Protein AF-A0A1E1MSJ3-F1 (afdb_monomer_lite)

InterPro domains:
  IPR025332 Protein of unknown function DUF4238 [PF14022] (1-245)

Sequence (476 aa):
MKYRGPDFFRKYFDDDPQTYDHEDKHVLRAYVAEKGMKSPRELWLHNLRIILDLNMDAGGEWMKKLPGSMFPPDAALFIFHVQSSYMAFCMPQEKHDEFILTDQCYNVFEGPTNETFCGRTNEFLGATYLCYHEFGPISPKLIIVLRSSTLPNALEDSNSTVQRSRQLIHDMAAAQFPDPLMIKSVLADLPVAKAENSYTNVVDGKSELAPGESGLPMAQHKFFFRFWPISTRHVNTINFIILDNILHCKSIVYSTRLPFKRTLQAYLTTSAHGLKKVGIGEHGAHTSRRACLKKLSIVLRKLGAENVAIWIDEEGEASQPYVQSLDDTWLEVMKKLFEDQPELLQQKATSFWQAYSLLGGSKETFVKDLDQSWKMYKLVSQVARWTRNLDNSLRYQALTNATEFILQNLPRRVWLYVKHRRWMRSDEYALHQEKYIGTGPVFAAKTKALFRAAPEDEVALVNSAISPQDLCNLIY

Secondary structure (DSSP, 8-state):
-GGGSHHHHHHT--SSTTT--STTHHHHHHHHHHTT-S-HHHHHHHHHHHHHS----TT-HHHHHHHHHS-HHHHHHHHHHHHHEEEEEEEESSTT----EETTGGGEEES-EEEEE-TTT--EEEEEE--SEEEEEEETTEEEEEEETTS--HHHHTSHHHHHHHHHHHHHHHTTSS-GGG---TTTT----PPEETTEEEETTEEEEPTT--SS--TT--EE--EEEE-HHHHHHHHHHHHHGGGG-S-EE-S-HHHHHHHHHHHHH---TTSSBTTSS-TT-SS-HHHHHHHHHHHHHHTT--PPP--B---SS--------HHHHHHHHHHHHHHH-GGGGTTT-HHHHHHHHHTT--HHHHHHHHHHHHHHHHHHHHHHHHTTTS-HHHHHHHHHHHHHHHHTS-HHHHHHHHHHHHHHTSHHHHHHHHS---HHHHHHHHHHHHHS--HHHHHHHH-TT--HHHHHGGG-

pLDDT: mean 86.15, std 10.52, range [36.91, 98.44]

Foldseek 3Di:
DLCVFPVVCVQFVDQALVVRDDLQSVLLSVVCVVVVHRGSNSLSVQLVVCVVPQDCDLQRVSLVCSCVRHPNLVSVVVVCLVPFWAKAKEFALDPLQFAKDFSRAQNFFFWAKDWFADLVPRHTNGIQTDGQWTWHDPTRGMIMITGGPLADDQQQVVDVLSVLVSPLVLQLSLLLDPDSVLGDTPCSVPPDHHWDKPQWDQDPSYTDGDPPDPPRGDPPMDTHHDHHHTYSVVSLVNNLSVLQPCLATPDMDDDDLPNVLVSLVCSQADPDPPGQEWPGPNVVGPDTSVVSSVVSVVVSVVSPDDDDGDHDYPPDDPPNNPPDDLVNSLLSSVVSCLVRPVPVLVVPFVLLQVLLVLLVDDSVCVSVLLVLLVVLLVVLVVLLVVCVPPDPVVSVVSNVVSLVVLQPDRLSSLLSNLLVLCCCPDPVNVCCVVSVPDSVVVSVVSSCSSRDDDPSSVLSNPDSDDGSVSSVVVND

Structure (mmCIF, N/CA/C/O backbone):
data_AF-A0A1E1MSJ3-F1
#
_entry.id   AF-A0A1E1MSJ3-F1
#
loop_
_atom_site.group_PDB
_atom_site.id
_atom_site.type_symbol
_atom_site.label_atom_id
_atom_site.label_alt_id
_atom_site.label_comp_id
_atom_site.label_asym_id
_atom_site.label_entity_id
_atom_site.label_seq_id
_atom_site.pdbx_PDB_ins_code
_atom_site.Cartn_x
_atom_site.Cartn_y
_atom_site.Cartn_z
_atom_site.occupancy
_atom_site.B_iso_or_equiv
_atom_site.auth_seq_id
_atom_site.auth_comp_id
_atom_site.auth_asym_id
_atom_site.auth_atom_id
_atom_site.pdbx_PDB_model_num
ATOM 1 N N . MET A 1 1 ? -15.909 4.858 2.853 1.00 73.00 1 MET A N 1
ATOM 2 C CA . MET A 1 1 ? -15.780 5.978 3.818 1.00 73.00 1 MET A CA 1
ATOM 3 C C . MET A 1 1 ? -14.461 6.736 3.685 1.00 73.00 1 MET A C 1
ATOM 5 O O . MET A 1 1 ? -14.519 7.955 3.671 1.00 73.00 1 MET A O 1
ATOM 9 N N . LYS A 1 2 ? -13.313 6.066 3.490 1.00 82.62 2 LYS A N 1
ATOM 10 C CA . LYS A 1 2 ? -11.991 6.695 3.279 1.00 82.62 2 LYS A CA 1
ATOM 11 C C . LYS A 1 2 ? -11.957 7.841 2.247 1.00 82.62 2 LYS A C 1
ATOM 13 O O . LYS A 1 2 ? -11.387 8.889 2.522 1.00 82.62 2 LYS A O 1
ATOM 18 N N . TYR A 1 3 ? -12.635 7.684 1.105 1.00 87.31 3 TYR A N 1
ATOM 19 C CA . TYR A 1 3 ? -12.704 8.705 0.040 1.00 87.31 3 TYR A CA 1
ATOM 20 C C . TYR A 1 3 ? -13.471 9.989 0.434 1.00 87.31 3 TYR A C 1
ATOM 22 O O . TYR A 1 3 ? -13.313 11.034 -0.189 1.00 87.31 3 TYR A O 1
ATOM 30 N N . ARG A 1 4 ? -14.292 9.930 1.496 1.00 84.50 4 ARG A N 1
ATOM 31 C CA . ARG A 1 4 ? -14.946 11.104 2.114 1.00 84.50 4 ARG A CA 1
ATOM 32 C C . ARG A 1 4 ? -14.072 11.773 3.183 1.00 84.50 4 ARG A C 1
ATOM 34 O O . ARG A 1 4 ? -14.512 12.719 3.827 1.00 84.50 4 ARG A O 1
ATOM 41 N N . GLY A 1 5 ? -12.884 11.229 3.414 1.00 82.06 5 GLY A N 1
ATOM 42 C CA . GLY A 1 5 ? -11.934 11.680 4.411 1.00 82.06 5 GLY A CA 1
ATOM 43 C C . GLY A 1 5 ? -11.484 13.125 4.233 1.00 82.06 5 GLY A C 1
ATOM 44 O O . GLY A 1 5 ? -11.439 13.593 3.093 1.00 82.06 5 GLY A O 1
ATOM 45 N N . PRO A 1 6 ? -11.073 13.818 5.310 1.00 81.31 6 PRO A N 1
ATOM 46 C CA . PRO A 1 6 ? -10.552 15.178 5.216 1.00 81.31 6 PRO A CA 1
ATOM 47 C C . PRO A 1 6 ? -9.375 15.325 4.253 1.00 81.31 6 PRO A C 1
ATOM 49 O O . PRO A 1 6 ? -9.275 16.354 3.594 1.00 81.31 6 PRO A O 1
ATOM 52 N N . ASP A 1 7 ? -8.499 14.322 4.156 1.00 80.56 7 ASP A N 1
ATOM 53 C CA . ASP A 1 7 ? -7.333 14.379 3.269 1.00 80.56 7 ASP A CA 1
ATOM 54 C C . ASP A 1 7 ? -7.734 14.286 1.789 1.00 80.56 7 ASP A C 1
ATOM 56 O O . ASP A 1 7 ? -7.286 15.102 0.989 1.00 80.56 7 ASP A O 1
ATOM 60 N N . PHE A 1 8 ? -8.653 13.378 1.430 1.00 84.25 8 PHE A N 1
ATOM 61 C CA . PHE A 1 8 ? -9.210 13.313 0.069 1.00 84.25 8 PHE A CA 1
ATOM 62 C C . PHE A 1 8 ? -10.012 14.563 -0.272 1.00 84.25 8 PHE A C 1
ATOM 64 O O . PHE A 1 8 ? -9.876 15.110 -1.361 1.00 84.25 8 PHE A O 1
ATOM 71 N N . PHE A 1 9 ? -10.825 15.043 0.668 1.00 85.50 9 PHE A N 1
ATOM 72 C CA . PHE A 1 9 ? -11.568 16.278 0.476 1.00 85.50 9 PHE A CA 1
ATOM 73 C C . PHE A 1 9 ? -10.631 17.464 0.231 1.00 85.50 9 PHE A C 1
ATOM 75 O O . PHE A 1 9 ? -10.869 18.233 -0.693 1.00 85.50 9 PHE A O 1
ATOM 82 N N . ARG A 1 10 ? -9.554 17.590 1.021 1.00 84.12 10 ARG A N 1
ATOM 83 C CA . ARG A 1 10 ? -8.544 18.644 0.857 1.00 84.12 10 ARG A CA 1
ATOM 84 C C . ARG A 1 10 ? -7.810 18.534 -0.472 1.00 84.12 10 ARG A C 1
ATOM 86 O O . ARG A 1 10 ? -7.672 19.559 -1.127 1.00 84.12 10 ARG A O 1
ATOM 93 N N . LYS A 1 11 ? -7.419 17.321 -0.882 1.00 86.38 11 LYS A N 1
ATOM 94 C CA . LYS A 1 11 ? -6.772 17.061 -2.177 1.00 86.38 11 LYS A CA 1
ATOM 95 C C . LYS A 1 11 ? -7.572 17.664 -3.333 1.00 86.38 11 LYS A C 1
ATOM 97 O O . LYS A 1 11 ? -7.020 18.337 -4.187 1.00 86.38 11 LYS A O 1
ATOM 102 N N . TYR A 1 12 ? -8.890 17.483 -3.325 1.00 89.50 12 TYR A N 1
ATOM 103 C CA . TYR A 1 12 ? -9.772 17.966 -4.390 1.00 89.50 12 TYR A CA 1
ATOM 104 C C . TYR A 1 12 ? -10.465 19.299 -4.077 1.00 89.50 12 TYR A C 1
ATOM 106 O O . TYR A 1 12 ? -11.437 19.651 -4.744 1.00 89.50 12 TYR A O 1
ATOM 114 N N . PHE A 1 13 ? -10.031 20.033 -3.048 1.00 85.69 13 PHE A N 1
ATOM 115 C CA . PHE A 1 13 ? -10.760 21.221 -2.603 1.00 85.69 13 PHE A CA 1
ATOM 116 C C . PHE A 1 13 ? -10.596 22.418 -3.547 1.00 85.69 13 PHE A C 1
ATOM 118 O O . PHE A 1 13 ? -11.451 23.308 -3.521 1.00 85.69 13 PHE A O 1
ATOM 125 N N . ASP A 1 14 ? -9.555 22.424 -4.380 1.00 83.06 14 ASP A N 1
ATOM 126 C CA . ASP A 1 14 ? -9.265 23.506 -5.317 1.00 83.06 14 ASP A CA 1
ATOM 127 C C . ASP A 1 14 ? -10.408 23.743 -6.313 1.00 83.06 14 ASP A C 1
ATOM 129 O O . ASP A 1 14 ? -11.024 22.811 -6.841 1.00 83.06 14 ASP A O 1
ATOM 133 N N . ASP A 1 15 ? -10.685 25.022 -6.573 1.00 83.56 15 ASP A N 1
ATOM 134 C CA . ASP A 1 15 ? -11.709 25.456 -7.525 1.00 83.56 15 ASP A CA 1
ATOM 135 C C . ASP A 1 15 ? -11.161 25.583 -8.960 1.00 83.56 15 ASP A C 1
ATOM 137 O O . ASP A 1 15 ? -11.940 25.531 -9.909 1.00 83.56 15 ASP A O 1
ATOM 141 N N . ASP A 1 16 ? -9.838 25.683 -9.134 1.00 87.19 16 ASP A N 1
ATOM 142 C CA . ASP A 1 16 ? -9.164 25.750 -10.436 1.00 87.19 16 ASP A CA 1
ATOM 143 C C . ASP A 1 16 ? -8.281 24.501 -10.655 1.00 87.19 16 ASP A C 1
ATOM 145 O O . ASP A 1 16 ? -7.367 24.234 -9.870 1.00 87.19 16 ASP A O 1
ATOM 149 N N . PRO A 1 17 ? -8.489 23.723 -11.736 1.00 87.38 17 PRO A N 1
ATOM 150 C CA . PRO A 1 17 ? -7.612 22.605 -12.079 1.00 87.38 17 PRO A CA 1
ATOM 151 C C . PRO A 1 17 ? -6.136 22.999 -12.233 1.00 87.38 17 PRO A C 1
ATOM 153 O O . PRO A 1 17 ? -5.258 22.160 -12.036 1.00 87.38 17 PRO A O 1
ATOM 156 N N . GLN A 1 18 ? -5.833 24.252 -12.589 1.00 87.00 18 GLN A N 1
ATOM 157 C CA . GLN A 1 18 ? -4.458 24.728 -12.754 1.00 87.00 18 GLN A CA 1
ATOM 158 C C . GLN A 1 18 ? -3.748 25.023 -11.433 1.00 87.00 18 GLN A C 1
ATOM 160 O O . GLN A 1 18 ? -2.515 24.984 -11.401 1.00 87.00 18 GLN A O 1
ATOM 165 N N . THR A 1 19 ? -4.487 25.264 -10.347 1.00 86.19 19 THR A N 1
ATOM 166 C CA . THR A 1 19 ? -3.906 25.444 -9.007 1.00 86.19 19 THR A CA 1
ATOM 167 C C . THR A 1 19 ? -3.696 24.122 -8.279 1.00 86.19 19 THR A C 1
ATOM 169 O O . THR A 1 19 ? -2.942 24.087 -7.315 1.00 86.19 19 THR A O 1
ATOM 172 N N . TYR A 1 20 ? -4.299 23.036 -8.772 1.00 86.75 20 TYR A N 1
ATOM 173 C CA . TYR A 1 20 ? -4.131 21.693 -8.229 1.00 86.75 20 TYR A CA 1
ATOM 174 C C . TYR A 1 20 ? -2.672 21.227 -8.316 1.00 86.75 20 TYR A C 1
ATOM 176 O O . TYR A 1 20 ? -2.147 21.023 -9.420 1.00 86.75 20 TYR A O 1
ATOM 184 N N . ASP A 1 21 ? -2.031 21.039 -7.163 1.00 82.62 21 ASP A N 1
ATOM 185 C CA . ASP A 1 21 ? -0.605 20.709 -7.045 1.00 82.62 21 ASP A CA 1
ATOM 186 C C . ASP A 1 21 ? -0.371 19.456 -6.191 1.00 82.62 21 ASP A C 1
ATOM 188 O O . ASP A 1 21 ? 0.251 19.482 -5.133 1.00 82.62 21 ASP A O 1
ATOM 192 N N . HIS A 1 22 ? -0.900 18.335 -6.678 1.00 82.81 22 HIS A N 1
ATOM 193 C CA . HIS A 1 22 ? -0.619 16.999 -6.153 1.00 82.81 22 HIS A CA 1
ATOM 194 C C . HIS A 1 22 ? 0.143 16.152 -7.178 1.00 82.81 22 HIS A C 1
ATOM 196 O O . HIS A 1 22 ? 0.281 16.530 -8.344 1.00 82.81 22 HIS A O 1
ATOM 202 N N . GLU A 1 23 ? 0.625 14.987 -6.745 1.00 78.06 23 GLU A N 1
ATOM 203 C CA . GLU A 1 23 ? 1.437 14.059 -7.538 1.00 78.06 23 GLU A CA 1
ATOM 204 C C . GLU A 1 23 ? 0.802 13.700 -8.892 1.00 78.06 23 GLU A C 1
ATOM 206 O O . GLU A 1 23 ? 1.485 13.601 -9.904 1.00 78.06 23 GLU A O 1
ATOM 211 N N . ASP A 1 24 ? -0.526 13.609 -8.949 1.00 83.38 24 ASP A N 1
ATOM 212 C CA . ASP A 1 24 ? -1.301 13.245 -10.134 1.00 83.38 24 ASP A CA 1
ATOM 213 C C . ASP A 1 24 ? -1.791 14.451 -10.958 1.00 83.38 24 ASP A C 1
ATOM 215 O O . ASP A 1 24 ? -2.632 14.284 -11.848 1.00 83.38 24 ASP A O 1
ATOM 219 N N . LYS A 1 25 ? -1.261 15.665 -10.726 1.00 85.62 25 LYS A N 1
ATOM 220 C CA . LYS A 1 25 ? -1.738 16.913 -11.358 1.00 85.62 25 LYS A CA 1
ATOM 221 C C . LYS A 1 25 ? -1.852 16.850 -12.874 1.00 85.62 25 LYS A C 1
ATOM 223 O O . LYS A 1 25 ? -2.846 17.309 -13.432 1.00 85.62 25 LYS A O 1
ATOM 228 N N . HIS A 1 26 ? -0.877 16.255 -13.557 1.00 85.25 26 HIS A N 1
ATOM 229 C CA . HIS A 1 26 ? -0.891 16.165 -15.017 1.00 85.25 26 HIS A CA 1
ATOM 230 C C . HIS A 1 26 ? -2.024 15.264 -15.522 1.00 85.25 26 HIS A C 1
ATOM 232 O O . HIS A 1 26 ? -2.678 15.580 -16.516 1.00 85.25 26 HIS A O 1
ATOM 238 N N . VAL A 1 27 ? -2.283 14.156 -14.824 1.00 86.38 27 VAL A N 1
ATOM 239 C CA . VAL A 1 27 ? -3.341 13.205 -15.188 1.00 86.38 27 VAL A CA 1
ATOM 240 C C . VAL A 1 27 ? -4.710 13.760 -14.831 1.00 86.38 27 VAL A C 1
ATOM 242 O O . VAL A 1 27 ? -5.630 13.674 -15.644 1.00 86.38 27 VAL A O 1
ATOM 245 N N . LEU A 1 28 ? -4.834 14.386 -13.661 1.00 91.00 28 LEU A N 1
ATOM 246 C CA . LEU A 1 28 ? -6.076 15.008 -13.233 1.00 91.00 28 LEU A CA 1
ATOM 247 C C . LEU A 1 28 ? -6.485 16.141 -14.171 1.00 91.00 28 LEU A C 1
ATOM 249 O O . LEU A 1 28 ? -7.616 16.147 -14.649 1.00 91.00 28 LEU A O 1
ATOM 253 N N . ARG A 1 29 ? -5.575 17.069 -14.492 1.00 90.56 29 ARG A N 1
ATOM 254 C CA . ARG A 1 29 ? -5.871 18.200 -15.390 1.00 90.56 29 ARG A CA 1
ATOM 255 C C . ARG A 1 29 ? -6.315 17.727 -16.770 1.00 90.56 29 ARG A C 1
ATOM 257 O O . ARG A 1 29 ? -7.292 18.249 -17.301 1.00 90.56 29 ARG A O 1
ATOM 264 N N . ALA A 1 30 ? -5.634 16.723 -17.327 1.00 89.81 30 ALA A N 1
ATOM 265 C CA . ALA A 1 30 ? -6.013 16.136 -18.610 1.00 89.81 30 ALA A CA 1
ATOM 266 C C . ALA A 1 30 ? -7.415 15.510 -18.555 1.00 89.81 30 ALA A C 1
ATOM 268 O O . ALA A 1 30 ? -8.229 15.755 -19.441 1.00 89.81 30 ALA A O 1
ATOM 269 N N . TYR A 1 31 ? -7.718 14.758 -17.495 1.00 92.12 31 TYR A N 1
ATOM 270 C CA . TYR A 1 31 ? -9.017 14.110 -17.324 1.00 92.12 31 TYR A CA 1
ATOM 271 C C . TYR A 1 31 ? -10.155 15.119 -17.110 1.00 92.12 31 TYR A C 1
ATOM 273 O O . TYR A 1 31 ? -11.205 15.007 -17.737 1.00 92.12 31 TYR A O 1
ATOM 281 N N . VAL A 1 32 ? -9.949 16.127 -16.257 1.00 92.69 32 VAL A N 1
ATOM 282 C CA . VAL A 1 32 ? -10.920 17.205 -16.009 1.00 92.69 32 VAL A CA 1
ATOM 283 C C . VAL A 1 32 ? -11.247 17.941 -17.310 1.00 92.69 32 VAL A C 1
ATOM 285 O O . VAL A 1 32 ? -12.423 18.144 -17.610 1.00 92.69 32 VAL A O 1
ATOM 288 N N . ALA A 1 33 ? -10.227 18.264 -18.114 1.00 92.00 33 ALA A N 1
ATOM 289 C CA . ALA A 1 33 ? -10.410 18.896 -19.418 1.00 92.00 33 ALA A CA 1
ATOM 290 C C . ALA A 1 33 ? -11.159 17.988 -20.410 1.00 92.00 33 ALA A C 1
ATOM 292 O O . ALA A 1 33 ? -12.108 18.438 -21.047 1.00 92.00 33 ALA A O 1
ATOM 293 N N . GLU A 1 34 ? -10.784 16.707 -20.508 1.00 93.56 34 GLU A N 1
ATOM 294 C CA . GLU A 1 34 ? -11.446 15.725 -21.380 1.00 93.56 34 GLU A CA 1
ATOM 295 C C . GLU A 1 34 ? -12.931 15.549 -21.029 1.00 93.56 34 GLU A C 1
ATOM 297 O O . GLU A 1 34 ? -13.778 15.458 -21.918 1.00 93.56 34 GLU A O 1
ATOM 302 N N . LYS A 1 35 ? -13.265 15.514 -19.734 1.00 93.81 35 LYS A N 1
ATOM 303 C CA . LYS A 1 35 ? -14.642 15.343 -19.250 1.00 93.81 35 LYS A CA 1
ATOM 304 C C . LYS A 1 35 ? -15.442 16.646 -19.176 1.00 93.81 35 LYS A C 1
ATOM 306 O O . LYS A 1 35 ? -16.604 16.601 -18.782 1.00 93.81 35 LYS A O 1
ATOM 311 N N . GLY A 1 36 ? -14.852 17.787 -19.542 1.00 93.69 36 GLY A N 1
ATOM 312 C CA . GLY A 1 36 ? -15.510 19.095 -19.470 1.00 93.69 36 GLY A CA 1
ATOM 313 C C . GLY A 1 36 ? -15.882 19.526 -18.045 1.00 93.69 36 GLY A C 1
ATOM 314 O O . GLY A 1 36 ? -16.815 20.308 -17.869 1.00 93.69 36 GLY A O 1
ATOM 315 N N . MET A 1 37 ? -15.180 19.002 -17.037 1.00 94.50 37 MET A N 1
ATOM 316 C CA . MET A 1 37 ? -15.371 19.365 -15.631 1.00 94.50 37 MET A CA 1
ATOM 317 C C . MET A 1 37 ? -14.699 20.712 -15.343 1.00 94.50 37 MET A C 1
ATOM 319 O O . MET A 1 37 ? -13.667 21.045 -15.925 1.00 94.50 37 MET A O 1
ATOM 323 N N . LYS A 1 38 ? -15.273 21.497 -14.430 1.00 91.94 38 LYS A N 1
ATOM 324 C CA . LYS A 1 38 ? -14.795 22.854 -14.121 1.00 91.94 38 LYS A CA 1
ATOM 325 C C . LYS A 1 38 ? -13.734 22.887 -13.030 1.00 91.94 38 LYS A C 1
ATOM 327 O O . LYS A 1 38 ? -12.934 23.814 -13.015 1.00 91.94 38 LYS A O 1
ATOM 332 N N . SER A 1 39 ? -13.730 21.910 -12.124 1.00 92.94 39 SER A N 1
ATOM 333 C CA . SER A 1 39 ? -12.819 21.895 -10.976 1.00 92.94 39 SER A CA 1
ATOM 334 C C . SER A 1 39 ? -12.488 20.480 -10.482 1.00 92.94 39 SER A C 1
ATOM 336 O O . SER A 1 39 ? -13.276 19.550 -10.687 1.00 92.94 39 SER A O 1
ATOM 338 N N . PRO A 1 40 ? -11.358 20.301 -9.769 1.00 93.44 40 PRO A N 1
ATOM 339 C CA . PRO A 1 40 ? -11.070 19.081 -9.012 1.00 93.44 40 PRO A CA 1
ATOM 340 C C . PRO A 1 40 ? -12.200 18.691 -8.045 1.00 93.44 40 PRO A C 1
ATOM 342 O O . PRO A 1 40 ? -12.513 17.510 -7.893 1.00 93.44 40 PRO A O 1
ATOM 345 N N . ARG A 1 41 ? -12.876 19.678 -7.442 1.00 93.19 41 ARG A N 1
ATOM 346 C CA . ARG A 1 41 ? -14.015 19.440 -6.543 1.00 93.19 41 ARG A CA 1
ATOM 347 C C . ARG A 1 41 ? -15.186 18.760 -7.251 1.00 93.19 41 ARG A C 1
ATOM 349 O O . ARG A 1 41 ? -15.822 17.874 -6.676 1.00 93.19 41 ARG A O 1
ATOM 356 N N . GLU A 1 42 ? -15.47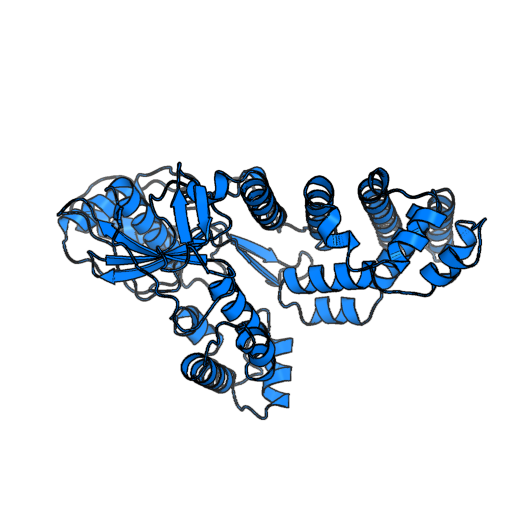9 19.162 -8.487 1.00 94.19 42 GLU A N 1
ATOM 357 C CA . GLU A 1 42 ? -16.509 18.522 -9.309 1.00 94.19 42 GLU A CA 1
ATOM 358 C C . GLU A 1 42 ? -16.153 17.060 -9.604 1.00 94.19 42 GLU A C 1
ATOM 360 O O . GLU A 1 42 ? -17.005 16.184 -9.446 1.00 94.19 42 GLU A O 1
ATOM 365 N N . LEU A 1 43 ? -14.885 16.782 -9.926 1.00 94.12 43 LEU A N 1
ATOM 366 C CA . LEU A 1 43 ? -14.373 15.423 -10.119 1.00 94.12 43 LEU A CA 1
ATOM 367 C C . LEU A 1 43 ? -14.552 14.559 -8.865 1.00 94.12 43 LEU A C 1
ATOM 369 O O . LEU A 1 43 ? -15.054 13.439 -8.962 1.00 94.12 43 LEU A O 1
ATOM 373 N N . TRP A 1 44 ? -14.208 15.073 -7.682 1.00 94.00 44 TRP A N 1
ATOM 374 C CA . TRP A 1 44 ? -14.388 14.345 -6.420 1.00 94.00 44 TRP A CA 1
ATOM 375 C C . TRP A 1 44 ? -15.857 14.019 -6.132 1.00 94.00 44 TRP A C 1
ATOM 377 O O . TRP A 1 44 ? -16.183 12.888 -5.762 1.00 94.00 44 TRP A O 1
ATOM 387 N N . LEU A 1 45 ? -16.765 14.979 -6.346 1.00 93.38 45 LEU A N 1
ATOM 388 C CA . LEU A 1 45 ? -18.207 14.761 -6.186 1.00 93.38 45 LEU A CA 1
ATOM 389 C C . LEU A 1 45 ? -18.755 13.747 -7.199 1.00 93.38 45 LEU A C 1
ATOM 391 O O . LEU A 1 45 ? -19.574 12.902 -6.833 1.00 93.38 45 LEU A O 1
ATOM 395 N N . HIS A 1 46 ? -18.303 13.815 -8.452 1.00 95.12 46 HIS A N 1
ATOM 396 C CA . HIS A 1 46 ? -18.649 12.859 -9.506 1.00 95.12 46 HIS A CA 1
ATOM 397 C C . HIS A 1 46 ? -18.220 11.438 -9.130 1.00 95.12 46 HIS A C 1
ATOM 399 O O . HIS A 1 46 ? -19.044 10.526 -9.085 1.00 95.12 46 HIS A O 1
ATOM 405 N N . ASN A 1 47 ? -16.951 11.272 -8.758 1.00 95.44 47 ASN A N 1
ATOM 406 C CA . ASN A 1 47 ? -16.385 10.006 -8.304 1.00 95.44 47 ASN A CA 1
ATOM 407 C C . ASN A 1 47 ? -17.131 9.443 -7.084 1.00 95.44 47 ASN A C 1
ATOM 409 O O . ASN A 1 47 ? -17.453 8.255 -7.049 1.00 95.44 47 ASN A O 1
ATOM 413 N N . LEU A 1 48 ? -17.457 10.291 -6.102 1.00 94.00 48 LEU A N 1
ATOM 414 C CA . LEU A 1 48 ? -18.242 9.897 -4.931 1.00 94.00 48 LEU A CA 1
ATOM 415 C C . LEU A 1 48 ? -19.613 9.342 -5.306 1.00 94.00 48 LEU A C 1
ATOM 417 O O . LEU A 1 48 ? -20.016 8.328 -4.743 1.00 94.00 48 LEU A O 1
ATOM 421 N N . ARG A 1 49 ? -20.331 9.998 -6.223 1.00 95.00 49 ARG A N 1
ATOM 422 C CA . ARG A 1 49 ? -21.647 9.530 -6.683 1.00 95.00 49 ARG A CA 1
ATOM 423 C C . ARG A 1 49 ? -21.532 8.166 -7.347 1.00 95.00 49 ARG A C 1
ATOM 425 O O . ARG A 1 49 ? -22.246 7.254 -6.959 1.00 95.00 49 ARG A O 1
ATOM 432 N N . ILE A 1 50 ? -20.551 7.996 -8.233 1.00 96.00 50 ILE A N 1
ATOM 433 C CA . ILE A 1 50 ? -20.300 6.708 -8.888 1.00 96.00 50 ILE A CA 1
ATOM 434 C C . ILE A 1 50 ? -20.040 5.603 -7.873 1.00 96.00 50 ILE A C 1
ATOM 436 O O . ILE A 1 50 ? -20.624 4.535 -7.996 1.00 96.00 50 ILE A O 1
ATOM 440 N N . ILE A 1 51 ? -19.193 5.848 -6.869 1.00 94.06 51 ILE A N 1
ATOM 441 C CA . ILE A 1 51 ? -18.900 4.852 -5.830 1.00 94.06 51 ILE A CA 1
ATOM 442 C C . ILE A 1 51 ? -20.160 4.505 -5.022 1.00 94.06 51 ILE A C 1
ATOM 444 O O . ILE A 1 51 ? -20.329 3.355 -4.630 1.00 94.06 51 ILE A O 1
ATOM 448 N N . LEU A 1 52 ? -21.027 5.482 -4.741 1.00 92.50 52 LEU A N 1
ATOM 449 C CA . LEU A 1 52 ? -22.244 5.266 -3.951 1.00 92.50 52 LEU A CA 1
ATOM 450 C C . LEU A 1 52 ? -23.334 4.525 -4.724 1.00 92.50 52 LEU A C 1
ATOM 452 O O . LEU A 1 52 ? -24.044 3.723 -4.124 1.00 92.50 52 LEU A O 1
ATOM 456 N N . ASP A 1 53 ? -23.422 4.766 -6.028 1.00 95.00 53 ASP A N 1
ATOM 457 C CA . ASP A 1 53 ? -24.383 4.123 -6.925 1.00 95.00 53 ASP A CA 1
ATOM 458 C C . ASP A 1 53 ? -23.826 2.822 -7.543 1.00 95.00 53 ASP A C 1
ATOM 460 O O . ASP A 1 53 ? -24.492 2.161 -8.345 1.00 95.00 53 ASP A O 1
ATOM 464 N N . LEU A 1 54 ? -22.593 2.438 -7.187 1.00 94.81 54 LEU A N 1
ATOM 465 C CA . LEU A 1 54 ? -21.912 1.270 -7.732 1.00 94.81 54 LEU A CA 1
ATOM 466 C C . LEU A 1 54 ? -22.592 -0.025 -7.282 1.00 94.81 54 LEU A C 1
ATOM 468 O O . LEU A 1 54 ? -22.544 -0.407 -6.113 1.00 94.81 54 LEU A O 1
ATOM 472 N N . ASN A 1 55 ? -23.131 -0.771 -8.243 1.00 92.31 55 ASN A N 1
ATOM 473 C CA . ASN A 1 55 ? -23.560 -2.144 -8.012 1.00 92.31 55 ASN A CA 1
ATOM 474 C C . ASN A 1 55 ? -22.360 -3.099 -8.119 1.00 92.31 55 ASN A C 1
ATOM 476 O O . ASN A 1 55 ? -21.872 -3.367 -9.219 1.00 92.31 55 ASN A O 1
ATOM 480 N N . MET A 1 56 ? -21.885 -3.599 -6.979 1.00 91.62 56 MET A N 1
ATOM 481 C CA . MET A 1 56 ? -20.773 -4.548 -6.906 1.00 91.62 56 MET A CA 1
ATOM 482 C C . MET A 1 56 ? -21.274 -5.981 -7.109 1.00 91.62 56 MET A C 1
ATOM 484 O O . MET A 1 56 ? -21.660 -6.660 -6.159 1.00 91.62 56 MET A O 1
ATOM 488 N N . ASP A 1 57 ? -21.272 -6.447 -8.356 1.00 90.56 57 ASP A N 1
ATOM 489 C CA . ASP A 1 57 ? -21.672 -7.813 -8.688 1.00 90.56 57 ASP A CA 1
ATOM 490 C C . ASP A 1 57 ? -20.655 -8.863 -8.204 1.00 90.56 57 ASP A C 1
ATOM 492 O O . ASP A 1 57 ? -19.444 -8.625 -8.167 1.00 90.56 57 ASP A O 1
ATOM 496 N N . ALA A 1 58 ? -21.154 -10.061 -7.883 1.00 87.00 58 ALA A N 1
ATOM 497 C CA . ALA A 1 58 ? -20.335 -11.179 -7.412 1.00 87.00 58 ALA A CA 1
ATOM 498 C C . ALA A 1 58 ? -19.312 -11.668 -8.460 1.00 87.00 58 ALA A C 1
ATOM 500 O O . ALA A 1 58 ? -18.257 -12.182 -8.096 1.00 87.00 58 ALA A O 1
ATOM 501 N N . GLY A 1 59 ? -19.593 -11.467 -9.753 1.00 85.50 59 GLY A N 1
ATOM 502 C CA . GLY A 1 59 ? -18.684 -11.809 -10.851 1.00 85.50 59 GLY A CA 1
ATOM 503 C C . GLY A 1 59 ? -17.504 -10.844 -11.008 1.00 85.50 59 GLY A C 1
ATOM 504 O O . GLY A 1 59 ? -16.578 -11.132 -11.766 1.00 85.50 59 GLY A O 1
ATOM 505 N N . GLY A 1 60 ? -17.507 -9.714 -10.295 1.00 89.56 60 GLY A N 1
ATOM 506 C CA . GLY A 1 60 ? -16.441 -8.718 -10.345 1.00 89.56 60 GLY A CA 1
ATOM 507 C C . GLY A 1 60 ? -16.441 -7.845 -11.603 1.00 89.56 60 GLY A C 1
ATOM 508 O O . GLY A 1 60 ? -15.452 -7.153 -11.854 1.00 89.56 60 GLY A O 1
ATOM 509 N N . GLU A 1 61 ? -17.518 -7.833 -12.395 1.00 92.25 61 GLU A N 1
ATOM 510 C CA . GLU A 1 61 ? -17.618 -6.994 -13.599 1.00 92.25 61 GLU A CA 1
ATOM 511 C C . GLU A 1 61 ? -17.543 -5.497 -13.272 1.00 92.25 61 GLU A C 1
ATOM 513 O O . GLU A 1 61 ? -17.008 -4.704 -14.056 1.00 92.25 61 GLU A O 1
ATOM 518 N N . TRP A 1 62 ? -18.000 -5.105 -12.083 1.00 93.75 62 TRP A N 1
ATOM 519 C CA . TRP A 1 62 ? -17.851 -3.754 -11.556 1.00 93.75 62 TRP A CA 1
ATOM 520 C C . TRP A 1 62 ? -16.390 -3.276 -11.566 1.00 93.75 62 TRP A C 1
ATOM 522 O O . TRP A 1 62 ? -16.139 -2.127 -11.923 1.00 93.75 62 TRP A O 1
ATOM 532 N N . MET A 1 63 ? -15.409 -4.145 -11.282 1.00 94.69 63 MET A N 1
ATOM 533 C CA . MET A 1 63 ? -13.985 -3.773 -11.274 1.00 94.69 63 MET A CA 1
ATOM 534 C C . MET A 1 63 ? -13.470 -3.419 -12.671 1.00 94.69 63 MET A C 1
ATOM 536 O O . MET A 1 63 ? -12.591 -2.573 -12.810 1.00 94.69 63 MET A O 1
ATOM 540 N N . LYS A 1 64 ? -14.021 -4.044 -13.717 1.00 92.81 64 LYS A N 1
ATOM 541 C CA . LYS A 1 64 ? -13.641 -3.771 -15.111 1.00 92.81 64 LYS A CA 1
ATOM 542 C C . LYS A 1 64 ? -14.262 -2.472 -15.622 1.00 92.81 64 LYS A C 1
ATOM 544 O O . LYS A 1 64 ? -13.640 -1.759 -16.403 1.00 92.81 64 LYS A O 1
ATOM 549 N N . LYS A 1 65 ? -15.488 -2.166 -15.184 1.00 94.19 65 LYS A N 1
ATOM 550 C CA . LYS A 1 65 ? -16.266 -0.997 -15.634 1.00 94.19 65 LYS A CA 1
ATOM 551 C C . LYS A 1 65 ? -15.919 0.285 -14.882 1.00 94.19 65 LYS A C 1
ATOM 553 O O . LYS A 1 65 ? -15.980 1.370 -15.465 1.00 94.19 65 LYS A O 1
ATOM 558 N N . LEU A 1 66 ? -15.558 0.173 -13.603 1.00 95.12 66 LEU A N 1
ATOM 559 C CA . LEU A 1 66 ? -15.318 1.324 -12.734 1.00 95.12 66 LEU A CA 1
ATOM 560 C C . LEU A 1 66 ? -14.249 2.288 -13.289 1.00 95.12 66 LEU A C 1
ATOM 562 O O . LEU A 1 66 ? -14.546 3.483 -13.352 1.00 95.12 66 LEU A O 1
ATOM 566 N N . PRO A 1 67 ? -13.081 1.830 -13.794 1.00 93.19 67 PRO A N 1
ATOM 567 C CA . PRO A 1 67 ? -12.065 2.727 -14.352 1.00 93.19 67 PRO A CA 1
ATOM 568 C C . PRO A 1 67 ? -12.520 3.522 -15.582 1.00 93.19 67 PRO A C 1
ATOM 570 O O . PRO A 1 67 ? -11.912 4.536 -15.901 1.00 93.19 67 PRO A O 1
ATOM 573 N N . GLY A 1 68 ? -13.569 3.078 -16.285 1.00 93.12 68 GLY A N 1
ATOM 574 C CA . GLY A 1 68 ? -14.157 3.819 -17.405 1.00 93.12 68 GLY A CA 1
ATOM 575 C C . GLY A 1 68 ? -15.218 4.842 -16.988 1.00 93.12 68 GLY A C 1
ATOM 576 O O . GLY A 1 68 ? -15.602 5.681 -17.798 1.00 93.12 68 GLY A O 1
ATOM 577 N N . SER A 1 69 ? -15.706 4.770 -15.747 1.00 94.19 69 SER A N 1
ATOM 578 C CA . SER A 1 69 ? -16.829 5.586 -15.264 1.00 94.19 69 SER A CA 1
ATOM 579 C C . SER A 1 69 ? -16.369 6.767 -14.404 1.00 94.19 69 SER A C 1
ATOM 581 O O . SER A 1 69 ? -16.962 7.844 -14.454 1.00 94.19 69 SER A O 1
ATOM 583 N N . MET A 1 70 ? -15.301 6.583 -13.628 1.00 95.31 70 MET A N 1
ATOM 584 C CA . MET A 1 70 ? -14.735 7.585 -12.721 1.00 95.31 70 MET A CA 1
ATOM 585 C C . MET A 1 70 ? -13.246 7.810 -13.013 1.00 95.31 70 MET A C 1
ATOM 587 O O . MET A 1 70 ? -12.667 7.110 -13.841 1.00 95.31 70 MET A O 1
ATOM 591 N N . PHE A 1 71 ? -12.612 8.758 -12.316 1.00 94.12 71 PHE A N 1
ATOM 592 C CA . PHE A 1 71 ? -11.177 9.012 -12.475 1.00 94.12 71 PHE A CA 1
ATOM 593 C C . PHE A 1 71 ? -10.355 7.715 -12.269 1.00 94.12 71 PHE A C 1
ATOM 595 O O . PHE A 1 71 ? -10.413 7.136 -11.179 1.00 94.12 71 PHE A O 1
ATOM 602 N N . PRO A 1 72 ? -9.597 7.229 -13.276 1.00 90.81 72 PRO A N 1
ATOM 603 C CA . PRO A 1 72 ? -8.994 5.895 -13.228 1.00 90.81 72 PRO A CA 1
ATOM 604 C C . PRO A 1 72 ? -8.042 5.636 -12.046 1.00 90.81 72 PRO A C 1
ATOM 606 O O . PRO A 1 72 ? -8.113 4.541 -11.482 1.00 90.81 72 PRO A O 1
ATOM 609 N N . PRO A 1 73 ? -7.185 6.589 -11.617 1.00 87.88 73 PRO A N 1
ATOM 610 C CA . PRO A 1 73 ? -6.356 6.404 -10.423 1.00 87.88 73 PRO A CA 1
ATOM 611 C C . PRO A 1 73 ? -7.178 6.159 -9.148 1.00 87.88 73 PRO A C 1
ATOM 613 O O . PRO A 1 73 ? -6.872 5.246 -8.381 1.00 87.88 73 PRO A O 1
ATOM 616 N N . ASP A 1 74 ? -8.272 6.901 -8.962 1.00 91.00 74 ASP A N 1
ATOM 617 C CA . ASP A 1 74 ? -9.171 6.718 -7.818 1.00 91.00 74 ASP A CA 1
ATOM 618 C C . ASP A 1 74 ? -9.946 5.394 -7.902 1.00 91.00 74 ASP A C 1
ATOM 620 O O . ASP A 1 74 ? -10.144 4.729 -6.883 1.00 91.00 74 ASP A O 1
ATOM 624 N N . ALA A 1 75 ? -10.346 4.971 -9.108 1.00 93.19 75 ALA A N 1
ATOM 625 C CA . ALA A 1 75 ? -10.958 3.659 -9.325 1.00 93.19 75 ALA A CA 1
ATOM 626 C C . ALA A 1 75 ? -10.006 2.523 -8.930 1.00 93.19 75 ALA A C 1
ATOM 628 O O . ALA A 1 75 ? -10.405 1.595 -8.227 1.00 93.19 75 ALA A O 1
ATOM 629 N N . ALA A 1 76 ? -8.741 2.604 -9.357 1.00 89.12 76 ALA A N 1
ATOM 630 C CA . ALA A 1 76 ? -7.720 1.617 -9.024 1.00 89.12 76 ALA A CA 1
ATOM 631 C C . ALA A 1 76 ? -7.490 1.544 -7.510 1.00 89.12 76 ALA A C 1
ATOM 633 O O . ALA A 1 76 ? -7.441 0.449 -6.948 1.00 89.12 76 ALA A O 1
ATOM 634 N N . LEU A 1 77 ? -7.428 2.699 -6.842 1.00 87.75 77 LEU A N 1
ATOM 635 C CA . LEU A 1 77 ? -7.311 2.774 -5.391 1.00 87.75 77 LEU A CA 1
ATOM 636 C C . LEU A 1 77 ? -8.523 2.142 -4.687 1.00 87.75 77 LEU A C 1
ATOM 638 O O . LEU A 1 77 ? -8.357 1.365 -3.747 1.00 87.75 77 LEU A O 1
ATOM 642 N N . PHE A 1 78 ? -9.742 2.431 -5.151 1.00 91.44 78 PHE A N 1
ATOM 643 C CA . PHE A 1 78 ? -10.964 1.845 -4.599 1.00 91.44 78 PHE A CA 1
ATOM 644 C C . PHE A 1 78 ? -10.986 0.317 -4.747 1.00 91.44 78 PHE A C 1
ATOM 646 O O . PHE A 1 78 ? -11.211 -0.390 -3.764 1.00 91.44 78 PHE A O 1
ATOM 653 N N . ILE A 1 79 ? -10.696 -0.197 -5.948 1.00 92.50 79 ILE A N 1
ATOM 654 C CA . ILE A 1 79 ? -10.622 -1.641 -6.219 1.00 92.50 79 ILE A CA 1
ATOM 655 C C . ILE A 1 79 ? -9.580 -2.295 -5.312 1.00 92.50 79 ILE A C 1
ATOM 657 O O . ILE A 1 79 ? -9.869 -3.313 -4.683 1.00 92.50 79 ILE A O 1
ATOM 661 N N . PHE A 1 80 ? -8.395 -1.690 -5.203 1.00 88.25 80 PHE A N 1
ATOM 662 C CA . PHE A 1 80 ? -7.329 -2.187 -4.343 1.00 88.25 80 PHE A CA 1
ATOM 663 C C . PHE A 1 80 ? -7.780 -2.291 -2.883 1.00 88.25 80 PHE A C 1
ATOM 665 O O . PHE A 1 80 ? -7.606 -3.339 -2.273 1.00 88.25 80 PHE A O 1
ATOM 672 N N . HIS A 1 81 ? -8.415 -1.256 -2.326 1.00 86.31 81 HIS A N 1
ATOM 673 C CA . HIS A 1 81 ? -8.892 -1.297 -0.940 1.00 86.31 81 HIS A CA 1
ATOM 674 C C . HIS A 1 81 ? -9.964 -2.361 -0.697 1.00 86.31 81 HIS A C 1
ATOM 676 O O . HIS A 1 81 ? -9.979 -2.977 0.368 1.00 86.31 81 HIS A O 1
ATOM 682 N N . VAL A 1 82 ? -10.848 -2.592 -1.669 1.00 89.25 82 VAL A N 1
ATOM 683 C CA . VAL A 1 82 ? -11.890 -3.622 -1.569 1.00 89.25 82 VAL A CA 1
ATOM 684 C C . VAL A 1 82 ? -11.300 -5.034 -1.645 1.00 89.25 82 VAL A C 1
ATOM 686 O O . VAL A 1 82 ? -11.761 -5.917 -0.932 1.00 89.25 82 VAL A O 1
ATOM 689 N N . GLN A 1 83 ? -10.308 -5.261 -2.510 1.00 89.88 83 GLN A N 1
ATOM 690 C CA . GLN A 1 83 ? -9.765 -6.600 -2.778 1.00 89.88 83 GLN A CA 1
ATOM 691 C C . GLN A 1 83 ? -8.624 -7.000 -1.833 1.00 89.88 83 GLN A C 1
ATOM 693 O O . GLN A 1 83 ? -8.459 -8.177 -1.517 1.00 89.88 83 GLN A O 1
ATOM 698 N N . SER A 1 84 ? -7.826 -6.037 -1.375 1.00 90.38 84 SER A N 1
ATOM 699 C CA . SER A 1 84 ? -6.581 -6.311 -0.649 1.00 90.38 84 SER A CA 1
ATOM 700 C C . SER A 1 84 ? -6.753 -6.413 0.863 1.00 90.38 84 SER A C 1
ATOM 702 O O . SER A 1 84 ? -5.800 -6.779 1.545 1.00 90.38 84 SER A O 1
ATOM 704 N N . SER A 1 85 ? -7.946 -6.155 1.400 1.00 93.31 85 SER A N 1
ATOM 705 C CA . SER A 1 85 ? -8.218 -6.174 2.840 1.00 93.31 85 SER A CA 1
ATOM 706 C C . SER A 1 85 ? -9.520 -6.895 3.156 1.00 93.31 85 SER A C 1
ATOM 708 O O . SER A 1 85 ? -10.430 -6.957 2.336 1.00 93.31 85 SER A O 1
ATOM 710 N N . TYR A 1 86 ? -9.638 -7.404 4.379 1.00 93.81 86 TYR A N 1
ATOM 711 C CA . TYR A 1 86 ? -10.899 -7.904 4.909 1.00 93.81 86 TYR A CA 1
ATOM 712 C C . TYR A 1 86 ? -11.342 -7.089 6.120 1.00 93.81 86 TYR A C 1
ATOM 714 O O . TYR A 1 86 ? -10.532 -6.566 6.886 1.00 93.81 86 TYR A O 1
ATOM 722 N N . MET A 1 87 ? -12.656 -6.984 6.287 1.00 94.94 87 MET A N 1
ATOM 723 C CA . MET A 1 87 ? -13.266 -6.234 7.375 1.00 94.94 87 MET A CA 1
ATOM 724 C C . MET A 1 87 ? -13.397 -7.096 8.634 1.00 94.94 87 MET A C 1
ATOM 726 O O . MET A 1 87 ? -13.883 -8.225 8.573 1.00 94.94 87 MET A O 1
ATOM 730 N N . ALA A 1 88 ? -13.021 -6.530 9.778 1.00 96.12 88 ALA A N 1
ATOM 731 C CA . ALA A 1 88 ? -13.267 -7.071 11.107 1.00 96.12 88 ALA A CA 1
ATOM 732 C C . ALA A 1 88 ? -13.818 -5.980 12.038 1.00 96.12 88 ALA A C 1
ATOM 734 O O . ALA A 1 88 ? -13.511 -4.798 11.881 1.00 96.12 88 ALA A O 1
ATOM 735 N N . PHE A 1 89 ? -14.615 -6.381 13.027 1.00 97.75 89 PHE A N 1
ATOM 736 C CA . PHE A 1 89 ? -15.121 -5.488 14.068 1.00 97.75 89 PHE A CA 1
ATOM 737 C C . PHE A 1 89 ? -14.424 -5.808 15.380 1.00 97.75 89 PHE A C 1
ATOM 739 O O . PHE A 1 89 ? -14.493 -6.947 15.836 1.00 97.75 89 PHE A O 1
ATOM 746 N N . CYS A 1 90 ? -13.786 -4.821 16.000 1.00 98.25 90 CYS A N 1
ATOM 747 C CA . CYS A 1 90 ? -13.119 -5.004 17.285 1.00 98.25 90 CYS A CA 1
ATOM 748 C C . CYS A 1 90 ? -13.830 -4.219 18.383 1.00 98.25 90 CYS A C 1
ATOM 750 O O . CYS A 1 90 ? -14.282 -3.090 18.175 1.00 98.25 90 CYS A O 1
ATOM 752 N N . MET A 1 91 ? -13.872 -4.805 19.574 1.00 98.12 91 MET A N 1
ATOM 753 C CA . MET A 1 91 ? -14.351 -4.163 20.792 1.00 98.12 91 MET A CA 1
ATOM 754 C C . MET A 1 91 ? -13.301 -4.313 21.890 1.00 98.12 91 MET A C 1
ATOM 756 O O . MET A 1 91 ? -12.638 -5.349 21.950 1.00 98.12 91 MET A O 1
ATOM 760 N N . PRO A 1 92 ? -13.141 -3.335 22.791 1.00 97.75 92 PRO A N 1
ATOM 761 C CA . PRO A 1 92 ? -12.299 -3.526 23.960 1.00 97.75 92 PRO A CA 1
ATOM 762 C C . PRO A 1 92 ? -12.856 -4.665 24.821 1.00 97.75 92 PRO A C 1
ATOM 764 O O . PRO A 1 92 ? -14.040 -4.656 25.160 1.00 97.75 92 PRO A O 1
ATOM 767 N N . GLN A 1 93 ? -12.015 -5.637 25.178 1.00 97.50 93 GLN A N 1
ATOM 768 C CA . GLN A 1 93 ? -12.392 -6.698 26.114 1.00 97.50 93 GLN A CA 1
ATOM 769 C C . GLN A 1 93 ? -12.624 -6.127 27.519 1.00 97.50 93 GLN A C 1
ATOM 771 O O . GLN A 1 93 ? -13.583 -6.491 28.199 1.00 97.50 93 GLN A O 1
ATOM 776 N N . GLU A 1 94 ? -11.768 -5.194 27.939 1.00 96.88 94 GLU A N 1
ATOM 777 C CA . GLU A 1 94 ? -11.865 -4.554 29.244 1.00 96.88 94 GLU A CA 1
ATOM 778 C C . GLU A 1 94 ? -12.901 -3.427 29.252 1.00 96.88 94 GLU A C 1
ATOM 780 O O . GLU A 1 94 ? -12.907 -2.520 28.412 1.00 96.88 94 GLU A O 1
ATOM 785 N N . LYS A 1 95 ? -13.750 -3.416 30.286 1.00 93.38 95 LYS A N 1
ATOM 786 C CA . LYS A 1 95 ? -14.856 -2.455 30.429 1.00 93.38 95 LYS A CA 1
ATOM 787 C C . LYS A 1 95 ? -14.402 -0.992 30.417 1.00 93.38 95 LYS A C 1
ATOM 789 O O . LYS A 1 95 ? -15.163 -0.121 29.997 1.00 93.38 95 LYS A O 1
ATOM 794 N N . HIS A 1 96 ? -13.186 -0.703 30.871 1.00 93.69 96 HIS A N 1
ATOM 795 C CA . HIS A 1 96 ? -12.663 0.662 30.979 1.00 93.69 96 HIS A CA 1
ATOM 796 C C . HIS A 1 96 ? -11.826 1.105 29.779 1.00 93.69 96 HIS A C 1
ATOM 798 O O . HIS A 1 96 ? -11.473 2.277 29.701 1.00 93.69 96 HIS A O 1
ATOM 804 N N . ASP A 1 97 ? -11.524 0.209 28.847 1.00 96.12 97 ASP A N 1
ATOM 805 C CA . ASP A 1 97 ? -10.717 0.542 27.680 1.00 96.12 97 ASP A CA 1
ATOM 806 C C . ASP A 1 97 ? -11.576 1.196 26.604 1.00 96.12 97 ASP A C 1
ATOM 808 O O . ASP A 1 97 ? -12.720 0.802 26.383 1.00 96.12 97 ASP A O 1
ATOM 812 N N . GLU A 1 98 ? -11.054 2.231 25.956 1.00 96.69 98 GLU A N 1
ATOM 813 C CA . GLU A 1 98 ? -11.803 3.033 24.992 1.00 96.69 98 GLU A CA 1
ATOM 814 C C . GLU A 1 98 ? -10.931 3.354 23.779 1.00 96.69 98 GLU A C 1
ATOM 816 O O . GLU A 1 98 ? -9.748 3.673 23.925 1.00 96.69 98 GLU A O 1
ATOM 821 N N . PHE A 1 99 ? -11.522 3.303 22.587 1.00 96.12 99 PHE A N 1
ATOM 822 C CA . PHE A 1 99 ? -10.907 3.849 21.383 1.00 96.12 99 PHE A CA 1
ATOM 823 C C . PHE A 1 99 ? -11.037 5.371 21.354 1.00 96.12 99 PHE A C 1
ATOM 825 O O . PHE A 1 99 ? -12.066 5.936 21.732 1.00 96.12 99 PHE A O 1
ATOM 832 N N . ILE A 1 100 ? -9.984 6.027 20.879 1.00 94.62 100 ILE A N 1
ATOM 833 C CA . ILE A 1 100 ? -9.972 7.459 20.596 1.00 94.62 100 ILE A CA 1
ATOM 834 C C . ILE A 1 100 ? -10.636 7.705 19.238 1.00 94.62 100 ILE A C 1
ATOM 836 O O . ILE A 1 100 ? -10.453 6.932 18.298 1.00 94.62 100 ILE A O 1
ATOM 840 N N . LEU A 1 101 ? -11.379 8.805 19.125 1.00 91.56 101 LEU A N 1
ATOM 841 C CA . LEU A 1 101 ? -11.908 9.288 17.855 1.00 91.56 101 LEU A CA 1
ATOM 842 C C . LEU A 1 101 ? -11.152 10.552 17.438 1.00 91.56 101 LEU A C 1
ATOM 844 O O . LEU A 1 101 ? -10.807 11.391 18.271 1.00 91.56 101 LEU A O 1
ATOM 848 N N . THR A 1 102 ? -10.912 10.703 16.142 1.00 89.00 102 THR A N 1
ATOM 849 C CA . THR A 1 102 ? -10.314 11.904 15.550 1.00 89.00 102 THR A CA 1
ATOM 850 C C . THR A 1 102 ? -11.164 12.372 14.381 1.00 89.00 102 THR A C 1
ATOM 852 O O . THR A 1 102 ? -11.954 11.604 13.828 1.00 89.00 102 THR A O 1
ATOM 855 N N . ASP A 1 103 ? -10.982 13.624 13.974 1.00 85.44 103 ASP A N 1
ATOM 856 C CA . ASP A 1 103 ? -11.615 14.173 12.773 1.00 85.44 103 ASP A CA 1
ATOM 857 C C . ASP A 1 103 ? -11.055 13.584 11.468 1.00 85.44 103 ASP A C 1
ATOM 859 O O . ASP A 1 103 ? -11.682 13.735 10.425 1.00 85.44 103 ASP A O 1
ATOM 863 N N . GLN A 1 104 ? -9.931 12.860 11.529 1.00 80.31 104 GLN A N 1
ATOM 864 C CA . GLN A 1 104 ? -9.396 12.061 10.420 1.00 80.31 104 GLN A CA 1
ATOM 865 C C . GLN A 1 104 ? -10.097 10.713 10.223 1.00 80.31 104 GLN A C 1
ATOM 867 O O . GLN A 1 104 ? -9.889 10.074 9.196 1.00 80.31 104 GLN A O 1
ATOM 872 N N . CYS A 1 105 ? -10.938 10.287 11.175 1.00 71.69 105 CYS A N 1
ATOM 873 C CA . CYS A 1 105 ? -11.768 9.077 11.134 1.00 71.69 105 CYS A CA 1
ATOM 874 C C . CYS A 1 105 ? -11.159 7.915 10.313 1.00 71.69 105 CYS A C 1
ATOM 876 O O . CYS A 1 105 ? -10.279 7.210 10.792 1.00 71.69 105 CYS A O 1
ATOM 878 N N . TYR A 1 106 ? -11.642 7.741 9.075 1.00 79.44 106 TYR A N 1
ATOM 879 C CA . TYR A 1 106 ? -11.402 6.617 8.164 1.00 79.44 106 TYR A CA 1
ATOM 880 C C . TYR A 1 106 ? -10.101 6.720 7.345 1.00 79.44 106 TYR A C 1
ATOM 882 O O . TYR A 1 106 ? -9.948 5.988 6.365 1.00 79.44 106 TYR A O 1
ATOM 890 N N . ASN A 1 107 ? -9.206 7.650 7.687 1.00 83.25 107 ASN A N 1
ATOM 891 C CA . ASN A 1 107 ? -7.921 7.876 7.013 1.00 83.25 107 ASN A CA 1
ATOM 892 C C . ASN A 1 107 ? -6.720 7.502 7.887 1.00 83.25 107 ASN A C 1
ATOM 894 O O . ASN A 1 107 ? -5.582 7.670 7.462 1.00 83.25 107 ASN A O 1
ATOM 898 N N . VAL A 1 108 ? -6.962 6.964 9.084 1.00 88.56 108 VAL A N 1
ATOM 899 C CA . VAL A 1 108 ? -5.901 6.446 9.947 1.00 88.56 108 VAL A CA 1
ATOM 900 C C . VAL A 1 108 ? -5.545 5.028 9.523 1.00 88.56 108 VAL A C 1
ATOM 902 O O . VAL A 1 108 ? -6.415 4.154 9.445 1.00 88.56 108 VAL A O 1
ATOM 905 N N . PHE A 1 109 ? -4.255 4.784 9.321 1.00 91.00 109 PHE A N 1
ATOM 906 C CA . PHE A 1 109 ? -3.743 3.457 9.019 1.00 91.00 109 PHE A CA 1
ATOM 907 C C . PHE A 1 109 ? -2.472 3.126 9.803 1.00 91.00 109 PHE A C 1
ATOM 909 O O . PHE A 1 109 ? -1.774 3.998 10.319 1.00 91.00 109 PHE A O 1
ATOM 916 N N . GLU A 1 110 ? -2.196 1.830 9.895 1.00 93.12 110 GLU A N 1
ATOM 917 C CA . GLU A 1 110 ? -0.945 1.261 10.374 1.00 93.12 110 GLU A CA 1
ATOM 918 C C . GLU A 1 110 ? -0.112 0.767 9.198 1.00 93.12 110 GLU A C 1
ATOM 920 O O . GLU A 1 110 ? -0.617 0.060 8.318 1.00 93.12 110 GLU A O 1
ATOM 925 N N . GLY A 1 111 ? 1.170 1.116 9.221 1.00 90.75 111 GLY A N 1
ATOM 926 C CA . GLY A 1 111 ? 2.173 0.629 8.289 1.00 90.75 111 GLY A CA 1
ATOM 927 C C . GLY A 1 111 ? 3.183 1.705 7.885 1.00 90.75 111 GLY A C 1
ATOM 928 O O . GLY A 1 111 ? 3.028 2.876 8.240 1.00 90.75 111 GLY A O 1
ATOM 929 N N . PRO A 1 112 ? 4.264 1.317 7.194 1.00 87.69 112 PRO A N 1
ATOM 930 C CA . PRO A 1 112 ? 5.329 2.238 6.829 1.00 87.69 112 PRO A CA 1
ATOM 931 C C . PRO A 1 112 ? 4.905 3.176 5.696 1.00 87.69 112 PRO A C 1
ATOM 933 O O . PRO A 1 112 ? 4.166 2.789 4.789 1.00 87.69 112 PRO A O 1
ATOM 936 N N . THR A 1 113 ? 5.445 4.393 5.736 1.00 85.06 113 THR A N 1
ATOM 937 C CA . THR A 1 113 ? 5.383 5.385 4.657 1.00 85.06 113 THR A CA 1
ATOM 938 C C . THR A 1 113 ? 6.797 5.861 4.353 1.00 85.06 113 THR A C 1
ATOM 940 O O . THR A 1 113 ? 7.572 6.106 5.276 1.00 85.06 113 THR A O 1
ATOM 943 N N . ASN A 1 114 ? 7.131 5.983 3.073 1.00 82.44 114 ASN A N 1
ATOM 944 C CA . ASN A 1 114 ? 8.395 6.516 2.590 1.00 82.44 114 ASN A CA 1
ATOM 945 C C . ASN A 1 114 ? 8.132 7.579 1.520 1.00 82.44 114 ASN A C 1
ATOM 947 O O . ASN A 1 114 ? 7.628 7.272 0.439 1.00 82.44 114 ASN A O 1
ATOM 951 N N . GLU A 1 115 ? 8.478 8.822 1.827 1.00 80.38 115 GLU A N 1
ATOM 952 C CA . GLU A 1 115 ? 8.379 9.945 0.897 1.00 80.38 115 GLU A CA 1
ATOM 953 C C . GLU A 1 115 ? 9.544 9.915 -0.097 1.00 80.38 115 GLU A C 1
ATOM 955 O O . GLU A 1 115 ? 10.675 9.575 0.247 1.00 80.38 115 GLU A O 1
ATOM 960 N N . THR A 1 116 ? 9.262 10.257 -1.351 1.00 75.44 116 THR A N 1
ATOM 961 C CA . THR A 1 116 ? 10.244 10.271 -2.436 1.00 75.44 116 THR A CA 1
ATOM 962 C C . THR A 1 116 ? 10.371 11.681 -2.990 1.00 75.44 116 THR A C 1
ATOM 964 O O . THR A 1 116 ? 9.371 12.317 -3.325 1.00 75.44 116 THR A O 1
ATOM 967 N N . PHE A 1 117 ? 11.610 12.150 -3.129 1.00 75.38 117 PHE A N 1
ATOM 968 C CA . PHE A 1 117 ? 11.936 13.470 -3.664 1.00 75.38 117 PHE A CA 1
ATOM 969 C C . PHE A 1 117 ? 12.862 13.347 -4.871 1.00 75.38 117 PHE A C 1
ATOM 971 O O . PHE A 1 117 ? 13.728 12.470 -4.939 1.00 75.38 117 PHE A O 1
ATOM 978 N N . CYS A 1 118 ? 12.712 14.253 -5.830 1.00 68.44 118 CYS A N 1
ATOM 979 C CA . CYS A 1 118 ? 13.616 14.352 -6.962 1.00 68.44 118 CYS A CA 1
ATOM 980 C C . CYS A 1 118 ? 14.989 14.837 -6.485 1.00 68.44 118 CYS A C 1
ATOM 982 O O . CYS A 1 118 ? 15.141 15.992 -6.104 1.00 68.44 118 CYS A O 1
ATOM 984 N N . GLY A 1 119 ? 16.028 14.006 -6.590 1.00 63.16 119 GLY A N 1
ATOM 985 C CA . GLY A 1 119 ? 17.382 14.387 -6.158 1.00 63.16 119 GLY A CA 1
ATOM 986 C C . GLY A 1 119 ? 17.996 15.591 -6.896 1.00 63.16 119 GLY A C 1
ATOM 987 O O . GLY A 1 119 ? 19.016 16.113 -6.460 1.00 63.16 119 GLY A O 1
ATOM 988 N N . ARG A 1 120 ? 17.404 16.040 -8.016 1.00 61.34 120 ARG A N 1
ATOM 989 C CA . ARG A 1 120 ? 17.856 17.221 -8.775 1.00 61.34 120 ARG A CA 1
ATOM 990 C C . ARG A 1 120 ? 17.081 18.492 -8.429 1.00 61.34 120 ARG A C 1
ATOM 992 O O . ARG A 1 120 ? 17.694 19.547 -8.329 1.00 61.34 120 ARG A O 1
ATOM 999 N N . THR A 1 121 ? 15.753 18.409 -8.345 1.00 71.00 121 THR A N 1
ATOM 1000 C CA . THR A 1 121 ? 14.871 19.578 -8.148 1.00 71.00 121 THR A CA 1
ATOM 1001 C C . THR A 1 121 ? 14.401 19.722 -6.705 1.00 71.00 121 THR A C 1
ATOM 1003 O O . THR A 1 121 ? 13.877 20.766 -6.340 1.00 71.00 121 THR A O 1
ATOM 1006 N N . ASN A 1 122 ? 14.607 18.691 -5.882 1.00 70.19 122 ASN A N 1
ATOM 1007 C CA . ASN A 1 122 ? 14.056 18.541 -4.539 1.00 70.19 122 ASN A CA 1
ATOM 1008 C C . ASN A 1 122 ? 12.516 18.582 -4.484 1.00 70.19 122 ASN A C 1
ATOM 1010 O O . ASN A 1 122 ? 11.931 18.768 -3.421 1.00 70.19 122 ASN A O 1
ATOM 1014 N N . GLU A 1 123 ? 11.848 18.407 -5.626 1.00 75.94 123 GLU A N 1
ATOM 1015 C CA . GLU A 1 123 ? 10.390 18.331 -5.699 1.00 75.94 123 GLU A CA 1
ATOM 1016 C C . GLU A 1 123 ? 9.895 17.003 -5.124 1.00 75.94 123 GLU A C 1
ATOM 1018 O O . GLU A 1 123 ? 10.513 15.954 -5.331 1.00 75.94 123 GLU A O 1
ATOM 1023 N N . PHE A 1 124 ? 8.768 17.049 -4.416 1.00 76.62 124 PHE A N 1
ATOM 1024 C CA . PHE A 1 124 ? 8.086 15.857 -3.926 1.00 76.62 124 PHE A CA 1
ATOM 1025 C C . PHE A 1 124 ? 7.508 15.075 -5.106 1.00 76.62 124 PHE A C 1
ATOM 1027 O O . PHE A 1 124 ? 6.742 15.613 -5.903 1.00 76.62 124 PHE A O 1
ATOM 1034 N N . LEU A 1 125 ? 7.891 13.806 -5.222 1.00 72.56 125 LEU A N 1
ATOM 1035 C CA . LEU A 1 125 ? 7.412 12.917 -6.278 1.00 72.56 125 LEU A CA 1
ATOM 1036 C C . LEU A 1 125 ? 6.226 12.074 -5.808 1.00 72.56 125 LEU A C 1
ATOM 1038 O O . LEU A 1 125 ? 5.439 11.627 -6.627 1.00 72.56 125 LEU A O 1
ATOM 1042 N N . GLY A 1 126 ? 6.072 11.851 -4.505 1.00 75.94 126 GLY A N 1
ATOM 1043 C CA . GLY A 1 126 ? 5.009 11.019 -3.949 1.00 75.94 126 GLY A CA 1
ATOM 1044 C C . GLY A 1 126 ? 5.501 10.186 -2.774 1.00 75.94 126 GLY A C 1
ATOM 1045 O O . GLY A 1 126 ? 6.676 10.230 -2.407 1.00 75.94 126 GLY A O 1
ATOM 1046 N N . ALA A 1 127 ? 4.605 9.393 -2.192 1.00 79.06 127 ALA A N 1
ATOM 1047 C CA . ALA A 1 127 ? 4.932 8.495 -1.093 1.00 79.06 127 ALA A CA 1
ATOM 1048 C C . ALA A 1 127 ? 4.597 7.040 -1.436 1.00 79.06 127 ALA A C 1
ATOM 1050 O O . ALA A 1 127 ? 3.519 6.737 -1.949 1.00 79.06 127 ALA A O 1
ATOM 1051 N N . THR A 1 128 ? 5.511 6.135 -1.095 1.00 79.50 128 THR A N 1
ATOM 1052 C CA . THR A 1 128 ? 5.246 4.697 -1.031 1.00 79.50 128 THR A CA 1
ATOM 1053 C C . THR A 1 128 ? 4.707 4.389 0.356 1.00 79.50 128 THR A C 1
ATOM 1055 O O . THR A 1 128 ? 5.328 4.751 1.353 1.00 79.50 128 THR A O 1
ATOM 1058 N N . TYR A 1 129 ? 3.570 3.709 0.447 1.00 85.31 129 TYR A N 1
ATOM 1059 C CA . TYR A 1 129 ? 3.018 3.264 1.722 1.00 85.31 129 TYR A CA 1
ATOM 1060 C C . TYR A 1 129 ? 2.541 1.819 1.619 1.00 85.31 129 TYR A C 1
ATOM 1062 O O . TYR A 1 129 ? 2.093 1.368 0.565 1.00 85.31 129 TYR A O 1
ATOM 1070 N N . LEU A 1 130 ? 2.641 1.089 2.727 1.00 89.00 130 LEU A N 1
ATOM 1071 C CA . LEU A 1 130 ? 2.105 -0.259 2.851 1.00 89.00 130 LEU A CA 1
ATOM 1072 C C . LEU A 1 130 ? 1.120 -0.253 4.001 1.00 89.00 130 LEU A C 1
ATOM 1074 O O . LEU A 1 130 ? 1.504 -0.119 5.156 1.00 89.00 130 LEU A O 1
ATOM 1078 N N . CYS A 1 131 ? -0.157 -0.378 3.672 1.00 91.38 131 CYS A N 1
ATOM 1079 C CA . CYS A 1 131 ? -1.210 -0.383 4.664 1.00 91.38 131 CYS A CA 1
ATOM 1080 C C . CYS A 1 131 ? -1.460 -1.808 5.164 1.00 91.38 131 CYS A C 1
ATOM 1082 O O . CYS A 1 131 ? -1.909 -2.672 4.413 1.00 91.38 131 CYS A O 1
ATOM 1084 N N . TYR A 1 132 ? -1.175 -2.044 6.439 1.00 95.19 132 TYR A N 1
ATOM 1085 C CA . TYR A 1 132 ? -1.454 -3.308 7.114 1.00 95.19 132 TYR A CA 1
ATOM 1086 C C . TYR A 1 132 ? -2.830 -3.319 7.770 1.00 95.19 132 TYR A C 1
ATOM 1088 O O . TYR A 1 132 ? -3.529 -4.332 7.713 1.00 95.19 132 TYR A O 1
ATOM 1096 N N . HIS A 1 133 ? -3.223 -2.193 8.364 1.00 95.38 133 HIS A N 1
ATOM 1097 C CA . HIS A 1 133 ? -4.534 -2.012 8.972 1.00 95.38 133 HIS A CA 1
ATOM 1098 C C . HIS A 1 133 ? -5.062 -0.608 8.689 1.00 95.38 133 HIS A C 1
ATOM 1100 O O . HIS A 1 133 ? -4.327 0.359 8.862 1.00 95.38 133 HIS A O 1
ATOM 1106 N N . GLU A 1 134 ? -6.337 -0.479 8.331 1.00 93.44 134 GLU A N 1
ATOM 1107 C CA . GLU A 1 134 ? -7.056 0.803 8.360 1.00 93.44 134 GLU A CA 1
ATOM 1108 C C . GLU A 1 134 ? -8.091 0.792 9.470 1.00 93.44 134 GLU A C 1
ATOM 1110 O O . GLU A 1 134 ? -8.740 -0.227 9.725 1.00 93.44 134 GLU A O 1
ATOM 1115 N N . PHE A 1 135 ? -8.266 1.941 10.111 1.00 93.56 135 PHE A N 1
ATOM 1116 C CA . PHE A 1 135 ? -9.119 2.075 11.279 1.00 93.56 135 PHE A CA 1
ATOM 1117 C C . PHE A 1 135 ? -10.299 2.996 10.995 1.00 93.56 135 PHE A C 1
ATOM 1119 O O . PHE A 1 135 ? -10.145 4.104 10.490 1.00 93.56 135 PHE A O 1
ATOM 1126 N N . GLY A 1 136 ? -11.492 2.543 11.369 1.00 92.19 136 GLY A N 1
ATOM 1127 C CA . GLY A 1 136 ? -12.709 3.348 11.392 1.00 92.19 136 GLY A CA 1
ATOM 1128 C C . GLY A 1 136 ? -13.370 3.272 12.764 1.00 92.19 136 GLY A C 1
ATOM 1129 O O . GLY A 1 136 ? -14.249 2.426 12.950 1.00 92.19 136 GLY A O 1
ATOM 1130 N N . PRO A 1 137 ? -12.955 4.100 13.744 1.00 91.81 137 PRO A N 1
ATOM 1131 C CA . PRO A 1 137 ? -13.622 4.173 15.042 1.00 91.81 137 PRO A CA 1
ATOM 1132 C C . PRO A 1 137 ? -15.087 4.588 14.863 1.00 91.81 137 PRO A C 1
ATOM 1134 O O . PRO A 1 137 ? -15.366 5.656 14.324 1.00 91.81 137 PRO A O 1
ATOM 1137 N N . ILE A 1 138 ? -16.024 3.743 15.304 1.00 91.19 138 ILE A N 1
ATOM 1138 C CA . ILE A 1 138 ? -17.467 4.043 15.281 1.00 91.19 138 ILE A CA 1
ATOM 1139 C C . ILE A 1 138 ? -17.871 4.681 16.610 1.00 91.19 138 ILE A C 1
ATOM 1141 O O . ILE A 1 138 ? -18.643 5.636 16.657 1.00 91.19 138 ILE A O 1
ATOM 1145 N N . SER A 1 139 ? -17.360 4.128 17.708 1.00 93.12 139 SER A N 1
ATOM 1146 C CA . SER A 1 139 ? -17.616 4.590 19.067 1.00 93.12 139 SER A CA 1
ATOM 1147 C C . SER A 1 139 ? -16.415 4.263 19.960 1.00 93.12 139 SER A C 1
ATOM 1149 O O . SER A 1 139 ? -15.544 3.485 19.561 1.00 93.12 139 SER A O 1
ATOM 1151 N N . PRO A 1 140 ? -16.376 4.759 21.209 1.00 94.88 140 PRO A N 1
ATOM 1152 C CA . PRO A 1 140 ? -15.345 4.370 22.171 1.00 94.88 140 PRO A CA 1
ATOM 1153 C C . PRO A 1 140 ? -15.248 2.853 22.404 1.00 94.88 140 PRO A C 1
ATOM 1155 O O . PRO A 1 140 ? -14.241 2.383 22.924 1.00 94.88 140 PRO A O 1
ATOM 1158 N N . LYS A 1 141 ? -16.281 2.076 22.049 1.00 96.62 141 LYS A N 1
ATOM 1159 C CA . LYS A 1 141 ? -16.366 0.627 22.288 1.00 96.62 141 LYS A CA 1
ATOM 1160 C C . LYS A 1 141 ? -16.385 -0.219 21.021 1.00 96.62 141 LYS A C 1
ATOM 1162 O O . LYS A 1 141 ? -16.445 -1.439 21.128 1.00 96.62 141 LYS A O 1
ATOM 1167 N N . LEU A 1 142 ? -16.336 0.400 19.845 1.00 96.44 142 LEU A N 1
ATOM 1168 C CA . LEU A 1 142 ? -16.428 -0.315 18.581 1.00 96.44 142 LEU A CA 1
ATOM 1169 C C . LEU A 1 142 ? -15.596 0.368 17.500 1.00 96.44 142 LEU A C 1
ATOM 1171 O O . LEU A 1 142 ? -15.755 1.561 17.233 1.00 96.44 142 LEU A O 1
ATOM 1175 N N . ILE A 1 143 ? -14.767 -0.422 16.828 1.00 96.25 143 ILE A N 1
ATOM 1176 C CA . ILE A 1 143 ? -13.953 0.011 15.698 1.00 96.25 143 ILE A CA 1
ATOM 1177 C C . ILE A 1 143 ? -14.078 -0.982 14.544 1.00 96.25 143 ILE A C 1
ATOM 1179 O O . ILE A 1 143 ? -14.120 -2.195 14.759 1.00 96.25 143 ILE A O 1
ATOM 1183 N N . ILE A 1 144 ? -14.131 -0.461 13.320 1.00 95.69 144 ILE A N 1
ATOM 1184 C CA . ILE A 1 144 ? -13.913 -1.250 12.107 1.00 95.69 144 ILE A CA 1
ATOM 1185 C C . ILE A 1 144 ? -12.411 -1.299 11.852 1.00 95.69 144 ILE A C 1
ATOM 1187 O O . ILE A 1 144 ? -11.753 -0.258 11.836 1.00 95.69 144 ILE A O 1
ATOM 1191 N N . VAL A 1 145 ? -11.885 -2.495 11.618 1.00 95.69 145 VAL A N 1
ATOM 1192 C CA . VAL A 1 145 ? -10.515 -2.713 11.157 1.00 95.69 145 VAL A CA 1
ATOM 1193 C C . VAL A 1 145 ? -10.576 -3.324 9.764 1.00 95.69 145 VAL A C 1
ATOM 1195 O O . VAL A 1 145 ? -11.164 -4.390 9.585 1.00 95.69 145 VAL A O 1
ATOM 1198 N N . LEU A 1 146 ? -9.969 -2.668 8.777 1.00 95.25 146 LEU A N 1
ATOM 1199 C CA . LEU A 1 146 ? -9.663 -3.304 7.496 1.00 95.25 146 LEU A CA 1
ATOM 1200 C C . LEU A 1 146 ? -8.254 -3.874 7.597 1.00 95.25 146 LEU A C 1
ATOM 1202 O O . LEU A 1 146 ? -7.287 -3.119 7.579 1.00 95.25 146 LEU A O 1
ATOM 1206 N N . ARG A 1 147 ? -8.141 -5.192 7.760 1.00 95.50 147 ARG A N 1
ATOM 1207 C CA . ARG A 1 147 ? -6.855 -5.885 7.878 1.00 95.50 147 ARG A CA 1
ATOM 1208 C C . ARG A 1 147 ? -6.402 -6.352 6.502 1.00 95.50 147 ARG A C 1
ATOM 1210 O O . ARG A 1 147 ? -7.167 -7.003 5.792 1.00 95.50 147 ARG A O 1
ATOM 1217 N N . SER A 1 148 ? -5.166 -6.028 6.143 1.00 95.44 148 SER A N 1
ATOM 1218 C CA . SER A 1 148 ? -4.574 -6.426 4.871 1.00 95.44 148 SER A CA 1
ATOM 1219 C C . SER A 1 148 ? -4.505 -7.947 4.746 1.00 95.44 148 SER A C 1
ATOM 1221 O O . SER A 1 148 ? -4.081 -8.652 5.664 1.00 95.44 148 SER A O 1
ATOM 1223 N N . SER A 1 149 ? -4.859 -8.447 3.566 1.00 93.25 149 SER A N 1
ATOM 1224 C CA . SER A 1 149 ? -4.745 -9.855 3.187 1.00 93.25 149 SER A CA 1
ATOM 1225 C C . SER A 1 149 ? -3.295 -10.299 2.978 1.00 93.25 149 SER A C 1
ATOM 1227 O O . SER A 1 149 ? -3.071 -11.481 2.735 1.00 93.25 149 SER A O 1
ATOM 1229 N N . THR A 1 150 ? -2.317 -9.387 3.075 1.00 92.50 150 THR A N 1
ATOM 1230 C CA . THR A 1 150 ? -0.881 -9.715 3.080 1.00 92.50 150 THR A CA 1
ATOM 1231 C C . THR A 1 150 ? -0.368 -10.143 4.454 1.00 92.50 150 THR A C 1
ATOM 1233 O O . THR A 1 150 ? 0.731 -10.681 4.551 1.00 92.50 150 THR A O 1
ATOM 1236 N N . LEU A 1 151 ? -1.156 -9.954 5.519 1.00 94.75 151 LEU A N 1
ATOM 1237 C CA . LEU A 1 151 ? -0.801 -10.405 6.862 1.00 94.75 151 LEU A CA 1
ATOM 1238 C C . LEU A 1 151 ? -1.174 -11.876 7.104 1.00 94.75 151 LEU A C 1
ATOM 1240 O O . LEU A 1 151 ? -2.148 -12.361 6.525 1.00 94.75 151 LEU A O 1
ATOM 1244 N N . PRO A 1 152 ? -0.454 -12.584 7.997 1.00 91.94 152 PRO A N 1
ATOM 1245 C CA . PRO A 1 152 ? -0.734 -13.983 8.307 1.00 91.94 152 PRO A CA 1
ATOM 1246 C C . PRO A 1 152 ? -2.188 -14.241 8.724 1.00 91.94 152 PRO A C 1
ATOM 1248 O O . PRO A 1 152 ? -2.773 -13.500 9.525 1.00 91.94 152 PRO A O 1
ATOM 1251 N N . ASN A 1 153 ? -2.742 -15.340 8.220 1.00 91.44 153 ASN A N 1
ATOM 1252 C CA . ASN A 1 153 ? -4.075 -15.835 8.529 1.00 91.44 153 ASN A CA 1
ATOM 1253 C C . ASN A 1 153 ? -3.980 -17.337 8.795 1.00 91.44 153 ASN A C 1
ATOM 1255 O O . ASN A 1 153 ? -3.848 -18.117 7.860 1.00 91.44 153 ASN A O 1
ATOM 1259 N N . ALA A 1 154 ? -4.093 -17.733 10.064 1.00 87.25 154 ALA A N 1
ATOM 1260 C CA . ALA A 1 154 ? -3.846 -19.104 10.506 1.00 87.25 154 ALA A CA 1
ATOM 1261 C C . ALA A 1 154 ? -4.663 -20.172 9.754 1.00 87.25 154 ALA A C 1
ATOM 1263 O O . ALA A 1 154 ? -4.140 -21.248 9.479 1.00 87.25 154 ALA A O 1
ATOM 1264 N N . LEU A 1 155 ? -5.921 -19.881 9.400 1.00 88.12 155 LEU A N 1
ATOM 1265 C CA . LEU A 1 155 ? -6.781 -20.837 8.697 1.00 88.12 155 LEU A CA 1
ATOM 1266 C C . LEU A 1 155 ? -6.313 -21.040 7.252 1.00 88.12 155 LEU A C 1
ATOM 1268 O O . LEU A 1 155 ? -6.178 -22.170 6.790 1.00 88.12 155 LEU A O 1
ATOM 1272 N N . GLU A 1 156 ? -6.037 -19.948 6.544 1.00 89.38 156 GLU A N 1
ATOM 1273 C CA . GLU A 1 156 ? -5.558 -19.991 5.159 1.00 89.38 156 GLU A CA 1
ATOM 1274 C C . GLU A 1 156 ? -4.102 -20.469 5.063 1.00 89.38 156 GLU A C 1
ATOM 1276 O O . GLU A 1 156 ? -3.742 -21.144 4.104 1.00 89.38 156 GLU A O 1
ATOM 1281 N N . ASP A 1 157 ? -3.285 -20.163 6.073 1.00 90.12 157 ASP A N 1
ATOM 1282 C CA . ASP A 1 157 ? -1.872 -20.549 6.164 1.00 90.12 157 ASP A CA 1
ATOM 1283 C C . ASP A 1 157 ? -1.649 -22.026 6.450 1.00 90.12 157 ASP A C 1
ATOM 1285 O O . ASP A 1 157 ? -0.545 -22.526 6.247 1.00 90.12 157 ASP A O 1
ATOM 1289 N N . SER A 1 158 ? -2.695 -22.750 6.856 1.00 88.50 158 SER A N 1
ATOM 1290 C CA . SER A 1 158 ? -2.657 -24.213 6.875 1.00 88.50 158 SER A CA 1
ATOM 1291 C C . SER A 1 158 ? -2.366 -24.799 5.483 1.00 88.50 158 SER A C 1
ATOM 1293 O O . SER A 1 158 ? -1.843 -25.910 5.374 1.00 88.50 158 SER A O 1
ATOM 1295 N N . ASN A 1 159 ? -2.660 -24.043 4.416 1.00 88.38 159 ASN A N 1
ATOM 1296 C CA . ASN A 1 159 ? -2.237 -24.333 3.056 1.00 88.38 159 ASN A CA 1
ATOM 1297 C C . ASN A 1 159 ? -0.919 -23.600 2.747 1.00 88.38 159 ASN A C 1
ATOM 1299 O O . ASN A 1 159 ? -0.888 -22.382 2.553 1.00 88.38 159 ASN A O 1
ATOM 1303 N N . SER A 1 160 ? 0.170 -24.362 2.633 1.00 88.62 160 SER A N 1
ATOM 1304 C CA . SER A 1 160 ? 1.517 -23.830 2.393 1.00 88.62 160 SER A CA 1
ATOM 1305 C C . SER A 1 160 ? 1.644 -23.036 1.089 1.00 88.62 160 SER A C 1
ATOM 1307 O O . SER A 1 160 ? 2.416 -22.079 1.030 1.00 88.62 160 SER A O 1
ATOM 1309 N N . THR A 1 161 ? 0.872 -23.368 0.050 1.00 88.00 161 THR A N 1
ATOM 1310 C CA . THR A 1 161 ? 0.850 -22.607 -1.206 1.00 88.00 161 THR A CA 1
ATOM 1311 C C . THR A 1 161 ? 0.237 -21.226 -0.998 1.00 88.00 161 THR A C 1
ATOM 1313 O O . THR A 1 161 ? 0.779 -20.235 -1.488 1.00 88.00 161 THR A O 1
ATOM 1316 N N . VAL A 1 162 ? -0.858 -21.139 -0.236 1.00 88.38 162 VAL A N 1
ATOM 1317 C CA . VAL A 1 162 ? -1.514 -19.863 0.090 1.00 88.38 162 VAL A CA 1
ATOM 1318 C C . VAL A 1 162 ? -0.613 -19.014 0.983 1.00 88.38 162 VAL A C 1
ATOM 1320 O O . VAL A 1 162 ? -0.401 -17.838 0.686 1.00 88.38 162 VAL A O 1
ATOM 1323 N N . GLN A 1 163 ? -0.015 -19.619 2.011 1.00 91.06 163 GLN A N 1
ATOM 1324 C CA . GLN A 1 163 ? 0.958 -18.958 2.881 1.00 91.06 163 GLN A CA 1
ATOM 1325 C C . GLN A 1 163 ? 2.128 -18.380 2.083 1.00 91.06 163 GLN A C 1
ATOM 1327 O O . GLN A 1 163 ? 2.448 -17.197 2.211 1.00 91.06 163 GLN A O 1
ATOM 1332 N N . ARG A 1 164 ? 2.744 -19.193 1.215 1.00 88.50 164 ARG A N 1
ATOM 1333 C CA . ARG A 1 164 ? 3.871 -18.764 0.380 1.00 88.50 164 ARG A CA 1
ATOM 1334 C C . ARG A 1 164 ? 3.470 -17.653 -0.583 1.00 88.50 164 ARG A C 1
ATOM 1336 O O . ARG A 1 164 ? 4.191 -16.670 -0.710 1.00 88.50 164 ARG A O 1
ATOM 1343 N N . SER A 1 165 ? 2.310 -17.779 -1.228 1.00 86.69 165 SER A N 1
ATOM 1344 C CA . SER A 1 165 ? 1.784 -16.736 -2.112 1.00 86.69 165 SER A CA 1
ATOM 1345 C C . SER A 1 165 ? 1.570 -15.420 -1.369 1.00 86.69 165 SER A C 1
ATOM 1347 O O . SER A 1 165 ? 1.859 -14.357 -1.913 1.00 86.69 165 SER A O 1
ATOM 1349 N N . ARG A 1 166 ? 1.078 -15.474 -0.128 1.00 91.25 166 ARG A N 1
ATOM 1350 C CA . ARG A 1 166 ? 0.892 -14.280 0.694 1.00 91.25 166 ARG A CA 1
ATOM 1351 C C . ARG A 1 166 ? 2.223 -13.642 1.075 1.00 91.25 166 ARG A C 1
ATOM 1353 O O . ARG A 1 166 ? 2.359 -12.428 0.926 1.00 91.25 166 ARG A O 1
ATOM 1360 N N . GLN A 1 167 ? 3.187 -14.447 1.525 1.00 90.31 167 GLN A N 1
ATOM 1361 C CA . GLN A 1 167 ? 4.522 -13.963 1.877 1.00 90.31 167 GLN A CA 1
ATOM 1362 C C . GLN A 1 167 ? 5.200 -13.297 0.679 1.00 90.31 167 GLN A C 1
ATOM 1364 O O . GLN A 1 167 ? 5.753 -12.216 0.824 1.00 90.31 167 GLN A O 1
ATOM 1369 N N . LEU A 1 168 ? 5.065 -13.866 -0.521 1.00 86.12 168 LEU A N 1
ATOM 1370 C CA . LEU A 1 168 ? 5.586 -13.252 -1.739 1.00 86.12 168 LEU A CA 1
ATOM 1371 C C . LEU A 1 168 ? 4.971 -11.869 -2.000 1.00 86.12 168 LEU A C 1
ATOM 1373 O O . LEU A 1 168 ? 5.688 -10.916 -2.294 1.00 86.12 168 LEU A O 1
ATOM 1377 N N . ILE A 1 169 ? 3.645 -11.730 -1.885 1.00 87.62 169 ILE A N 1
ATOM 1378 C CA . ILE A 1 169 ? 2.977 -10.431 -2.077 1.00 87.62 169 ILE A CA 1
ATOM 1379 C C . ILE A 1 169 ? 3.469 -9.410 -1.044 1.00 87.62 169 ILE A C 1
ATOM 1381 O O . ILE A 1 169 ? 3.701 -8.250 -1.389 1.00 87.62 169 ILE A O 1
ATOM 1385 N N . HIS A 1 170 ? 3.650 -9.840 0.206 1.00 91.25 170 HIS A N 1
ATOM 1386 C CA . HIS A 1 170 ? 4.218 -9.009 1.264 1.00 91.25 170 HIS A CA 1
ATOM 1387 C C . HIS A 1 170 ? 5.651 -8.567 0.935 1.00 91.25 170 HIS A C 1
ATOM 1389 O O . HIS A 1 170 ? 5.921 -7.367 0.930 1.00 91.25 170 HIS A O 1
ATOM 1395 N N . ASP A 1 171 ? 6.526 -9.500 0.562 1.00 88.19 171 ASP A N 1
ATOM 1396 C CA . ASP A 1 171 ? 7.929 -9.233 0.240 1.00 88.19 171 ASP A CA 1
ATOM 1397 C C . ASP A 1 171 ? 8.071 -8.296 -0.968 1.00 88.19 171 ASP A C 1
ATOM 1399 O O . ASP A 1 171 ? 8.895 -7.382 -0.953 1.00 88.19 171 ASP A O 1
ATOM 1403 N N . MET A 1 172 ? 7.235 -8.460 -2.001 1.00 83.38 172 MET A N 1
ATOM 1404 C CA . MET A 1 172 ? 7.198 -7.547 -3.151 1.00 83.38 172 MET A CA 1
ATOM 1405 C C . MET A 1 172 ? 6.770 -6.128 -2.758 1.00 83.38 172 MET A C 1
ATOM 1407 O O . MET A 1 172 ? 7.270 -5.149 -3.315 1.00 83.38 172 MET A O 1
ATOM 1411 N N . ALA A 1 173 ? 5.832 -5.994 -1.819 1.00 85.88 173 ALA A N 1
ATOM 1412 C CA . ALA A 1 173 ? 5.444 -4.690 -1.299 1.00 85.88 173 ALA A CA 1
ATOM 1413 C C . ALA A 1 173 ? 6.566 -4.077 -0.444 1.00 85.88 173 ALA A C 1
ATOM 1415 O O . ALA A 1 173 ? 6.883 -2.900 -0.607 1.00 85.88 173 ALA A O 1
ATOM 1416 N N . ALA A 1 174 ? 7.213 -4.878 0.406 1.00 88.38 174 ALA A N 1
ATOM 1417 C CA . ALA A 1 174 ? 8.325 -4.457 1.255 1.00 88.38 174 ALA A CA 1
ATOM 1418 C C . ALA A 1 174 ? 9.575 -4.053 0.453 1.00 88.38 174 ALA A C 1
ATOM 1420 O O . ALA A 1 174 ? 10.260 -3.108 0.835 1.00 88.38 174 ALA A O 1
ATOM 1421 N N . ALA A 1 175 ? 9.845 -4.700 -0.686 1.00 84.38 175 ALA A N 1
ATOM 1422 C CA . ALA A 1 175 ? 10.977 -4.394 -1.568 1.00 84.38 175 ALA A CA 1
ATOM 1423 C C . ALA A 1 175 ? 10.964 -2.958 -2.133 1.00 84.38 175 ALA A C 1
ATOM 1425 O O . ALA A 1 175 ? 11.981 -2.479 -2.630 1.00 84.38 175 ALA A O 1
ATOM 1426 N N . GLN A 1 176 ? 9.825 -2.264 -2.051 1.00 79.75 176 GLN A N 1
ATOM 1427 C CA . GLN A 1 176 ? 9.678 -0.868 -2.475 1.00 79.75 176 GLN A CA 1
ATOM 1428 C C . GLN A 1 176 ? 10.156 0.150 -1.432 1.00 79.75 176 GLN A C 1
ATOM 1430 O O . GLN A 1 176 ? 10.112 1.352 -1.689 1.00 79.75 176 GLN A O 1
ATOM 1435 N N . PHE A 1 177 ? 10.579 -0.313 -0.256 1.00 82.31 177 PHE A N 1
ATOM 1436 C CA . PHE A 1 177 ? 11.068 0.531 0.827 1.00 82.31 177 PHE A CA 1
ATOM 1437 C C . PHE A 1 177 ? 12.600 0.482 0.927 1.00 82.31 177 PHE A C 1
ATOM 1439 O O . PHE A 1 177 ? 13.201 -0.515 0.527 1.00 82.31 177 PHE A O 1
ATOM 1446 N N . PRO A 1 178 ? 13.239 1.519 1.508 1.00 79.00 178 PRO A N 1
ATOM 1447 C CA . PRO A 1 178 ? 14.693 1.561 1.676 1.00 79.00 178 PRO A CA 1
ATOM 1448 C C . PRO A 1 178 ? 15.276 0.391 2.472 1.00 79.00 178 PRO A C 1
ATOM 1450 O O . PRO A 1 178 ? 16.345 -0.111 2.135 1.00 79.00 178 PRO A O 1
ATOM 1453 N N . ASP A 1 179 ? 14.557 -0.046 3.508 1.00 82.56 179 ASP A N 1
ATOM 1454 C CA . ASP A 1 179 ? 14.926 -1.186 4.344 1.00 82.56 179 ASP A CA 1
ATOM 1455 C C . ASP A 1 179 ? 13.772 -2.201 4.390 1.00 82.56 179 ASP A C 1
ATOM 1457 O O . ASP A 1 179 ? 12.943 -2.161 5.308 1.00 82.56 179 ASP A O 1
ATOM 1461 N N . PRO A 1 180 ? 13.688 -3.110 3.397 1.00 84.88 180 PRO A N 1
ATOM 1462 C CA . PRO A 1 180 ? 12.612 -4.094 3.300 1.00 84.88 180 PRO A CA 1
ATOM 1463 C C . PRO A 1 180 ? 12.497 -5.008 4.528 1.00 84.88 180 PRO A C 1
ATOM 1465 O O . PRO A 1 180 ? 11.398 -5.435 4.877 1.00 84.88 180 PRO A O 1
ATOM 1468 N N . LEU A 1 181 ? 13.606 -5.298 5.224 1.00 84.62 181 LEU A N 1
ATOM 1469 C CA . LEU A 1 181 ? 13.619 -6.214 6.375 1.00 84.62 181 LEU A CA 1
ATOM 1470 C C . LEU A 1 181 ? 12.950 -5.611 7.617 1.00 84.62 181 LEU A C 1
ATOM 1472 O O . LEU A 1 181 ? 12.496 -6.346 8.504 1.00 84.62 181 LEU A O 1
ATOM 1476 N N . MET A 1 182 ? 12.863 -4.282 7.668 1.00 84.25 182 MET A N 1
ATOM 1477 C CA . MET A 1 182 ? 12.216 -3.533 8.744 1.00 84.25 182 MET A CA 1
ATOM 1478 C C . MET A 1 182 ? 10.727 -3.265 8.482 1.00 84.25 182 MET A C 1
ATOM 1480 O O . MET A 1 182 ? 10.031 -2.721 9.345 1.00 84.25 182 MET A O 1
ATOM 1484 N N . ILE A 1 183 ? 10.204 -3.695 7.331 1.00 89.62 183 ILE A N 1
ATOM 1485 C CA . ILE A 1 183 ? 8.802 -3.526 6.945 1.00 89.62 183 ILE A CA 1
ATOM 1486 C C . ILE A 1 183 ? 7.946 -4.620 7.584 1.00 89.62 183 ILE A C 1
ATOM 1488 O O . ILE A 1 183 ? 7.734 -5.695 7.028 1.00 89.62 183 ILE A O 1
ATOM 1492 N N . LYS A 1 184 ? 7.426 -4.338 8.782 1.00 90.31 184 LYS A N 1
ATOM 1493 C CA . LYS A 1 184 ? 6.599 -5.267 9.570 1.00 90.31 184 LYS A CA 1
ATOM 1494 C C . LYS A 1 184 ? 5.431 -4.543 10.225 1.00 90.31 184 LYS A C 1
ATOM 1496 O O . LYS A 1 184 ? 5.547 -3.365 10.553 1.00 90.31 184 LYS A O 1
ATOM 1501 N N . SER A 1 185 ? 4.329 -5.262 10.432 1.00 93.00 185 SER A N 1
ATOM 1502 C CA . SER A 1 185 ? 3.178 -4.727 11.161 1.00 93.00 185 SER A CA 1
ATOM 1503 C C . SER A 1 185 ? 3.396 -4.810 12.671 1.00 93.00 185 SER A C 1
ATOM 1505 O O . SER A 1 185 ? 3.799 -5.856 13.184 1.00 93.00 185 SER A O 1
ATOM 1507 N N . VAL A 1 186 ? 3.070 -3.737 13.395 1.00 92.94 186 VAL A N 1
ATOM 1508 C CA . VAL A 1 186 ? 3.051 -3.723 14.875 1.00 92.94 186 VAL A CA 1
ATOM 1509 C C . VAL A 1 186 ? 1.786 -4.360 15.463 1.00 92.94 186 VAL A C 1
ATOM 1511 O O . VAL A 1 186 ? 1.683 -4.530 16.676 1.00 92.94 186 VAL A O 1
ATOM 1514 N N . LEU A 1 187 ? 0.823 -4.697 14.602 1.00 94.75 187 LEU A N 1
ATOM 1515 C CA . LEU A 1 187 ? -0.447 -5.350 14.920 1.00 94.75 187 LEU A CA 1
ATOM 1516 C C . LEU A 1 187 ? -0.617 -6.661 14.137 1.00 94.75 187 LEU A C 1
ATOM 1518 O O . LEU A 1 187 ? -1.737 -7.129 13.935 1.00 94.75 187 LEU A O 1
ATOM 1522 N N . ALA A 1 188 ? 0.483 -7.278 13.690 1.00 94.00 188 ALA A N 1
ATOM 1523 C CA . ALA A 1 188 ? 0.438 -8.550 12.966 1.00 94.00 188 ALA A CA 1
ATOM 1524 C C . ALA A 1 188 ? -0.306 -9.647 13.753 1.00 94.00 188 ALA A C 1
ATOM 1526 O O . ALA A 1 188 ? -0.946 -10.508 13.152 1.00 94.00 188 ALA A O 1
ATOM 1527 N N . ASP A 1 189 ? -0.238 -9.577 15.085 1.00 94.69 189 ASP A N 1
ATOM 1528 C CA . ASP A 1 189 ? -0.835 -10.483 16.065 1.00 94.69 189 ASP A CA 1
ATOM 1529 C C . ASP A 1 189 ? -2.264 -10.092 16.496 1.00 94.69 189 ASP A C 1
ATOM 1531 O O . ASP A 1 189 ? -2.794 -10.672 17.447 1.00 94.69 189 ASP A O 1
ATOM 1535 N N . LEU A 1 190 ? -2.892 -9.096 15.857 1.00 96.25 190 LEU A N 1
ATOM 1536 C CA . LEU A 1 190 ? -4.269 -8.706 16.160 1.00 96.25 190 LEU A CA 1
ATOM 1537 C C . LEU A 1 190 ? -5.206 -9.922 15.964 1.00 96.25 190 LEU A C 1
ATOM 1539 O O . LEU A 1 190 ? -5.245 -10.481 14.862 1.00 96.25 190 LEU A O 1
ATOM 1543 N N . PRO A 1 191 ? -5.975 -10.344 16.991 1.00 94.88 191 PRO A N 1
ATOM 1544 C CA . PRO A 1 191 ? -6.709 -11.607 16.975 1.00 94.88 191 PRO A CA 1
ATOM 1545 C C . PRO A 1 191 ? -8.036 -11.460 16.220 1.00 94.88 191 PRO A C 1
ATOM 1547 O O . PRO A 1 191 ? -9.112 -11.512 16.807 1.00 94.88 191 PRO A O 1
ATOM 1550 N N . VAL A 1 192 ? -7.954 -11.241 14.908 1.00 95.25 192 VAL A N 1
ATOM 1551 C CA . VAL A 1 192 ? -9.109 -11.093 14.014 1.00 95.25 192 VAL A CA 1
ATOM 1552 C C . VAL A 1 192 ? -8.981 -12.000 12.799 1.00 95.25 192 VAL A C 1
ATOM 1554 O O . VAL A 1 192 ? -7.905 -12.142 12.215 1.00 95.25 192 VAL A O 1
ATOM 1557 N N . ALA A 1 193 ? -10.103 -12.558 12.357 1.00 92.88 193 ALA A N 1
ATOM 1558 C CA . ALA A 1 193 ? -10.190 -13.372 11.150 1.00 92.88 193 ALA A CA 1
ATOM 1559 C C . ALA A 1 193 ? -11.190 -12.781 10.148 1.00 92.88 193 ALA A C 1
ATOM 1561 O O . ALA A 1 193 ? -11.950 -11.866 10.480 1.00 92.88 193 ALA A O 1
ATOM 1562 N N . LYS A 1 194 ? -11.170 -13.309 8.918 1.00 93.12 194 LYS A N 1
ATOM 1563 C CA . LYS A 1 194 ? -12.184 -13.017 7.898 1.00 93.12 194 LYS A CA 1
ATOM 1564 C C . LYS A 1 194 ? -13.574 -13.398 8.418 1.00 93.12 194 LYS A C 1
ATOM 1566 O O . LYS A 1 194 ? -13.698 -14.256 9.293 1.00 93.12 194 LYS A O 1
ATOM 1571 N N . ALA A 1 195 ? -14.608 -12.756 7.877 1.00 93.44 195 ALA A N 1
ATOM 1572 C CA . ALA A 1 195 ? -15.983 -13.160 8.142 1.00 93.44 195 ALA A CA 1
ATOM 1573 C C . ALA A 1 195 ? -16.179 -14.635 7.770 1.00 93.44 195 ALA A C 1
ATOM 1575 O O . ALA A 1 195 ? -15.683 -15.099 6.739 1.00 93.44 195 ALA A O 1
ATOM 1576 N N . GLU A 1 196 ? -16.926 -15.353 8.604 1.00 92.19 196 GLU A N 1
ATOM 1577 C CA . GLU A 1 196 ? -17.405 -16.678 8.228 1.00 92.19 196 GLU A CA 1
ATOM 15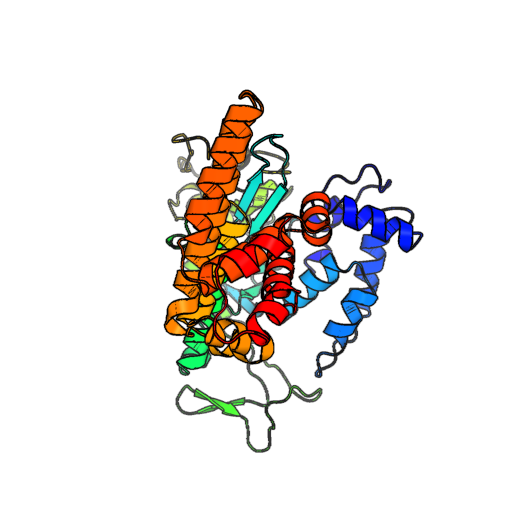78 C C . GLU A 1 196 ? -18.398 -16.530 7.083 1.00 92.19 196 GLU A C 1
ATOM 1580 O O . GLU A 1 196 ? -18.972 -15.458 6.874 1.00 92.19 196 GLU A O 1
ATOM 1585 N N . ASN A 1 197 ? -18.604 -17.597 6.326 1.00 93.00 197 ASN A N 1
ATOM 1586 C CA . ASN A 1 197 ? -19.482 -17.545 5.175 1.00 93.00 197 ASN A CA 1
ATOM 1587 C C . ASN A 1 197 ? -20.282 -18.839 5.028 1.00 93.00 197 ASN A C 1
ATOM 1589 O O . ASN A 1 197 ? -19.967 -19.855 5.641 1.00 93.00 197 ASN A O 1
ATOM 1593 N N . SER A 1 198 ? -21.346 -18.781 4.233 1.00 93.00 198 SER A N 1
ATOM 1594 C CA . SER A 1 198 ? -22.248 -19.916 4.027 1.00 93.00 198 SER A CA 1
ATOM 1595 C C . SER A 1 198 ? -21.706 -21.003 3.095 1.00 93.00 198 SER A C 1
ATOM 1597 O O . SER A 1 198 ? -22.359 -22.032 2.968 1.00 93.00 198 SER A O 1
ATOM 1599 N N . TYR A 1 199 ? -20.586 -20.768 2.406 1.00 91.56 199 TYR A N 1
ATOM 1600 C CA . TYR A 1 199 ? -20.090 -21.632 1.330 1.00 91.56 199 TYR A CA 1
ATOM 1601 C C . TYR A 1 199 ? -18.778 -22.354 1.662 1.00 91.56 199 TYR A C 1
ATOM 1603 O O . TYR A 1 199 ? -18.287 -23.137 0.850 1.00 91.56 199 TYR A O 1
ATOM 1611 N N . THR A 1 200 ? -18.217 -22.128 2.851 1.00 92.00 200 THR A N 1
ATOM 1612 C CA . THR A 1 200 ? -17.042 -22.841 3.362 1.00 92.00 200 THR A CA 1
ATOM 1613 C C . THR A 1 200 ? -17.301 -23.417 4.744 1.00 92.00 200 THR A C 1
ATOM 1615 O O . THR A 1 200 ? -17.883 -22.744 5.592 1.00 92.00 200 THR A O 1
ATOM 1618 N N . ASN A 1 201 ? -16.770 -24.608 4.997 1.00 90.81 201 ASN A N 1
ATOM 1619 C CA . ASN A 1 201 ? -16.714 -25.240 6.307 1.00 90.81 201 ASN A CA 1
ATOM 1620 C C . ASN A 1 201 ? -15.266 -25.312 6.795 1.00 90.81 201 ASN A C 1
ATOM 1622 O O . ASN A 1 201 ? -14.339 -25.442 5.998 1.00 90.81 201 ASN A O 1
ATOM 1626 N N . VAL A 1 202 ? -15.075 -25.269 8.114 1.00 89.75 202 VAL A N 1
ATOM 1627 C CA . VAL A 1 202 ? -13.777 -25.569 8.727 1.00 89.75 202 VAL A CA 1
ATOM 1628 C C . VAL A 1 202 ? -13.795 -27.012 9.218 1.00 89.75 202 VAL A C 1
ATOM 1630 O O . VAL A 1 202 ? -14.509 -27.327 10.168 1.00 89.75 202 VAL A O 1
ATOM 1633 N N . VAL A 1 203 ? -13.012 -27.877 8.577 1.00 87.38 203 VAL A N 1
ATOM 1634 C CA . VAL A 1 203 ? -12.863 -29.299 8.920 1.00 87.38 203 VAL A CA 1
ATOM 1635 C C . VAL A 1 203 ? -11.396 -29.542 9.259 1.00 87.38 203 VAL A C 1
ATOM 1637 O O . VAL A 1 203 ? -10.514 -29.165 8.492 1.00 87.38 203 VAL A O 1
ATOM 1640 N N . ASP A 1 204 ? -11.114 -30.074 10.451 1.00 86.31 204 ASP A N 1
ATOM 1641 C CA . ASP A 1 204 ? -9.748 -30.325 10.948 1.00 86.31 204 ASP A CA 1
ATOM 1642 C C . ASP A 1 204 ? -8.789 -29.123 10.821 1.00 86.31 204 ASP A C 1
ATOM 1644 O O . ASP A 1 204 ? -7.603 -29.255 10.514 1.00 86.31 204 ASP A O 1
ATOM 1648 N N . GLY A 1 205 ? -9.313 -27.912 11.045 1.00 83.56 205 GLY A N 1
ATOM 1649 C CA . GLY A 1 205 ? -8.540 -26.670 10.961 1.00 83.56 205 GLY A CA 1
ATOM 1650 C C . GLY A 1 205 ? -8.212 -26.213 9.535 1.00 83.56 205 GLY A C 1
ATOM 1651 O O . GLY A 1 205 ? -7.399 -25.305 9.375 1.00 83.56 205 GLY A O 1
ATOM 1652 N N . LYS A 1 206 ? -8.840 -26.805 8.513 1.00 85.19 206 LYS A N 1
ATOM 1653 C CA . LYS A 1 206 ? -8.720 -26.414 7.104 1.00 85.19 206 LYS A CA 1
ATOM 1654 C C . LYS A 1 206 ? -10.045 -25.888 6.575 1.00 85.19 206 LYS A C 1
ATOM 1656 O O . LYS A 1 206 ? -11.109 -26.359 6.965 1.00 85.19 206 LYS A O 1
ATOM 1661 N N . SER A 1 207 ? -9.967 -24.898 5.691 1.00 87.62 207 SER A N 1
ATOM 1662 C CA . SER A 1 207 ? -11.137 -24.362 4.996 1.00 87.62 207 SER A CA 1
ATOM 1663 C C . SER A 1 207 ? -11.444 -25.216 3.768 1.00 87.62 207 SER A C 1
ATOM 1665 O O . SER A 1 207 ? -10.590 -25.362 2.892 1.00 87.62 207 SER A O 1
ATOM 1667 N N . GLU A 1 208 ? -12.654 -25.757 3.700 1.00 89.62 208 GLU A N 1
ATOM 1668 C CA . GLU A 1 208 ? -13.153 -26.573 2.594 1.00 89.62 208 GLU A CA 1
ATOM 1669 C C . GLU A 1 208 ? -14.475 -26.008 2.075 1.00 89.62 208 GLU A C 1
ATOM 1671 O O . GLU A 1 208 ? -15.216 -25.358 2.812 1.00 89.62 208 GLU A O 1
ATOM 1676 N N . LEU A 1 209 ? -14.792 -26.244 0.801 1.00 92.44 209 LEU A N 1
ATOM 1677 C CA . LEU A 1 209 ? -16.083 -25.841 0.242 1.00 92.44 209 LEU A CA 1
ATOM 1678 C C . LEU A 1 209 ? -17.216 -26.638 0.894 1.00 92.44 209 LEU A C 1
ATOM 1680 O O . LEU A 1 209 ? -17.098 -27.843 1.124 1.00 92.44 209 LEU A O 1
ATOM 1684 N N . ALA A 1 210 ? -18.331 -25.968 1.177 1.00 91.69 210 ALA A N 1
ATOM 1685 C CA . ALA A 1 210 ? -19.526 -26.647 1.650 1.00 91.69 210 ALA A CA 1
ATOM 1686 C C . ALA A 1 210 ? -20.084 -27.590 0.558 1.00 91.69 210 ALA A C 1
ATOM 1688 O O . ALA A 1 210 ? -19.871 -27.353 -0.636 1.00 91.69 210 ALA A O 1
ATOM 1689 N N . PRO A 1 211 ? -20.801 -28.670 0.927 1.00 90.88 211 PRO A N 1
ATOM 1690 C CA . PRO A 1 211 ? -21.335 -29.618 -0.047 1.00 90.88 211 PRO A CA 1
ATOM 1691 C C . PRO A 1 211 ? -22.188 -28.938 -1.126 1.00 90.88 211 PRO A C 1
ATOM 1693 O O . PRO A 1 211 ? -23.160 -28.254 -0.817 1.00 90.88 211 PRO A O 1
ATOM 1696 N N . GLY A 1 212 ? -21.834 -29.157 -2.395 1.00 88.75 212 GLY A N 1
ATOM 1697 C CA . GLY A 1 212 ? -22.539 -28.581 -3.547 1.00 88.75 212 GLY A CA 1
ATOM 1698 C C . GLY A 1 212 ? -22.098 -27.168 -3.943 1.00 88.75 212 GLY A C 1
ATOM 1699 O O . GLY A 1 212 ? -22.598 -26.648 -4.938 1.00 88.75 212 GLY A O 1
ATOM 1700 N N . GLU A 1 213 ? -21.156 -26.555 -3.224 1.00 92.88 213 GLU A N 1
ATOM 1701 C CA . GLU A 1 213 ? -20.599 -25.253 -3.592 1.00 92.88 213 GLU A CA 1
ATOM 1702 C C . GLU A 1 213 ? -19.518 -25.380 -4.671 1.00 92.88 213 GLU A C 1
ATOM 1704 O O . GLU A 1 213 ? -18.679 -26.280 -4.654 1.00 92.88 213 GLU A O 1
ATOM 1709 N N . SER A 1 214 ? -19.516 -24.431 -5.608 1.00 86.81 214 SER A N 1
ATOM 1710 C CA . SER A 1 214 ? -18.538 -24.356 -6.702 1.00 86.81 214 SER A CA 1
ATOM 1711 C C . SER A 1 214 ? -17.292 -23.540 -6.347 1.00 86.81 214 SER A C 1
ATOM 1713 O O . SER A 1 214 ? -16.344 -23.490 -7.127 1.00 86.81 214 SER A O 1
ATOM 1715 N N . GLY A 1 215 ? -17.308 -22.852 -5.200 1.00 82.81 215 GLY A N 1
ATOM 1716 C CA . GLY A 1 215 ? -16.281 -21.885 -4.806 1.00 82.81 215 GLY A CA 1
ATOM 1717 C C . GLY A 1 215 ? -16.333 -20.559 -5.570 1.00 82.81 215 GLY A C 1
ATOM 1718 O O . GLY A 1 215 ? -15.530 -19.669 -5.296 1.00 82.81 215 GLY A O 1
ATOM 1719 N N . LEU A 1 216 ? -17.274 -20.395 -6.504 1.00 85.88 216 LEU A N 1
ATOM 1720 C CA . LEU A 1 216 ? -17.498 -19.127 -7.190 1.00 85.88 216 LEU A CA 1
ATOM 1721 C C . LEU A 1 216 ? -18.344 -18.202 -6.311 1.00 85.88 216 LEU A C 1
ATOM 1723 O O . LEU A 1 216 ? -19.324 -18.676 -5.743 1.00 85.88 216 LEU A O 1
ATOM 1727 N N . PRO A 1 217 ? -18.032 -16.898 -6.217 1.00 82.31 217 PRO A N 1
ATOM 1728 C CA . PRO A 1 217 ? -18.869 -15.958 -5.483 1.00 82.31 217 PRO A CA 1
ATOM 1729 C C . PRO A 1 217 ? -20.281 -15.892 -6.075 1.00 82.31 217 PRO A C 1
ATOM 1731 O O . PRO A 1 217 ? -20.449 -15.717 -7.284 1.00 82.31 217 PRO A O 1
ATOM 1734 N N . MET A 1 218 ? -21.304 -15.993 -5.228 1.00 86.75 218 MET A N 1
ATOM 1735 C CA . MET A 1 218 ? -22.704 -15.935 -5.649 1.00 86.75 218 MET A CA 1
ATOM 1736 C C . MET A 1 218 ? -23.513 -14.971 -4.779 1.00 86.75 218 MET A C 1
ATOM 1738 O O . MET A 1 218 ? -23.239 -14.792 -3.596 1.00 86.75 218 MET A O 1
ATOM 1742 N N . ALA A 1 219 ? -24.551 -14.360 -5.357 1.00 87.25 219 ALA A N 1
ATOM 1743 C CA . ALA A 1 219 ? -25.355 -13.337 -4.681 1.00 87.25 219 ALA A CA 1
ATOM 1744 C C . ALA A 1 219 ? -26.077 -13.845 -3.415 1.00 87.25 219 ALA A C 1
ATOM 1746 O O . ALA A 1 219 ? -26.380 -13.058 -2.523 1.00 87.25 219 ALA A O 1
ATOM 1747 N N . GLN A 1 220 ? -26.350 -15.149 -3.322 1.00 89.19 220 GLN A N 1
ATOM 1748 C CA . GLN A 1 220 ? -26.979 -15.773 -2.156 1.00 89.19 220 GLN A CA 1
ATOM 1749 C C . GLN A 1 220 ? -26.009 -16.087 -1.010 1.00 89.19 220 GLN A C 1
ATOM 1751 O O . GLN A 1 220 ? -26.464 -16.478 0.069 1.00 89.19 220 GLN A O 1
ATOM 1756 N N . HIS A 1 221 ? -24.695 -15.967 -1.229 1.00 92.25 221 HIS A N 1
ATOM 1757 C CA . HIS A 1 221 ? -23.703 -16.226 -0.191 1.00 92.25 221 HIS A CA 1
ATOM 1758 C C . HIS A 1 221 ? -23.871 -15.243 0.965 1.00 92.25 221 HIS A C 1
ATOM 1760 O O . HIS A 1 221 ? -24.002 -14.034 0.775 1.00 92.25 221 HIS A O 1
ATOM 1766 N N . LYS A 1 222 ? -23.875 -15.774 2.187 1.00 92.62 222 LYS A N 1
ATOM 1767 C CA . LYS A 1 222 ? -24.028 -14.987 3.414 1.00 92.62 222 LYS A CA 1
ATOM 1768 C C . LYS A 1 222 ? -22.693 -14.888 4.126 1.00 92.62 222 LYS A C 1
ATOM 1770 O O . LYS A 1 222 ? -21.964 -15.873 4.179 1.00 92.62 222 LYS A O 1
ATOM 1775 N N . PHE A 1 223 ? -22.427 -13.726 4.713 1.00 93.31 223 PHE A N 1
ATOM 1776 C CA . PHE A 1 223 ? -21.243 -13.464 5.523 1.00 93.31 223 PHE A CA 1
ATOM 1777 C C . PHE A 1 223 ? -21.653 -13.180 6.966 1.00 93.31 223 PHE A C 1
ATOM 1779 O O . PHE A 1 223 ? -22.578 -12.405 7.217 1.00 93.31 223 PHE A O 1
ATOM 1786 N N . PHE A 1 224 ? -20.950 -13.791 7.913 1.00 94.75 224 PHE A N 1
ATOM 1787 C CA . PHE A 1 224 ? -21.198 -13.662 9.341 1.00 94.75 224 PHE A CA 1
ATOM 1788 C C . PHE A 1 224 ? -20.003 -12.969 9.991 1.00 94.75 224 PHE A C 1
ATOM 1790 O O . PHE A 1 224 ? -18.901 -13.514 10.092 1.00 94.75 224 PHE A O 1
ATOM 1797 N N . PHE A 1 225 ? -20.227 -11.730 10.417 1.00 95.75 225 PHE A N 1
ATOM 1798 C CA . PHE A 1 225 ? -19.210 -10.910 11.057 1.00 95.75 225 PHE A CA 1
ATOM 1799 C C . PHE A 1 225 ? -19.252 -11.086 12.571 1.00 95.75 225 PHE A C 1
ATOM 1801 O O . PHE A 1 225 ? -20.302 -10.966 13.200 1.00 95.75 225 PHE A O 1
ATOM 1808 N N . ARG A 1 226 ? -18.081 -11.335 13.156 1.00 95.44 226 ARG A N 1
ATOM 1809 C CA . ARG A 1 226 ? -17.894 -11.437 14.604 1.00 95.44 226 ARG A CA 1
ATOM 1810 C C . ARG A 1 226 ? -17.411 -10.104 15.171 1.00 95.44 226 ARG A C 1
ATOM 1812 O O . ARG A 1 226 ? -16.627 -9.401 14.532 1.00 95.44 226 ARG A O 1
ATOM 1819 N N . PHE A 1 227 ? -17.844 -9.798 16.391 1.00 97.25 227 PHE A N 1
ATOM 1820 C CA . PHE A 1 227 ? -17.267 -8.734 17.209 1.00 97.25 227 PHE A CA 1
ATOM 1821 C C . PHE A 1 227 ? -16.135 -9.329 18.043 1.00 97.25 227 PHE A C 1
ATOM 1823 O O . PHE A 1 227 ? -16.378 -10.117 18.955 1.00 97.25 227 PHE A O 1
ATOM 1830 N N . TRP A 1 228 ? -14.900 -8.981 17.704 1.00 97.81 228 TRP A N 1
ATOM 1831 C CA . TRP A 1 228 ? -13.700 -9.519 18.328 1.00 97.81 228 TRP A CA 1
ATOM 1832 C C . TRP A 1 228 ? -13.359 -8.723 19.594 1.00 97.81 228 TRP A C 1
ATOM 1834 O O . TRP A 1 228 ? -13.016 -7.541 19.483 1.00 97.81 228 TRP A O 1
ATOM 1844 N N . PRO A 1 229 ? -13.440 -9.323 20.797 1.00 98.06 229 PRO A N 1
ATOM 1845 C CA . PRO A 1 229 ? -12.901 -8.696 21.993 1.00 98.06 229 PRO A CA 1
ATOM 1846 C C . PRO A 1 229 ? -11.374 -8.672 21.887 1.00 98.06 229 PRO A C 1
ATOM 1848 O O . PRO A 1 229 ? -10.741 -9.708 21.686 1.00 98.06 229 PRO A O 1
ATOM 1851 N N . ILE A 1 230 ? -10.778 -7.488 22.001 1.00 98.44 230 ILE A N 1
ATOM 1852 C CA . ILE A 1 230 ? -9.328 -7.305 21.924 1.00 98.44 230 ILE A CA 1
ATOM 1853 C C . ILE A 1 230 ? -8.761 -6.813 23.253 1.00 98.44 230 ILE A C 1
ATOM 1855 O O . ILE A 1 230 ? -9.404 -6.069 23.998 1.00 98.44 230 ILE A O 1
ATOM 1859 N N . SER A 1 231 ? -7.531 -7.235 23.538 1.00 97.88 231 SER A N 1
ATOM 1860 C CA . SER A 1 231 ? -6.843 -6.925 24.792 1.00 97.88 231 SER A CA 1
ATOM 1861 C C . SER A 1 231 ? -6.545 -5.430 24.949 1.00 97.88 231 SER A C 1
ATOM 1863 O O . SER A 1 231 ? -6.400 -4.704 23.961 1.00 97.88 231 SER A O 1
ATOM 1865 N N . THR A 1 232 ? -6.318 -4.981 26.188 1.00 96.19 232 THR A N 1
ATOM 1866 C CA . THR A 1 232 ? -5.827 -3.622 26.487 1.00 96.19 232 THR A CA 1
ATOM 1867 C C . THR A 1 232 ? -4.571 -3.263 25.707 1.00 96.19 232 THR A C 1
ATOM 1869 O O . THR A 1 232 ? -4.411 -2.119 25.284 1.00 96.19 232 THR A O 1
ATOM 1872 N N . ARG A 1 233 ? -3.679 -4.238 25.479 1.00 95.31 233 ARG A N 1
ATOM 1873 C CA . ARG A 1 233 ? -2.478 -4.030 24.666 1.00 95.31 233 ARG A CA 1
ATOM 1874 C C . ARG A 1 233 ? -2.861 -3.599 23.253 1.00 95.31 233 ARG A C 1
ATOM 1876 O O . ARG A 1 233 ? -2.366 -2.580 22.792 1.00 95.31 233 ARG A O 1
ATOM 1883 N N . HIS A 1 234 ? -3.752 -4.337 22.592 1.00 97.00 234 HIS A N 1
ATOM 1884 C CA . HIS A 1 234 ? -4.182 -4.027 21.226 1.00 97.00 234 HIS A CA 1
ATOM 1885 C C . HIS A 1 234 ? -4.961 -2.713 21.150 1.00 97.00 234 HIS A C 1
ATOM 1887 O O . HIS A 1 234 ? -4.699 -1.922 20.248 1.00 97.00 234 HIS A O 1
ATOM 1893 N N . VAL A 1 235 ? -5.848 -2.431 22.114 1.00 96.88 235 VAL A N 1
ATOM 1894 C CA . VAL A 1 235 ? -6.556 -1.138 22.188 1.00 96.88 235 VAL A CA 1
ATOM 1895 C C . VAL A 1 235 ? -5.564 0.020 22.305 1.00 96.88 235 VAL A C 1
ATOM 1897 O O . VAL A 1 235 ? -5.663 0.994 21.560 1.00 96.88 235 VAL A O 1
ATOM 1900 N N . ASN A 1 236 ? -4.575 -0.098 23.195 1.00 95.38 236 ASN A N 1
ATOM 1901 C CA . ASN A 1 236 ? -3.535 0.914 23.349 1.00 95.38 236 ASN A CA 1
ATOM 1902 C C . ASN A 1 236 ? -2.713 1.073 22.069 1.00 95.38 236 ASN A C 1
ATOM 1904 O O . ASN A 1 236 ? -2.538 2.200 21.628 1.00 95.38 236 ASN A O 1
ATOM 1908 N N . THR A 1 237 ? -2.263 -0.015 21.437 1.00 95.69 237 THR A N 1
ATOM 1909 C CA . THR A 1 237 ? -1.497 0.062 20.183 1.00 95.69 237 THR A CA 1
ATOM 1910 C C . THR A 1 237 ? -2.292 0.756 19.075 1.00 95.69 237 THR A C 1
ATOM 1912 O O . THR A 1 237 ? -1.756 1.644 18.418 1.00 95.69 237 THR A O 1
ATOM 1915 N N . ILE A 1 238 ? -3.581 0.434 18.906 1.00 96.25 238 ILE A N 1
ATOM 1916 C CA . ILE A 1 238 ? -4.465 1.120 17.947 1.00 96.25 238 ILE A CA 1
ATOM 1917 C C . ILE A 1 238 ? -4.556 2.614 18.276 1.00 96.25 238 ILE A C 1
ATOM 1919 O O . ILE A 1 238 ? -4.357 3.458 17.404 1.00 96.25 238 ILE A O 1
ATOM 1923 N N . ASN A 1 239 ? -4.788 2.963 19.543 1.00 95.62 239 ASN A N 1
ATOM 1924 C CA . ASN A 1 239 ? -4.815 4.358 19.975 1.00 95.62 239 ASN A CA 1
ATOM 1925 C C . ASN A 1 239 ? -3.468 5.066 19.767 1.00 95.62 239 ASN A C 1
ATOM 1927 O O . ASN A 1 239 ? -3.456 6.252 19.456 1.00 95.62 239 ASN A O 1
ATOM 1931 N N . PHE A 1 240 ? -2.338 4.371 19.909 1.00 94.88 240 PHE A N 1
ATOM 1932 C CA . PHE A 1 240 ? -1.013 4.932 19.642 1.00 94.88 240 PHE A CA 1
ATOM 1933 C C . PHE A 1 240 ? -0.850 5.257 18.163 1.00 94.88 240 PHE A C 1
ATOM 1935 O O . PHE A 1 240 ? -0.373 6.337 17.844 1.00 94.88 240 PHE A O 1
ATOM 1942 N N . ILE A 1 241 ? -1.302 4.372 17.273 1.00 93.38 241 ILE A N 1
ATOM 1943 C CA . ILE A 1 241 ? -1.298 4.612 15.826 1.00 93.38 241 ILE A CA 1
ATOM 1944 C C . ILE A 1 241 ? -2.195 5.804 15.479 1.00 93.38 241 ILE A C 1
ATOM 1946 O O . ILE A 1 241 ? -1.781 6.680 14.723 1.00 93.38 241 ILE A O 1
ATOM 1950 N N . ILE A 1 242 ? -3.390 5.894 16.075 1.00 92.69 242 ILE A N 1
ATOM 1951 C CA . ILE A 1 242 ? -4.276 7.059 15.921 1.00 92.69 242 ILE A CA 1
ATOM 1952 C C . ILE A 1 242 ? -3.564 8.338 16.380 1.00 92.69 242 ILE A C 1
ATOM 1954 O O . ILE A 1 242 ? -3.581 9.331 15.658 1.00 92.69 242 ILE A O 1
ATOM 1958 N N . LEU A 1 243 ? -2.908 8.309 17.547 1.00 92.31 243 LEU A N 1
ATOM 1959 C CA . LEU A 1 243 ? -2.153 9.436 18.105 1.00 92.31 243 LEU A CA 1
ATOM 1960 C C . LEU A 1 243 ? -0.903 9.796 17.290 1.00 92.31 243 LEU A C 1
ATOM 1962 O O . LEU A 1 243 ? -0.487 10.952 17.308 1.00 92.31 243 LEU A O 1
ATOM 1966 N N . ASP A 1 244 ? -0.311 8.846 16.575 1.00 89.44 244 ASP A N 1
ATOM 1967 C CA . ASP A 1 244 ? 0.826 9.090 15.689 1.00 89.44 244 ASP A CA 1
ATOM 1968 C C . ASP A 1 244 ? 0.363 9.662 14.335 1.00 89.44 244 ASP A C 1
ATOM 1970 O O . ASP A 1 244 ? 1.056 10.464 13.720 1.00 89.44 244 ASP A O 1
ATOM 1974 N N . ASN A 1 245 ? -0.866 9.382 13.905 1.00 87.06 245 ASN A N 1
ATOM 1975 C CA . ASN A 1 245 ? -1.454 9.961 12.692 1.00 87.06 245 ASN A CA 1
ATOM 1976 C C . ASN A 1 245 ? -2.094 11.355 12.908 1.00 87.06 245 ASN A C 1
ATOM 1978 O O . ASN A 1 245 ? -2.706 11.914 11.995 1.00 87.06 245 ASN A O 1
ATOM 1982 N N . ILE A 1 246 ? -1.952 11.980 14.089 1.00 85.25 246 ILE A N 1
ATOM 1983 C CA . ILE A 1 246 ? -2.624 13.264 14.390 1.00 85.25 246 ILE A CA 1
ATOM 1984 C C . ILE A 1 246 ? -2.056 14.483 13.663 1.00 85.25 246 ILE A C 1
ATOM 1986 O O . ILE A 1 246 ? -2.594 15.575 13.826 1.00 85.25 246 ILE A O 1
ATOM 1990 N N . LEU A 1 247 ? -0.988 14.331 12.875 1.00 81.38 247 LEU A N 1
ATOM 1991 C CA . LEU A 1 247 ? -0.363 15.435 12.132 1.00 81.38 247 LEU A CA 1
ATOM 1992 C C . LEU A 1 247 ? -1.352 16.189 11.237 1.00 81.38 247 LEU A C 1
ATOM 1994 O O . LEU A 1 247 ? -1.223 17.398 11.030 1.00 81.38 247 LEU A O 1
ATOM 1998 N N . HIS A 1 248 ? -2.368 15.474 10.760 1.00 74.56 248 HIS A N 1
ATOM 1999 C CA . HIS A 1 248 ? -3.428 16.006 9.915 1.00 74.56 248 HIS A CA 1
ATOM 2000 C C . HIS A 1 248 ? -4.767 16.157 10.666 1.00 74.56 248 HIS A C 1
ATOM 2002 O O . HIS A 1 248 ? -5.772 16.498 10.045 1.00 74.56 248 HIS A O 1
ATOM 2008 N N . CYS A 1 249 ? -4.814 15.899 11.979 1.00 80.25 249 CYS A N 1
ATOM 2009 C CA . CYS A 1 249 ? -6.018 16.020 12.810 1.00 80.25 249 CYS A CA 1
ATOM 2010 C C . CYS A 1 249 ? -6.117 17.409 13.453 1.00 80.25 249 CYS A C 1
ATOM 2012 O O . CYS A 1 249 ? -5.116 17.982 13.888 1.00 80.25 249 CYS A O 1
ATOM 2014 N N . LYS A 1 250 ? -7.339 17.926 13.609 1.00 83.00 250 LYS A N 1
ATOM 2015 C CA . LYS A 1 250 ? -7.614 19.136 14.403 1.00 83.00 250 LYS A CA 1
ATOM 2016 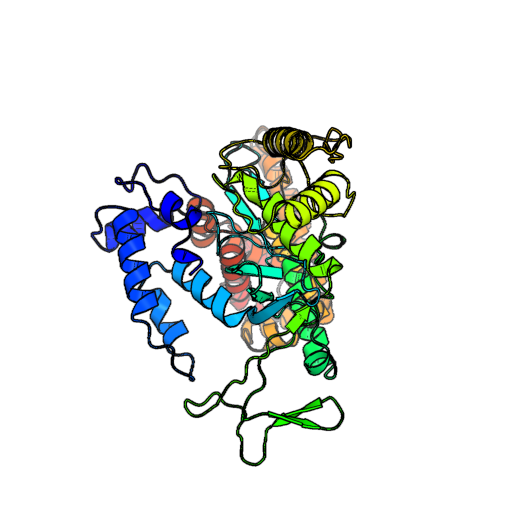C C . LYS A 1 250 ? -8.181 18.805 15.777 1.00 83.00 250 LYS A C 1
ATOM 2018 O O . LYS A 1 250 ? -8.109 19.646 16.672 1.00 83.00 250 LYS A O 1
ATOM 2023 N N . SER A 1 251 ? -8.745 17.610 15.961 1.00 88.62 251 SER A N 1
ATOM 2024 C CA . SER A 1 251 ? -9.407 17.241 17.213 1.00 88.62 251 SER A CA 1
ATOM 2025 C C . SER A 1 251 ? -9.176 15.789 17.621 1.00 88.62 251 SER A C 1
ATOM 2027 O O . SER A 1 251 ? -9.018 14.895 16.792 1.00 88.62 251 SER A O 1
ATOM 2029 N N . ILE A 1 252 ? -9.165 15.580 18.937 1.00 91.31 252 ILE A N 1
ATOM 2030 C CA . ILE A 1 252 ? -9.114 14.274 19.590 1.00 91.31 252 ILE A CA 1
ATOM 2031 C C . ILE A 1 252 ? -10.310 14.220 20.535 1.00 91.31 252 ILE A C 1
ATOM 2033 O O . ILE A 1 252 ? -10.441 15.068 21.420 1.00 91.31 252 ILE A O 1
ATOM 2037 N N . VAL A 1 253 ? -11.169 13.226 20.349 1.00 91.88 253 VAL A N 1
ATOM 2038 C CA . VAL A 1 253 ? -12.380 13.011 21.137 1.00 91.88 253 VAL A CA 1
ATOM 2039 C C . VAL A 1 253 ? -12.229 11.714 21.924 1.00 91.88 253 VAL A C 1
ATOM 2041 O O . VAL A 1 253 ? -11.869 10.670 21.380 1.00 91.88 253 VAL A O 1
ATOM 2044 N N . TYR A 1 254 ? -12.503 11.787 23.223 1.00 92.75 254 TYR A N 1
ATOM 2045 C CA . TYR A 1 254 ? -12.484 10.655 24.144 1.00 92.75 254 TYR A CA 1
ATOM 2046 C C . TYR A 1 254 ? -13.714 10.714 25.050 1.00 92.75 254 TYR A C 1
ATOM 2048 O O . TYR A 1 254 ? -14.203 11.798 25.365 1.00 92.75 254 TYR A O 1
ATOM 2056 N N . SER A 1 255 ? -14.211 9.551 25.472 1.00 91.75 255 SER A N 1
ATOM 2057 C CA . SER A 1 255 ? -15.404 9.472 26.322 1.00 91.75 255 SER A CA 1
ATOM 2058 C C . SER A 1 255 ? -15.055 9.733 27.784 1.00 91.75 255 SER A C 1
ATOM 2060 O O . SER A 1 255 ? -15.648 10.599 28.426 1.00 91.75 255 SER A O 1
ATOM 2062 N N . THR A 1 256 ? -14.042 9.036 28.307 1.00 93.94 256 THR A N 1
ATOM 2063 C CA . THR A 1 256 ? -13.714 9.088 29.733 1.00 93.94 256 THR A CA 1
ATOM 2064 C C . THR A 1 256 ? -12.297 9.615 29.980 1.00 93.94 256 THR A C 1
ATOM 2066 O O . THR A 1 256 ? -11.318 9.180 29.372 1.00 93.94 256 THR A O 1
ATOM 2069 N N . ARG A 1 257 ? -12.156 10.544 30.940 1.00 93.69 257 ARG A N 1
ATOM 2070 C CA . ARG A 1 257 ? -10.878 11.222 31.246 1.00 93.69 257 ARG A CA 1
ATOM 2071 C C . ARG A 1 257 ? -9.772 10.269 31.716 1.00 93.69 257 ARG A C 1
ATOM 2073 O O . ARG A 1 257 ? -8.618 10.443 31.331 1.00 93.69 257 ARG A O 1
ATOM 2080 N N . LEU A 1 258 ? -10.099 9.293 32.565 1.00 92.50 258 LEU A N 1
ATOM 2081 C CA . LEU A 1 258 ? -9.104 8.405 33.176 1.00 92.50 258 LEU A CA 1
ATOM 2082 C C . LEU A 1 258 ? -8.493 7.403 32.168 1.00 92.50 258 LEU A C 1
ATOM 2084 O O . LEU A 1 258 ? -7.263 7.364 32.073 1.00 92.50 258 LEU A O 1
ATOM 2088 N N . PRO A 1 259 ? -9.282 6.658 31.362 1.00 91.88 259 PRO A N 1
ATOM 2089 C CA . PRO A 1 259 ? -8.748 5.819 30.286 1.00 91.88 259 PRO A CA 1
ATOM 2090 C C . PRO A 1 259 ? -7.919 6.600 29.265 1.00 91.88 259 PRO A C 1
ATOM 2092 O O . PRO A 1 259 ? -6.843 6.142 28.869 1.00 91.88 259 PRO A O 1
ATOM 2095 N N . PHE A 1 260 ? -8.363 7.806 28.893 1.00 94.94 260 PHE A N 1
ATOM 2096 C CA . PHE A 1 260 ? -7.609 8.665 27.983 1.00 94.94 260 PHE A CA 1
ATOM 2097 C C . PHE A 1 260 ? -6.258 9.084 28.571 1.00 94.94 260 PHE A C 1
ATOM 2099 O O . PHE A 1 260 ? -5.235 8.923 27.908 1.00 94.94 260 PHE A O 1
ATOM 2106 N N . LYS A 1 261 ? -6.220 9.540 29.835 1.00 94.69 261 LYS A N 1
ATOM 2107 C CA . LYS A 1 261 ? -4.966 9.876 30.535 1.00 94.69 261 LYS A CA 1
ATOM 2108 C C . LYS A 1 261 ? -3.979 8.710 30.494 1.00 94.69 261 LYS A C 1
ATOM 2110 O O . LYS A 1 261 ? -2.826 8.912 30.129 1.00 94.69 261 LYS A O 1
ATOM 2115 N N . ARG A 1 262 ? -4.433 7.501 30.841 1.00 93.00 262 ARG A N 1
ATOM 2116 C CA . ARG A 1 262 ? -3.596 6.291 30.853 1.00 93.00 262 ARG A CA 1
ATOM 2117 C C . ARG A 1 262 ? -3.049 5.966 29.461 1.00 93.00 262 ARG A C 1
ATOM 2119 O O . ARG A 1 262 ? -1.859 5.704 29.328 1.00 93.00 262 ARG A O 1
ATOM 2126 N N . THR A 1 263 ? -3.901 6.022 28.439 1.00 94.06 263 THR A N 1
ATOM 2127 C CA . THR A 1 263 ? -3.519 5.771 27.038 1.00 94.06 263 THR A CA 1
ATOM 2128 C C . THR A 1 263 ? -2.489 6.791 26.558 1.00 94.06 263 THR A C 1
ATOM 2130 O O . THR A 1 263 ? -1.449 6.421 26.024 1.00 94.06 263 THR A O 1
ATOM 2133 N N . LEU A 1 264 ? -2.741 8.079 26.800 1.00 94.25 264 LEU A N 1
ATOM 2134 C CA . LEU A 1 264 ? -1.844 9.160 26.406 1.00 94.25 264 LEU A CA 1
ATOM 2135 C C . LEU A 1 264 ? -0.492 9.071 27.121 1.00 94.25 264 LEU A C 1
ATOM 2137 O O . LEU A 1 264 ? 0.549 9.271 26.501 1.00 94.25 264 LEU A O 1
ATOM 2141 N N . GLN A 1 265 ? -0.505 8.746 28.415 1.00 93.56 265 GLN A N 1
ATOM 2142 C CA . GLN A 1 265 ? 0.710 8.511 29.184 1.00 93.56 265 GLN A CA 1
ATOM 2143 C C . GLN A 1 265 ? 1.519 7.362 28.581 1.00 93.56 265 GLN A C 1
ATOM 2145 O O . GLN A 1 265 ? 2.694 7.548 28.285 1.00 93.56 265 GLN A O 1
ATOM 2150 N N . ALA A 1 266 ? 0.876 6.220 28.324 1.00 92.25 266 ALA A N 1
ATOM 2151 C CA . ALA A 1 266 ? 1.524 5.054 27.737 1.00 92.25 266 ALA A CA 1
ATOM 2152 C C . ALA A 1 266 ? 2.096 5.343 26.334 1.00 92.25 266 ALA A C 1
ATOM 2154 O O . ALA A 1 266 ? 3.217 4.936 26.034 1.00 92.25 266 ALA A O 1
ATOM 2155 N N . TYR A 1 267 ? 1.380 6.110 25.505 1.00 94.00 267 TYR A N 1
ATOM 2156 C CA . TYR A 1 267 ? 1.867 6.558 24.198 1.00 94.00 267 TYR A CA 1
ATOM 2157 C C . TYR A 1 267 ? 3.100 7.460 24.314 1.00 94.00 267 TYR A C 1
ATOM 2159 O O . TYR A 1 267 ? 4.094 7.276 23.613 1.00 94.00 267 TYR A O 1
ATOM 2167 N N . LEU A 1 268 ? 3.073 8.448 25.210 1.00 92.44 268 LEU A N 1
ATOM 2168 C CA . LEU A 1 268 ? 4.181 9.390 25.342 1.00 92.44 268 LEU A CA 1
ATOM 2169 C C . LEU A 1 268 ? 5.425 8.742 25.958 1.00 92.44 268 LEU A C 1
ATOM 2171 O O . LEU A 1 268 ? 6.528 9.178 25.646 1.00 92.44 268 LEU A O 1
ATOM 2175 N N . THR A 1 269 ? 5.285 7.669 26.740 1.00 89.88 269 THR A N 1
ATOM 2176 C CA . THR A 1 269 ? 6.421 6.973 27.368 1.00 89.88 269 THR A CA 1
ATOM 2177 C C . THR A 1 269 ? 6.872 5.696 26.653 1.00 89.88 269 THR A C 1
ATOM 2179 O O . THR A 1 269 ? 7.904 5.149 27.022 1.00 89.88 269 THR A O 1
ATOM 2182 N N . THR A 1 270 ? 6.140 5.180 25.658 1.00 87.69 270 THR A N 1
ATOM 2183 C CA . THR A 1 270 ? 6.566 3.959 24.944 1.00 87.69 270 THR A CA 1
ATOM 2184 C C . THR A 1 270 ? 7.779 4.207 24.041 1.00 87.69 270 THR A C 1
ATOM 2186 O O . THR A 1 270 ? 7.882 5.259 23.415 1.00 87.69 270 THR A O 1
ATOM 2189 N N . SER A 1 271 ? 8.676 3.232 23.922 1.00 82.12 271 SER A N 1
ATOM 2190 C CA . SER A 1 271 ? 9.759 3.197 22.925 1.00 82.12 271 SER A CA 1
ATOM 2191 C C . SER A 1 271 ? 9.458 2.230 21.771 1.00 82.12 271 SER A C 1
ATOM 2193 O O . SER A 1 271 ? 10.367 1.789 21.073 1.00 82.12 271 SER A O 1
ATOM 2195 N N . ALA A 1 272 ? 8.184 1.862 21.587 1.00 79.69 272 ALA A N 1
ATOM 2196 C CA . ALA A 1 272 ? 7.767 0.917 20.559 1.00 79.69 272 ALA A CA 1
ATOM 2197 C C . ALA A 1 272 ? 8.238 1.341 19.156 1.00 79.69 272 ALA A C 1
ATOM 2199 O O . ALA A 1 272 ? 8.089 2.495 18.747 1.00 79.69 272 ALA A O 1
ATOM 2200 N N . HIS A 1 273 ? 8.790 0.371 18.425 1.00 77.75 273 HIS A N 1
ATOM 2201 C CA . HIS A 1 273 ? 9.267 0.557 17.061 1.00 77.75 273 HIS A CA 1
ATOM 2202 C C . HIS A 1 273 ? 8.144 1.061 16.142 1.00 77.75 273 HIS A C 1
ATOM 2204 O O . HIS A 1 273 ? 7.004 0.614 16.240 1.00 77.75 273 HIS A O 1
ATOM 2210 N N . GLY A 1 274 ? 8.485 1.964 15.220 1.00 76.44 274 GLY A N 1
ATOM 2211 C CA . GLY A 1 274 ? 7.557 2.463 14.200 1.00 76.44 274 GLY A CA 1
ATOM 2212 C C . GLY A 1 274 ? 6.689 3.651 14.623 1.00 76.44 274 GLY A C 1
ATOM 2213 O O . GLY A 1 274 ? 6.004 4.194 13.769 1.00 76.44 274 GLY A O 1
ATOM 2214 N N . LEU A 1 275 ? 6.743 4.087 15.885 1.00 84.50 275 LEU A N 1
ATOM 2215 C CA . LEU A 1 275 ? 5.976 5.232 16.388 1.00 84.50 275 LEU A CA 1
ATOM 2216 C C . LEU A 1 275 ? 6.878 6.434 16.682 1.00 84.50 275 LEU A C 1
ATOM 2218 O O . LEU A 1 275 ? 8.056 6.271 17.005 1.00 84.50 275 LEU A O 1
ATOM 2222 N N . LYS A 1 276 ? 6.303 7.643 16.659 1.00 86.94 276 LYS A N 1
ATOM 2223 C CA . LYS A 1 276 ? 6.957 8.889 17.097 1.00 86.94 276 LYS A CA 1
ATOM 2224 C C . LYS A 1 276 ? 8.254 9.221 16.341 1.00 86.94 276 LYS A C 1
ATOM 2226 O O . LYS A 1 276 ? 9.135 9.863 16.913 1.00 86.94 276 LYS A O 1
ATOM 2231 N N . LYS A 1 277 ? 8.358 8.811 15.070 1.00 82.88 277 LYS A N 1
ATOM 2232 C CA . LYS A 1 277 ? 9.494 9.120 14.184 1.00 82.88 277 LYS A CA 1
ATOM 2233 C C . LYS A 1 277 ? 9.352 10.524 13.592 1.00 82.88 277 LYS A C 1
ATOM 2235 O O . LYS A 1 277 ? 8.494 10.757 12.742 1.00 82.88 277 LYS A O 1
ATOM 2240 N N . VAL A 1 278 ? 10.134 11.475 14.095 1.00 81.69 278 VAL A N 1
ATOM 2241 C CA . VAL A 1 278 ? 10.090 12.876 13.644 1.00 81.69 278 VAL A CA 1
ATOM 2242 C C . VAL A 1 278 ? 10.698 12.988 12.243 1.00 81.69 278 VAL A C 1
ATOM 2244 O O . VAL A 1 278 ? 11.740 12.400 11.993 1.00 81.69 278 VAL A O 1
ATOM 2247 N N . GLY A 1 279 ? 10.057 13.739 11.343 1.00 74.75 279 GLY A N 1
ATOM 2248 C CA . GLY A 1 279 ? 10.538 13.961 9.971 1.00 74.75 279 GLY A CA 1
ATOM 2249 C C . GLY A 1 279 ? 10.064 12.937 8.933 1.00 74.75 279 GLY A C 1
ATOM 2250 O O . GLY A 1 279 ? 10.256 13.159 7.743 1.00 74.75 279 GLY A O 1
ATOM 2251 N N . ILE A 1 280 ? 9.395 11.857 9.352 1.00 74.69 280 ILE A N 1
ATOM 2252 C CA . ILE A 1 280 ? 8.821 10.849 8.446 1.00 74.69 280 ILE A CA 1
ATOM 2253 C C . ILE A 1 280 ? 7.310 11.057 8.304 1.00 74.69 280 ILE A C 1
ATOM 2255 O O . ILE A 1 280 ? 6.582 11.099 9.307 1.00 74.69 280 ILE A O 1
ATOM 2259 N N . GLY A 1 281 ? 6.836 11.116 7.053 1.00 74.06 281 GLY A N 1
ATOM 2260 C CA . GLY A 1 281 ? 5.412 11.259 6.735 1.00 74.06 281 GLY A CA 1
ATOM 2261 C C . GLY A 1 281 ? 4.855 12.624 7.142 1.00 74.06 281 GLY A C 1
ATOM 2262 O O . GLY A 1 281 ? 3.710 12.709 7.579 1.00 74.06 281 GLY A O 1
ATOM 2263 N N . GLU A 1 282 ? 5.693 13.665 7.118 1.00 79.38 282 GLU A N 1
ATOM 2264 C CA . GLU A 1 282 ? 5.311 15.029 7.501 1.00 79.38 282 GLU A CA 1
ATOM 2265 C C . GLU A 1 282 ? 5.022 15.924 6.281 1.00 79.38 282 GLU A C 1
ATOM 2267 O O . GLU A 1 282 ? 4.599 17.070 6.457 1.00 79.38 282 GLU A O 1
ATOM 2272 N N . HIS A 1 283 ? 5.210 15.438 5.046 1.00 79.62 283 HIS A N 1
ATOM 2273 C CA . HIS A 1 283 ? 4.895 16.212 3.849 1.00 79.62 283 HIS A CA 1
ATOM 2274 C C . HIS A 1 283 ? 3.402 16.569 3.803 1.00 79.62 283 HIS A C 1
ATOM 2276 O O . HIS A 1 283 ? 2.521 15.727 3.974 1.00 79.62 283 HIS A O 1
ATOM 2282 N N . GLY A 1 284 ? 3.101 17.855 3.608 1.00 75.56 284 GLY A N 1
ATOM 2283 C CA . GLY A 1 284 ? 1.727 18.367 3.625 1.00 75.56 284 GLY A CA 1
ATOM 2284 C C . GLY A 1 284 ? 1.056 18.385 5.010 1.00 75.56 284 GLY A C 1
ATOM 2285 O O . GLY A 1 284 ? -0.130 18.715 5.108 1.00 75.56 284 GLY A O 1
ATOM 2286 N N . ALA A 1 285 ? 1.769 18.057 6.095 1.00 79.12 285 ALA A N 1
ATOM 2287 C CA . ALA A 1 285 ? 1.231 18.148 7.450 1.00 79.12 285 ALA A CA 1
ATOM 2288 C C . ALA A 1 285 ? 1.044 19.603 7.909 1.00 79.12 285 ALA A C 1
ATOM 2290 O O . ALA A 1 285 ? 1.824 20.498 7.587 1.00 79.12 285 ALA A O 1
ATOM 2291 N N . HIS A 1 286 ? 0.026 19.846 8.742 1.00 75.38 286 HIS A N 1
ATOM 2292 C CA . HIS A 1 286 ? -0.233 21.179 9.306 1.00 75.38 286 HIS A CA 1
ATOM 2293 C C . HIS A 1 286 ? 0.788 21.590 10.375 1.00 75.38 286 HIS A C 1
ATOM 2295 O O . HIS A 1 286 ? 0.893 22.763 10.738 1.00 75.38 286 HIS A O 1
ATOM 2301 N N . THR A 1 287 ? 1.484 20.620 10.964 1.00 83.81 287 THR A N 1
ATOM 2302 C CA . THR A 1 287 ? 2.438 20.830 12.050 1.00 83.81 287 THR A CA 1
ATOM 2303 C C . THR A 1 287 ? 3.410 19.654 12.101 1.00 83.81 287 THR A C 1
ATOM 2305 O O . THR A 1 287 ? 3.041 18.541 11.731 1.00 83.81 287 THR A O 1
ATOM 2308 N N . SER A 1 288 ? 4.633 19.881 12.581 1.00 87.38 288 SER A N 1
ATOM 2309 C CA . SER A 1 288 ? 5.610 18.798 12.721 1.00 87.38 288 SER A CA 1
ATOM 2310 C C . SER A 1 288 ? 5.222 17.828 13.834 1.00 87.38 288 SER A C 1
ATOM 2312 O O . SER A 1 288 ? 4.577 18.207 14.825 1.00 87.38 288 SER A O 1
ATOM 2314 N N . ARG A 1 289 ? 5.682 16.576 13.742 1.00 88.31 289 ARG A N 1
ATOM 2315 C CA . ARG A 1 289 ? 5.421 15.565 14.776 1.00 88.31 289 ARG A CA 1
ATOM 2316 C C . ARG A 1 289 ? 5.958 15.986 16.126 1.00 88.31 289 ARG A C 1
ATOM 2318 O O . ARG A 1 289 ? 5.257 15.874 17.131 1.00 88.31 289 ARG A O 1
ATOM 2325 N N . ARG A 1 290 ? 7.149 16.587 16.151 1.00 88.31 290 ARG A N 1
ATOM 2326 C CA . ARG A 1 290 ? 7.741 17.161 17.366 1.00 88.31 290 ARG A CA 1
ATOM 2327 C C . ARG A 1 290 ? 6.813 18.200 18.013 1.00 88.31 290 ARG A C 1
ATOM 2329 O O . ARG A 1 290 ? 6.645 18.199 19.234 1.00 88.31 290 ARG A O 1
ATOM 2336 N N . ALA A 1 291 ? 6.179 19.074 17.228 1.00 89.00 291 ALA A N 1
ATOM 2337 C CA . ALA A 1 291 ? 5.229 20.056 17.751 1.00 89.00 291 ALA A CA 1
ATOM 2338 C C . ALA A 1 291 ? 3.945 19.394 18.287 1.00 89.00 291 ALA A C 1
ATOM 2340 O O . ALA A 1 291 ? 3.479 19.759 19.371 1.00 89.00 291 ALA A O 1
ATOM 2341 N N . CYS A 1 292 ? 3.408 18.391 17.586 1.00 90.00 292 CYS A N 1
ATOM 2342 C CA . CYS A 1 292 ? 2.282 17.579 18.060 1.00 90.00 292 CYS A CA 1
ATOM 2343 C C . CYS A 1 292 ? 2.583 16.886 19.397 1.00 90.00 292 CYS A C 1
ATOM 2345 O O . CYS A 1 292 ? 1.812 17.016 20.348 1.00 90.00 292 CYS A O 1
ATOM 2347 N N . LEU A 1 293 ? 3.731 16.221 19.516 1.00 90.88 293 LEU A N 1
ATOM 2348 C CA . LEU A 1 293 ? 4.156 15.520 20.733 1.00 90.88 293 LEU A CA 1
ATOM 2349 C C . LEU A 1 293 ? 4.328 16.472 21.926 1.00 90.88 293 LEU A C 1
ATOM 2351 O O . LEU A 1 293 ? 3.908 16.158 23.044 1.00 90.88 293 LEU A O 1
ATOM 2355 N N . LYS A 1 294 ? 4.855 17.682 21.696 1.00 89.94 294 LYS A N 1
ATOM 2356 C CA . LYS A 1 294 ? 4.894 18.741 22.719 1.00 89.94 294 LYS A CA 1
ATOM 2357 C C . LYS A 1 294 ? 3.489 19.160 23.166 1.00 89.94 294 LYS A C 1
ATOM 2359 O O . LYS A 1 294 ? 3.247 19.276 24.369 1.00 89.94 294 LYS A O 1
ATOM 2364 N N . LYS A 1 295 ? 2.546 19.346 22.232 1.00 91.38 295 LYS A N 1
ATOM 2365 C CA . LYS A 1 295 ? 1.143 19.676 22.553 1.00 91.38 295 LYS A CA 1
ATOM 2366 C C . LYS A 1 295 ? 0.478 18.564 23.367 1.00 91.38 295 LYS A C 1
ATOM 2368 O O . LYS A 1 295 ? -0.113 18.846 24.408 1.00 91.38 295 LYS A O 1
ATOM 2373 N N . LEU A 1 296 ? 0.638 17.308 22.957 1.00 92.38 296 LEU A N 1
ATOM 2374 C CA . LEU A 1 296 ? 0.152 16.143 23.699 1.00 92.38 296 LEU A CA 1
ATOM 2375 C C . LEU A 1 296 ? 0.745 16.064 25.115 1.00 92.38 296 LEU A C 1
ATOM 2377 O O . LEU A 1 296 ? 0.025 15.776 26.067 1.00 92.38 296 LEU A O 1
ATOM 2381 N N . SER A 1 297 ? 2.025 16.401 25.285 1.00 91.75 297 SER A N 1
ATOM 2382 C CA . SER A 1 297 ? 2.676 16.442 26.604 1.00 91.75 297 SER A CA 1
ATOM 2383 C C . SER A 1 297 ? 2.099 17.536 27.515 1.00 91.75 297 SER A C 1
ATOM 2385 O O . SER A 1 297 ? 1.983 17.355 28.726 1.00 91.75 297 SER A O 1
ATOM 2387 N N . ILE A 1 298 ? 1.692 18.683 26.956 1.00 92.31 298 ILE A N 1
ATOM 2388 C CA . ILE A 1 298 ? 0.954 19.720 27.702 1.00 92.31 298 ILE A CA 1
ATOM 2389 C C . ILE A 1 298 ? -0.418 19.190 28.138 1.00 92.31 298 ILE A C 1
ATOM 2391 O O . ILE A 1 298 ? -0.812 19.393 29.287 1.00 92.31 298 ILE A O 1
ATOM 2395 N N . VAL A 1 299 ? -1.136 18.498 27.247 1.00 92.81 299 VAL A N 1
ATOM 2396 C CA . VAL A 1 299 ? -2.432 17.878 27.569 1.00 92.81 299 VAL A CA 1
ATOM 2397 C C . VAL A 1 299 ? -2.275 16.853 28.692 1.00 92.81 299 VAL A C 1
ATOM 2399 O O . VAL A 1 299 ? -3.018 16.911 29.668 1.00 92.81 299 VAL A O 1
ATOM 2402 N N . LEU A 1 300 ? -1.270 15.977 28.615 1.00 93.25 300 LEU A N 1
ATOM 2403 C CA . LEU A 1 300 ? -0.995 14.981 29.648 1.00 93.25 300 LEU A CA 1
ATOM 2404 C C . LEU A 1 300 ? -0.741 15.625 31.025 1.00 93.25 300 LEU A C 1
ATOM 2406 O O . LEU A 1 300 ? -1.315 15.184 32.023 1.00 93.25 300 LEU A O 1
ATOM 2410 N N . ARG A 1 301 ? 0.025 16.724 31.077 1.00 91.56 301 ARG A N 1
ATOM 2411 C CA . ARG A 1 301 ? 0.228 17.501 32.314 1.00 91.56 301 ARG A CA 1
ATOM 2412 C C . ARG A 1 301 ? -1.072 18.086 32.861 1.00 91.56 301 ARG A C 1
ATOM 2414 O O . ARG A 1 301 ? -1.335 17.974 34.054 1.00 91.56 301 ARG A O 1
ATOM 2421 N N . LYS A 1 302 ? -1.948 18.622 32.003 1.00 92.25 302 LYS A N 1
ATOM 2422 C CA . LYS A 1 302 ? -3.292 19.095 32.405 1.00 92.25 302 LYS A CA 1
ATOM 2423 C C . LYS A 1 302 ? -4.212 17.966 32.897 1.00 92.25 302 LYS A C 1
ATOM 2425 O O . LYS A 1 302 ? -5.161 18.206 33.643 1.00 92.25 302 LYS A O 1
ATOM 2430 N N . LEU A 1 303 ? -3.943 16.722 32.505 1.00 92.19 303 LEU A N 1
ATOM 2431 C CA . LEU A 1 303 ? -4.605 15.529 33.044 1.00 92.19 303 LEU A CA 1
ATOM 2432 C C . LEU A 1 303 ? -3.980 15.044 34.369 1.00 92.19 303 LEU A C 1
ATOM 2434 O O . LEU A 1 303 ? -4.454 14.061 34.945 1.00 92.19 303 LEU A O 1
ATOM 2438 N N . GLY A 1 304 ? -2.963 15.741 34.881 1.00 90.94 304 GLY A N 1
ATOM 2439 C CA . GLY A 1 304 ? -2.327 15.482 36.170 1.00 90.94 304 GLY A CA 1
ATOM 2440 C C . GLY A 1 304 ? -1.320 14.336 36.138 1.00 90.94 304 GLY A C 1
ATOM 2441 O O . GLY A 1 304 ? -1.312 13.525 37.061 1.00 90.94 304 GLY A O 1
ATOM 2442 N N . ALA A 1 305 ? -0.561 14.173 35.051 1.00 87.38 305 ALA A N 1
ATOM 2443 C CA . ALA A 1 305 ? 0.617 13.303 35.036 1.00 87.38 305 ALA A CA 1
ATOM 2444 C C . ALA A 1 305 ? 1.893 14.133 34.841 1.00 87.38 305 ALA A C 1
ATOM 2446 O O . ALA A 1 305 ? 1.886 15.125 34.113 1.00 87.38 305 ALA A O 1
ATOM 2447 N N . GLU A 1 306 ? 2.981 13.707 35.477 1.00 78.56 306 GLU A N 1
ATOM 2448 C CA . GLU A 1 306 ? 4.255 14.445 35.532 1.00 78.56 306 GLU A CA 1
ATOM 2449 C C . GLU A 1 306 ? 5.345 13.841 34.631 1.00 78.56 306 GLU A C 1
ATOM 2451 O O . GLU A 1 306 ? 6.474 14.319 34.599 1.00 78.56 306 GLU A O 1
ATOM 2456 N N . ASN A 1 307 ? 5.016 12.789 33.878 1.00 74.25 307 ASN A N 1
ATOM 2457 C CA . ASN A 1 307 ? 5.987 12.022 33.103 1.00 74.25 307 ASN A CA 1
ATOM 2458 C C . ASN A 1 307 ? 6.637 12.842 31.976 1.00 74.25 307 ASN A C 1
ATOM 2460 O O . ASN A 1 307 ? 5.979 13.627 31.287 1.00 74.25 307 ASN A O 1
ATOM 2464 N N . VAL A 1 308 ? 7.921 12.569 31.734 1.00 69.31 308 VAL A N 1
ATOM 2465 C CA . VAL A 1 308 ? 8.673 13.094 30.589 1.00 69.31 308 VAL A CA 1
ATOM 2466 C C . VAL A 1 308 ? 8.342 12.260 29.352 1.00 69.31 308 VAL A C 1
ATOM 2468 O O . VAL A 1 308 ? 8.432 11.032 29.375 1.00 69.31 308 VAL A O 1
ATOM 2471 N N . ALA A 1 309 ? 7.922 12.923 28.278 1.00 75.94 309 ALA A N 1
ATOM 2472 C CA . ALA A 1 309 ? 7.652 12.272 27.005 1.00 75.94 309 ALA A CA 1
ATOM 2473 C C . ALA A 1 309 ? 8.959 11.850 26.315 1.00 75.94 309 ALA A C 1
ATOM 2475 O O . ALA A 1 309 ? 9.939 12.590 26.318 1.00 75.94 309 ALA A O 1
ATOM 2476 N N . ILE A 1 310 ? 8.940 10.661 25.718 1.00 78.06 310 ILE A N 1
ATOM 2477 C CA . ILE A 1 310 ? 10.043 10.062 24.968 1.00 78.06 310 ILE A CA 1
ATOM 2478 C C . ILE A 1 310 ? 9.661 10.087 23.488 1.00 78.06 310 ILE A C 1
ATOM 2480 O O . ILE A 1 310 ? 8.555 9.676 23.126 1.00 78.06 310 ILE A O 1
ATOM 2484 N N . TRP A 1 311 ? 10.562 10.535 22.623 1.00 75.31 311 TRP A N 1
ATOM 2485 C CA . TRP A 1 311 ? 10.428 10.422 21.170 1.00 75.31 311 TRP A CA 1
ATOM 2486 C C . TRP A 1 311 ? 11.799 10.211 20.535 1.00 75.31 311 TRP A C 1
ATOM 2488 O O . TRP A 1 311 ? 12.824 10.423 21.181 1.00 75.31 311 TRP A O 1
ATOM 2498 N N . ILE A 1 312 ? 11.797 9.745 19.288 1.00 69.56 312 ILE A N 1
ATOM 2499 C CA . ILE A 1 312 ? 13.014 9.477 18.529 1.00 69.56 312 ILE A CA 1
ATOM 2500 C C . ILE A 1 312 ? 13.219 10.672 17.607 1.00 69.56 312 ILE A C 1
ATOM 2502 O O . ILE A 1 312 ? 12.463 10.874 16.655 1.00 69.56 312 ILE A O 1
ATOM 2506 N N . ASP A 1 313 ? 14.209 11.489 17.945 1.00 64.81 313 ASP A N 1
ATOM 2507 C CA . ASP A 1 313 ? 14.741 12.488 17.035 1.00 64.81 313 ASP A CA 1
ATOM 2508 C C . ASP A 1 313 ? 15.729 11.770 16.107 1.00 64.81 313 ASP A C 1
ATOM 2510 O O . ASP A 1 313 ? 16.719 11.204 16.574 1.00 64.81 313 ASP A O 1
ATOM 2514 N N . GLU A 1 314 ? 15.472 11.754 14.799 1.00 56.12 314 GLU A N 1
ATOM 2515 C CA . GLU A 1 314 ? 16.530 11.437 13.837 1.00 56.12 314 GLU A CA 1
ATOM 2516 C C . GLU A 1 314 ? 17.492 12.636 13.802 1.00 56.12 314 GLU A C 1
ATOM 2518 O O . GLU A 1 314 ? 17.381 13.532 12.974 1.00 56.12 314 GLU A O 1
ATOM 2523 N N . GLU A 1 315 ? 18.409 12.703 14.772 1.00 45.00 315 GLU A N 1
ATOM 2524 C CA . GLU A 1 315 ? 19.579 13.596 14.721 1.00 45.00 315 GLU A CA 1
ATOM 2525 C C . GLU A 1 315 ? 20.793 12.930 14.040 1.00 45.00 315 GLU A C 1
ATOM 2527 O O . GLU A 1 315 ? 21.865 13.523 13.962 1.00 45.00 315 GLU A O 1
ATOM 2532 N N . GLY A 1 316 ? 20.647 11.719 13.494 1.00 39.62 316 GLY A N 1
ATOM 2533 C CA . GLY A 1 316 ? 21.720 10.990 12.816 1.00 39.62 316 GLY A CA 1
ATOM 2534 C C . GLY A 1 316 ? 21.393 10.772 11.349 1.00 39.62 316 GLY A C 1
ATOM 2535 O O . GLY A 1 316 ? 20.555 9.934 11.052 1.00 39.62 316 GLY A O 1
ATOM 2536 N N . GLU A 1 317 ? 22.076 11.523 10.481 1.00 36.91 317 GLU A N 1
ATOM 2537 C CA . GLU A 1 317 ? 21.887 11.574 9.026 1.00 36.91 317 GLU A CA 1
ATOM 2538 C C . GLU A 1 317 ? 20.469 12.002 8.654 1.00 36.91 317 GLU A C 1
ATOM 2540 O O . GLU A 1 317 ? 19.560 11.183 8.587 1.00 36.91 317 GLU A O 1
ATOM 2545 N N . ALA A 1 318 ? 20.285 13.305 8.381 1.00 40.72 318 ALA A N 1
ATOM 2546 C CA . ALA A 1 318 ? 19.154 13.779 7.584 1.00 40.72 318 ALA A CA 1
ATOM 2547 C C . ALA A 1 318 ? 18.915 12.734 6.507 1.00 40.72 318 ALA A C 1
ATOM 2549 O O . ALA A 1 318 ? 19.865 12.495 5.759 1.00 40.72 318 ALA A O 1
ATOM 2550 N N . SER A 1 319 ? 17.749 12.077 6.531 1.00 45.03 319 SER A N 1
ATOM 2551 C CA . SER A 1 319 ? 17.373 11.022 5.600 1.00 45.03 319 SER A CA 1
ATOM 2552 C C . SER A 1 319 ? 17.739 11.521 4.215 1.00 45.03 319 SER A C 1
ATOM 2554 O O . SER A 1 319 ? 17.056 12.364 3.629 1.00 45.03 319 SER A O 1
ATOM 2556 N N . GLN A 1 320 ? 18.938 11.141 3.758 1.00 41.41 320 GLN A N 1
ATOM 2557 C CA . GLN A 1 320 ? 19.450 11.716 2.533 1.00 41.41 320 GLN A CA 1
ATOM 2558 C C . GLN A 1 320 ? 18.442 11.271 1.498 1.00 41.41 320 GLN A C 1
ATOM 2560 O O . GLN A 1 320 ? 18.050 10.099 1.561 1.00 41.41 320 GLN A O 1
ATOM 2565 N N . PRO A 1 321 ? 17.952 12.189 0.640 1.00 45.00 321 PRO A N 1
ATOM 2566 C CA . PRO A 1 321 ? 16.879 11.881 -0.283 1.00 45.00 321 PRO A CA 1
ATOM 2567 C C . PRO A 1 321 ? 17.192 10.528 -0.894 1.00 45.00 321 PRO A C 1
ATOM 2569 O O . PRO A 1 321 ? 18.253 10.342 -1.494 1.00 45.00 321 PRO A O 1
ATOM 2572 N N . TYR A 1 322 ? 16.338 9.553 -0.592 1.00 48.28 322 TYR A N 1
ATOM 2573 C CA . TYR A 1 322 ? 16.588 8.176 -0.954 1.00 48.28 322 TYR A CA 1
ATOM 2574 C C . TYR A 1 322 ? 16.420 8.094 -2.466 1.00 48.28 322 TYR A C 1
ATOM 2576 O O . TYR A 1 322 ? 15.318 7.931 -2.985 1.00 48.28 322 TYR A O 1
ATOM 2584 N N . VAL A 1 323 ? 17.517 8.314 -3.194 1.00 51.88 323 VAL A N 1
ATOM 2585 C CA . VAL A 1 323 ? 17.538 8.233 -4.652 1.00 51.88 323 VAL A CA 1
ATOM 2586 C C . VAL A 1 323 ? 17.615 6.757 -5.016 1.00 51.88 323 VAL A C 1
ATOM 2588 O O . VAL A 1 323 ? 18.674 6.232 -5.356 1.00 51.88 323 VAL A O 1
ATOM 2591 N N . GLN A 1 324 ? 16.481 6.068 -4.921 1.00 61.41 324 GLN A N 1
ATOM 2592 C CA . GLN A 1 324 ? 16.337 4.733 -5.486 1.00 61.41 324 GLN A CA 1
ATOM 2593 C C . GLN A 1 324 ? 15.988 4.867 -6.961 1.00 61.41 324 GLN A C 1
ATOM 2595 O O . GLN A 1 324 ? 15.044 5.563 -7.338 1.00 61.41 324 GLN A O 1
ATOM 2600 N N . SER A 1 325 ? 16.748 4.197 -7.823 1.00 72.81 325 SER A N 1
ATOM 2601 C CA . SER A 1 325 ? 16.317 4.034 -9.206 1.00 72.81 325 SER A CA 1
ATOM 2602 C C . SER A 1 325 ? 15.049 3.181 -9.213 1.00 72.81 325 SER A C 1
ATOM 2604 O O . SER A 1 325 ? 15.080 2.047 -8.741 1.00 72.81 325 SER A O 1
ATOM 2606 N N . LEU A 1 326 ? 13.961 3.697 -9.799 1.00 76.69 326 LEU A N 1
ATOM 2607 C CA . LEU A 1 326 ? 12.723 2.936 -10.031 1.00 76.69 326 LEU A CA 1
ATOM 2608 C C . LEU A 1 326 ? 13.012 1.569 -10.667 1.00 76.69 326 LEU A C 1
ATOM 2610 O O . LEU A 1 326 ? 12.358 0.573 -10.374 1.00 76.69 326 LEU A O 1
ATOM 2614 N N . ASP A 1 327 ? 14.017 1.516 -11.535 1.00 81.00 327 ASP A N 1
ATOM 2615 C CA . ASP A 1 327 ? 14.435 0.310 -12.223 1.00 81.00 327 ASP A CA 1
ATOM 2616 C C . ASP A 1 327 ? 15.191 -0.685 -11.328 1.00 81.00 327 ASP A C 1
ATOM 2618 O O . ASP A 1 327 ? 15.030 -1.888 -11.541 1.00 81.00 327 ASP A O 1
ATOM 2622 N N . ASP A 1 328 ? 15.965 -0.208 -10.342 1.00 82.81 328 ASP A N 1
ATOM 2623 C CA . ASP A 1 328 ? 16.587 -1.055 -9.314 1.00 82.81 328 ASP A CA 1
ATOM 2624 C C . ASP A 1 328 ? 15.499 -1.668 -8.416 1.00 82.81 328 ASP A C 1
ATOM 2626 O O . ASP A 1 328 ? 15.484 -2.881 -8.220 1.00 82.81 328 ASP A O 1
ATOM 2630 N N . THR A 1 329 ? 14.528 -0.869 -7.957 1.00 80.38 329 THR A N 1
ATOM 2631 C CA . THR A 1 329 ? 13.380 -1.361 -7.174 1.00 80.38 329 THR A CA 1
ATOM 2632 C C . THR A 1 329 ? 12.568 -2.393 -7.953 1.00 80.38 329 THR A C 1
ATOM 2634 O O . THR A 1 329 ? 12.248 -3.464 -7.442 1.00 80.38 329 THR A O 1
ATOM 2637 N N . TRP A 1 330 ? 12.261 -2.100 -9.222 1.00 87.12 330 TRP A N 1
ATOM 2638 C CA . TRP A 1 330 ? 11.566 -3.036 -10.102 1.00 87.12 330 TRP A CA 1
ATOM 2639 C C . TRP A 1 330 ? 12.333 -4.354 -10.243 1.00 87.12 330 TRP A C 1
ATOM 2641 O O . TRP A 1 330 ? 11.722 -5.418 -10.237 1.00 87.12 330 TRP A O 1
ATOM 2651 N N . LEU A 1 331 ? 13.664 -4.307 -10.349 1.00 88.44 331 LEU A N 1
ATOM 2652 C CA . LEU A 1 331 ? 14.483 -5.509 -10.482 1.00 88.44 331 LEU A CA 1
ATOM 2653 C C . LEU A 1 331 ? 14.424 -6.379 -9.219 1.00 88.44 331 LEU A C 1
ATOM 2655 O O . LEU A 1 331 ? 14.331 -7.598 -9.341 1.00 88.44 331 LEU A O 1
ATOM 2659 N N . GLU A 1 332 ? 14.429 -5.778 -8.027 1.00 85.69 332 GLU A N 1
ATOM 2660 C CA . GLU A 1 332 ? 14.248 -6.513 -6.767 1.00 85.69 332 GLU A CA 1
ATOM 2661 C C . GLU A 1 332 ? 12.860 -7.164 -6.673 1.00 85.69 332 GLU A C 1
ATOM 2663 O O . GLU A 1 332 ? 12.746 -8.331 -6.295 1.00 85.69 332 GLU A O 1
ATOM 2668 N N . VAL A 1 333 ? 11.808 -6.470 -7.123 1.00 83.06 333 VAL A N 1
ATOM 2669 C CA . VAL A 1 333 ? 10.460 -7.057 -7.237 1.00 83.06 333 VAL A CA 1
ATOM 2670 C C . VAL A 1 333 ? 10.460 -8.248 -8.204 1.00 83.06 333 VAL A C 1
ATOM 2672 O O . VAL A 1 333 ? 9.897 -9.298 -7.894 1.00 83.06 333 VAL A O 1
ATOM 2675 N N . MET A 1 334 ? 11.130 -8.128 -9.356 1.00 84.56 334 MET A N 1
ATOM 2676 C CA . MET A 1 334 ? 11.237 -9.221 -10.329 1.00 84.56 334 MET A CA 1
ATOM 2677 C C . MET A 1 334 ? 12.022 -10.418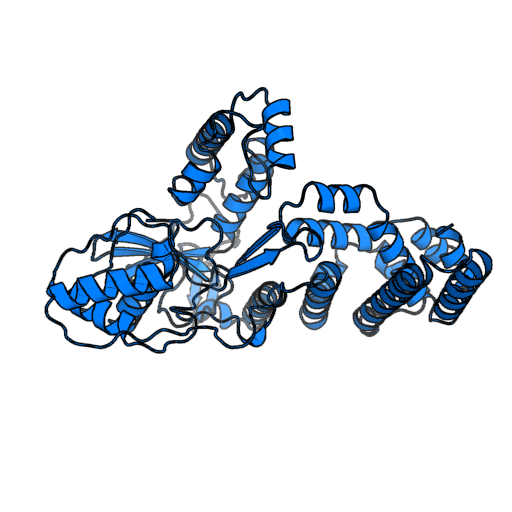 -9.777 1.00 84.56 334 MET A C 1
ATOM 2679 O O . MET A 1 334 ? 11.613 -11.554 -10.010 1.00 84.56 334 MET A O 1
ATOM 2683 N N . LYS A 1 335 ? 13.114 -10.191 -9.031 1.00 85.69 335 LYS A N 1
ATOM 2684 C CA . LYS A 1 335 ? 13.886 -11.254 -8.360 1.00 85.69 335 LYS A CA 1
ATOM 2685 C C . LYS A 1 335 ? 12.983 -12.085 -7.452 1.00 85.69 335 LYS A C 1
ATOM 2687 O O . LYS A 1 335 ? 12.904 -13.297 -7.629 1.00 85.69 335 LYS A O 1
ATOM 2692 N N . LYS A 1 336 ? 12.226 -11.423 -6.571 1.00 80.50 336 LYS A N 1
ATOM 2693 C CA . LYS A 1 336 ? 11.281 -12.082 -5.656 1.00 80.50 336 LYS A CA 1
ATOM 2694 C C . LYS A 1 336 ? 10.203 -12.871 -6.391 1.00 80.50 336 LYS A C 1
ATOM 2696 O O . LYS A 1 336 ? 9.961 -14.033 -6.076 1.00 80.50 336 LYS A O 1
ATOM 2701 N N . LEU A 1 337 ? 9.605 -12.276 -7.422 1.00 78.62 337 LEU A N 1
ATOM 2702 C CA . LEU A 1 337 ? 8.563 -12.931 -8.212 1.00 78.62 337 LEU A CA 1
ATOM 2703 C C . LEU A 1 337 ? 9.056 -14.229 -8.876 1.00 78.62 337 LEU A C 1
ATOM 2705 O O . LEU A 1 337 ? 8.329 -15.220 -8.904 1.00 78.62 337 LEU A O 1
ATOM 2709 N N . PHE A 1 338 ? 10.296 -14.248 -9.371 1.00 78.25 338 PHE A N 1
ATOM 2710 C CA . PHE A 1 338 ? 10.888 -15.431 -10.001 1.00 78.25 338 PHE A CA 1
ATOM 2711 C C . PHE A 1 338 ? 11.428 -16.475 -9.018 1.00 78.25 338 PHE A C 1
ATOM 2713 O O . PHE A 1 338 ? 11.394 -17.659 -9.349 1.00 78.25 338 PHE A O 1
ATOM 2720 N N . GLU A 1 339 ? 11.921 -16.068 -7.846 1.00 74.31 339 GLU A N 1
ATOM 2721 C CA . GLU A 1 339 ? 12.370 -16.992 -6.794 1.00 74.31 339 GLU A CA 1
ATOM 2722 C C . GLU A 1 339 ? 11.206 -17.828 -6.241 1.00 74.31 339 GLU A C 1
ATOM 2724 O O . GLU A 1 339 ? 11.365 -19.026 -5.999 1.00 74.31 339 GLU A O 1
ATOM 2729 N N . ASP A 1 340 ? 10.028 -17.216 -6.082 1.00 66.50 340 ASP A N 1
ATOM 2730 C CA . ASP A 1 340 ? 8.919 -17.840 -5.357 1.00 66.50 340 ASP A CA 1
ATOM 2731 C C . ASP A 1 340 ? 7.749 -18.313 -6.217 1.00 66.50 340 ASP A C 1
ATOM 2733 O O . ASP A 1 340 ? 7.117 -19.307 -5.853 1.00 66.50 340 ASP A O 1
ATOM 2737 N N . GLN A 1 341 ? 7.440 -17.647 -7.336 1.00 64.62 341 GLN A N 1
ATOM 2738 C CA . GLN A 1 341 ? 6.343 -18.044 -8.229 1.00 64.62 341 GLN A CA 1
ATOM 2739 C C . GLN A 1 341 ? 6.687 -17.834 -9.709 1.00 64.62 341 GLN A C 1
ATOM 2741 O O . GLN A 1 341 ? 6.083 -17.000 -10.395 1.00 64.62 341 GLN A O 1
ATOM 2746 N N . PRO A 1 342 ? 7.607 -18.646 -10.261 1.00 59.72 342 PRO A N 1
ATOM 2747 C CA . PRO A 1 342 ? 8.035 -18.498 -11.646 1.00 59.72 342 PRO A CA 1
ATOM 2748 C C . PRO A 1 342 ? 6.880 -18.711 -12.642 1.00 59.72 342 PRO A C 1
ATOM 2750 O O . PRO A 1 342 ? 6.947 -18.213 -13.762 1.00 59.72 342 PRO A O 1
ATOM 2753 N N . GLU A 1 343 ? 5.816 -19.427 -12.264 1.00 60.03 343 GLU A N 1
ATOM 2754 C CA . GLU A 1 343 ? 4.674 -19.784 -13.121 1.00 60.03 343 GLU A CA 1
ATOM 2755 C C . GLU A 1 343 ? 3.776 -18.589 -13.504 1.00 60.03 343 GLU A C 1
ATOM 2757 O O . GLU A 1 343 ? 3.263 -18.543 -14.626 1.00 60.03 343 GLU A O 1
ATOM 2762 N N . LEU A 1 344 ? 3.643 -17.574 -12.635 1.00 56.22 344 LEU A N 1
ATOM 2763 C CA . LEU A 1 344 ? 2.799 -16.385 -12.864 1.00 56.22 344 LEU A CA 1
ATOM 2764 C C . LEU A 1 344 ? 3.235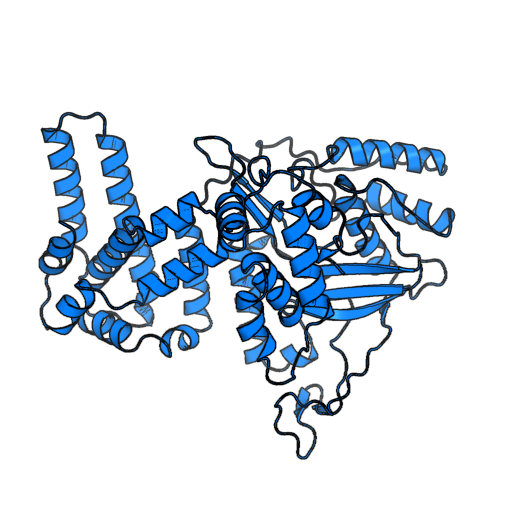 -15.554 -14.083 1.00 56.22 344 LEU A C 1
ATOM 2766 O O . LEU A 1 344 ? 2.407 -14.932 -14.753 1.00 56.22 344 LEU A O 1
ATOM 2770 N N . LEU A 1 345 ? 4.533 -15.550 -14.389 1.00 56.31 345 LEU A N 1
ATOM 2771 C CA . LEU A 1 345 ? 5.109 -14.840 -15.536 1.00 56.31 345 LEU A CA 1
ATOM 2772 C C . LEU A 1 345 ? 5.206 -15.713 -16.796 1.00 56.31 345 LEU A C 1
ATOM 2774 O O . LEU A 1 345 ? 5.468 -15.210 -17.889 1.00 56.31 345 LEU A O 1
ATOM 2778 N N . GLN A 1 346 ? 4.979 -17.021 -16.668 1.00 56.44 346 GLN A N 1
ATOM 2779 C CA . GLN A 1 346 ? 5.106 -17.975 -17.772 1.00 56.44 346 GLN A CA 1
ATOM 2780 C C . GLN A 1 346 ? 3.854 -18.032 -18.645 1.00 56.44 346 GLN A C 1
ATOM 2782 O O . GLN A 1 346 ? 3.967 -18.157 -19.861 1.00 56.44 346 GLN A O 1
ATOM 2787 N N . GLN A 1 347 ? 2.665 -17.876 -18.056 1.00 53.62 347 GLN A N 1
ATOM 2788 C CA . GLN A 1 347 ? 1.401 -17.999 -18.793 1.00 53.62 347 GLN A CA 1
ATOM 2789 C C . GLN A 1 347 ? 1.142 -16.852 -19.789 1.00 53.62 347 GLN A C 1
ATOM 2791 O O . GLN A 1 347 ? 0.30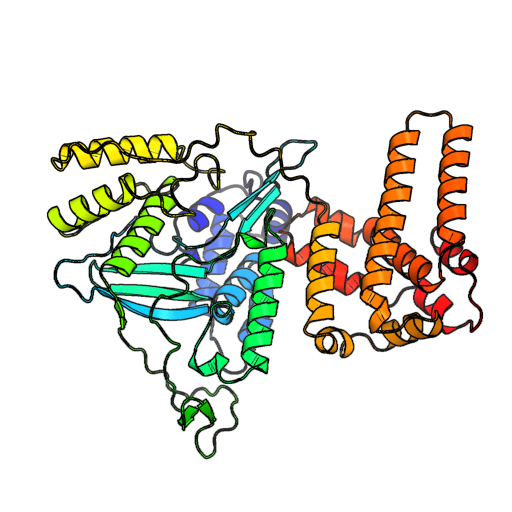0 -16.992 -20.671 1.00 53.62 347 GLN A O 1
ATOM 2796 N N . LYS A 1 348 ? 1.848 -15.716 -19.671 1.00 54.72 348 LYS A N 1
ATOM 2797 C CA . LYS A 1 348 ? 1.537 -14.483 -20.420 1.00 54.72 348 LYS A CA 1
ATOM 2798 C C . LYS A 1 348 ? 2.430 -14.187 -21.633 1.00 54.72 348 LYS A C 1
ATOM 2800 O O . LYS A 1 348 ? 2.087 -13.276 -22.380 1.00 54.72 348 LYS A O 1
ATOM 2805 N N . ALA A 1 349 ? 3.541 -14.901 -21.854 1.00 63.34 349 ALA A N 1
ATOM 2806 C CA . ALA A 1 349 ? 4.540 -14.485 -22.854 1.00 63.34 349 ALA A CA 1
ATOM 2807 C C . ALA A 1 349 ? 5.271 -15.654 -23.549 1.00 63.34 349 ALA A C 1
ATOM 2809 O O . ALA A 1 349 ? 6.482 -15.818 -23.409 1.00 63.34 349 ALA A O 1
ATOM 2810 N N . THR A 1 350 ? 4.550 -16.479 -24.315 1.00 70.75 350 THR A N 1
ATOM 2811 C CA . THR A 1 350 ? 5.123 -17.652 -25.008 1.00 70.75 350 THR A CA 1
ATOM 2812 C C . THR A 1 350 ? 6.257 -17.300 -25.977 1.00 70.75 350 THR A C 1
ATOM 2814 O O . THR A 1 350 ? 7.276 -17.987 -25.978 1.00 70.75 350 THR A O 1
ATOM 2817 N N . SER A 1 351 ? 6.141 -16.210 -26.742 1.00 82.06 351 SER A N 1
ATOM 2818 C CA . SER A 1 351 ? 7.178 -15.771 -27.693 1.00 82.06 351 SER A CA 1
ATOM 2819 C C . SER A 1 351 ? 8.443 -15.232 -27.015 1.00 82.06 351 SER A C 1
ATOM 2821 O O . SER A 1 351 ? 9.549 -15.492 -27.482 1.00 82.06 351 SER A O 1
ATOM 2823 N N . PHE A 1 352 ? 8.302 -14.541 -25.879 1.00 88.75 352 PHE A N 1
ATOM 2824 C CA . PHE A 1 352 ? 9.433 -14.051 -25.085 1.00 88.75 352 PHE A CA 1
ATOM 2825 C C . PHE A 1 352 ? 10.325 -15.204 -24.624 1.00 88.75 352 PHE A C 1
ATOM 2827 O O . PHE A 1 352 ? 11.542 -15.171 -24.796 1.00 88.75 352 PHE A O 1
ATOM 2834 N N . TRP A 1 353 ? 9.708 -16.242 -24.051 1.00 87.19 353 TRP A N 1
ATOM 2835 C CA . TRP A 1 353 ? 10.440 -17.398 -23.544 1.00 87.19 353 TRP A CA 1
ATOM 2836 C C . TRP A 1 353 ? 11.102 -18.193 -24.670 1.00 87.19 353 TRP A C 1
ATOM 2838 O O . TRP A 1 353 ? 12.223 -18.657 -24.491 1.00 87.19 353 TRP A O 1
ATOM 2848 N N . GLN A 1 354 ? 10.465 -18.286 -25.841 1.00 87.50 354 GLN A N 1
ATOM 2849 C CA . GLN A 1 354 ? 11.071 -18.894 -27.029 1.00 87.50 354 GLN A CA 1
ATOM 2850 C C . GLN A 1 354 ? 12.336 -18.146 -27.467 1.00 87.50 354 GLN A C 1
ATOM 2852 O O . GLN A 1 354 ? 13.394 -18.764 -27.579 1.00 87.50 354 GLN A O 1
ATOM 2857 N N . ALA A 1 355 ? 12.254 -16.824 -27.642 1.00 89.38 355 ALA A N 1
ATOM 2858 C CA . ALA A 1 355 ? 13.399 -15.991 -28.008 1.00 89.38 355 ALA A CA 1
ATOM 2859 C C . ALA A 1 355 ? 14.536 -16.099 -26.977 1.00 89.38 355 ALA A C 1
ATOM 2861 O O . ALA A 1 355 ? 15.688 -16.352 -27.326 1.00 89.38 355 ALA A O 1
ATOM 2862 N N . TYR A 1 356 ? 14.210 -15.982 -25.687 1.00 91.38 356 TYR A N 1
ATOM 2863 C CA . TYR A 1 356 ? 15.199 -16.070 -24.615 1.00 91.38 356 TYR A CA 1
ATOM 2864 C C . TYR A 1 356 ? 15.888 -17.446 -24.560 1.00 91.38 356 TYR A C 1
ATOM 2866 O O . TYR A 1 356 ? 17.106 -17.519 -24.368 1.00 91.38 356 TYR A O 1
ATOM 2874 N N . SER A 1 357 ? 15.144 -18.534 -24.785 1.00 89.88 357 SER A N 1
ATOM 2875 C CA . SER A 1 357 ? 15.705 -19.886 -24.837 1.00 89.88 357 SER A CA 1
ATOM 2876 C C . SER A 1 357 ? 16.575 -20.142 -26.066 1.00 89.88 357 SER A C 1
ATOM 2878 O O . SER A 1 357 ? 17.628 -20.762 -25.925 1.00 89.88 357 SER A O 1
ATOM 2880 N N . LEU A 1 358 ? 16.213 -19.616 -27.241 1.00 90.38 358 LEU A N 1
ATOM 2881 C CA . LEU A 1 358 ? 17.057 -19.697 -28.443 1.00 90.38 358 LEU A CA 1
ATOM 2882 C C . LEU A 1 358 ? 18.406 -18.992 -28.257 1.00 90.38 358 LEU A C 1
ATOM 2884 O O . LEU A 1 358 ? 19.427 -19.461 -28.748 1.00 90.38 358 LEU A O 1
ATOM 2888 N N . LEU A 1 359 ? 18.439 -17.921 -27.462 1.00 90.75 359 LEU A N 1
ATOM 2889 C CA . LEU A 1 359 ? 19.667 -17.212 -27.086 1.00 90.75 359 LEU A CA 1
ATOM 2890 C C . LEU A 1 359 ? 20.471 -17.917 -25.967 1.00 90.75 359 LEU A C 1
ATOM 2892 O O . LEU A 1 359 ? 21.394 -17.336 -25.379 1.00 90.75 359 LEU A O 1
ATOM 2896 N N . GLY A 1 360 ? 20.124 -19.168 -25.645 1.00 89.81 360 GLY A N 1
ATOM 2897 C CA . GLY A 1 360 ? 20.795 -20.003 -24.649 1.00 89.81 360 GLY A CA 1
ATOM 2898 C C . GLY A 1 360 ? 20.438 -19.660 -23.203 1.00 89.81 360 GLY A C 1
ATOM 2899 O O . GLY A 1 360 ? 21.247 -19.894 -22.304 1.00 89.81 360 GLY A O 1
ATOM 2900 N N . GLY A 1 361 ? 19.288 -19.023 -22.978 1.00 90.50 361 GLY A N 1
ATOM 2901 C CA . GLY A 1 361 ? 18.748 -18.737 -21.653 1.00 90.50 361 GLY A CA 1
ATOM 2902 C C . GLY A 1 361 ? 17.845 -19.851 -21.125 1.00 90.50 361 GLY A C 1
ATOM 2903 O O . GLY A 1 361 ? 17.185 -20.563 -21.880 1.00 90.50 361 GLY A O 1
ATOM 2904 N N . SER A 1 362 ? 17.776 -19.981 -19.806 1.00 88.25 362 SER A N 1
ATOM 2905 C CA . SER A 1 362 ? 16.821 -20.850 -19.123 1.00 88.25 362 SER A CA 1
ATOM 2906 C C . SER A 1 362 ? 16.135 -20.103 -17.982 1.00 88.25 362 SER A C 1
ATOM 2908 O O . SER A 1 362 ? 16.563 -19.021 -17.571 1.00 88.25 362 SER A O 1
ATOM 2910 N N . LYS A 1 363 ? 15.059 -20.673 -17.440 1.00 81.75 363 LYS A N 1
ATOM 2911 C CA . LYS A 1 363 ? 14.320 -20.057 -16.327 1.00 81.75 363 LYS A CA 1
ATOM 2912 C C . LYS A 1 363 ? 15.238 -19.793 -15.130 1.00 81.75 363 LYS A C 1
ATOM 2914 O O . LYS A 1 363 ? 15.161 -18.736 -14.513 1.00 81.75 363 LYS A O 1
ATOM 2919 N N . GLU A 1 364 ? 16.157 -20.716 -14.872 1.00 84.88 364 GLU A N 1
ATOM 2920 C CA . GLU A 1 364 ? 17.132 -20.663 -13.783 1.00 84.88 364 GLU A CA 1
ATOM 2921 C C . GLU A 1 364 ? 18.162 -19.542 -13.986 1.00 84.88 364 GLU A C 1
ATOM 2923 O O . GLU A 1 364 ? 18.671 -18.981 -13.017 1.00 84.88 364 GLU A O 1
ATOM 2928 N N . THR A 1 365 ? 18.471 -19.181 -15.236 1.00 90.25 365 THR A N 1
ATOM 2929 C CA . THR A 1 365 ? 19.421 -18.101 -15.540 1.00 90.25 365 THR A CA 1
ATOM 2930 C C . THR A 1 365 ? 18.759 -16.736 -15.691 1.00 90.25 365 THR A C 1
ATOM 2932 O O . THR A 1 365 ? 19.462 -15.727 -15.620 1.00 90.25 365 THR A O 1
ATOM 2935 N N . PHE A 1 366 ? 17.434 -16.685 -15.867 1.00 90.81 366 PHE A N 1
ATOM 2936 C CA . PHE A 1 366 ? 16.702 -15.476 -16.246 1.00 90.81 366 PHE A CA 1
ATOM 2937 C C . PHE A 1 366 ? 16.962 -14.289 -15.322 1.00 90.81 366 PHE A C 1
ATOM 2939 O O . PHE A 1 366 ? 17.398 -13.234 -15.777 1.00 90.81 366 PHE A O 1
ATOM 2946 N N . VAL A 1 367 ? 16.762 -14.472 -14.018 1.00 90.06 367 VAL A N 1
ATOM 2947 C CA . VAL A 1 367 ? 16.927 -13.402 -13.023 1.00 90.06 367 VAL A CA 1
ATOM 2948 C C . VAL A 1 367 ? 18.353 -12.855 -13.018 1.00 90.06 367 VAL A C 1
ATOM 2950 O O . VAL A 1 367 ? 18.566 -11.643 -12.978 1.00 90.06 367 VAL A O 1
ATOM 2953 N N . LYS A 1 368 ? 19.343 -13.748 -13.106 1.00 92.69 368 LYS A N 1
ATOM 2954 C CA . LYS A 1 368 ? 20.756 -13.367 -13.151 1.00 92.69 368 LYS A CA 1
ATOM 2955 C C . LYS A 1 368 ? 21.084 -12.611 -14.434 1.00 92.69 368 LYS A C 1
ATOM 2957 O O . LYS A 1 368 ? 21.832 -11.640 -14.391 1.00 92.69 368 LYS A O 1
ATOM 2962 N N . ASP A 1 369 ? 20.548 -13.045 -15.568 1.00 95.19 369 ASP A N 1
ATOM 2963 C CA . ASP A 1 369 ? 20.779 -12.377 -16.844 1.00 95.19 369 ASP A CA 1
ATOM 2964 C C . ASP A 1 369 ? 20.085 -11.012 -16.911 1.00 95.19 369 ASP A C 1
ATOM 2966 O O . ASP A 1 369 ? 20.689 -10.080 -17.438 1.00 95.19 369 ASP A O 1
ATOM 2970 N N . LEU A 1 370 ? 18.900 -10.871 -16.306 1.00 93.50 370 LEU A N 1
ATOM 2971 C CA . LEU A 1 370 ? 18.179 -9.604 -16.160 1.00 93.50 370 LEU A CA 1
ATOM 2972 C C . LEU A 1 370 ? 18.936 -8.605 -15.267 1.00 93.50 370 LEU A C 1
ATOM 2974 O O . LEU A 1 370 ? 19.061 -7.426 -15.595 1.00 93.50 370 LEU A O 1
ATOM 2978 N N . ASP A 1 371 ? 19.496 -9.074 -14.150 1.00 93.12 371 ASP A N 1
ATOM 2979 C CA . ASP A 1 371 ? 20.340 -8.252 -13.274 1.00 93.12 371 ASP A CA 1
ATOM 2980 C C . ASP A 1 371 ? 21.616 -7.780 -13.991 1.00 93.12 371 ASP A C 1
ATOM 2982 O O . ASP A 1 371 ? 21.998 -6.608 -13.906 1.00 93.12 371 ASP A O 1
ATOM 2986 N N . GLN A 1 372 ? 22.254 -8.664 -14.763 1.00 94.81 372 GLN A N 1
ATOM 2987 C CA . GLN A 1 372 ? 23.445 -8.319 -15.539 1.00 94.81 372 GLN A CA 1
ATOM 2988 C C . GLN A 1 372 ? 23.134 -7.360 -16.693 1.00 94.81 372 GLN A C 1
ATOM 2990 O O . GLN A 1 372 ? 23.863 -6.384 -16.872 1.00 94.81 372 GLN A O 1
ATOM 2995 N N . SER A 1 373 ? 22.040 -7.562 -17.434 1.00 95.06 373 SER A N 1
ATOM 2996 C CA . SER A 1 373 ? 21.629 -6.636 -18.496 1.00 95.06 373 SER A CA 1
ATOM 2997 C C . SER A 1 373 ? 21.304 -5.244 -17.960 1.00 95.06 373 SER A C 1
ATOM 2999 O O . SER A 1 373 ? 21.597 -4.238 -18.610 1.00 95.06 373 SER A O 1
ATOM 3001 N N . TRP A 1 374 ? 20.749 -5.159 -16.749 1.00 93.19 374 TRP A N 1
ATOM 3002 C CA . TRP A 1 374 ? 20.524 -3.881 -16.087 1.00 93.19 374 TRP A CA 1
ATOM 3003 C C . TRP A 1 374 ? 21.837 -3.198 -15.668 1.00 93.19 374 TRP A C 1
ATOM 3005 O O . TRP A 1 374 ? 22.023 -2.002 -15.905 1.00 93.19 374 TRP A O 1
ATOM 3015 N N . LYS A 1 375 ? 22.807 -3.945 -15.125 1.00 93.00 375 LYS A N 1
ATOM 3016 C CA . LYS A 1 375 ? 24.159 -3.425 -14.828 1.00 93.00 375 LYS A CA 1
ATOM 3017 C C . LYS A 1 375 ? 24.875 -2.917 -16.081 1.00 93.00 375 LYS A C 1
ATOM 3019 O O . LYS A 1 375 ? 25.486 -1.851 -16.039 1.00 93.00 375 LYS A O 1
ATOM 3024 N N . MET A 1 376 ? 24.738 -3.630 -17.198 1.00 94.62 376 MET A N 1
ATOM 3025 C CA . MET A 1 376 ? 25.228 -3.213 -18.515 1.00 94.62 376 MET A CA 1
ATOM 3026 C C . MET A 1 376 ? 24.624 -1.865 -18.944 1.00 94.62 376 MET A C 1
ATOM 3028 O O . MET A 1 376 ? 25.350 -0.964 -19.367 1.00 94.62 376 MET A O 1
ATOM 3032 N N . TYR A 1 377 ? 23.313 -1.674 -18.761 1.00 92.31 377 TYR A N 1
ATOM 3033 C CA . TYR A 1 377 ? 22.656 -0.389 -19.022 1.00 92.31 377 TYR A CA 1
ATOM 3034 C C . TYR A 1 377 ? 23.178 0.740 -18.123 1.00 92.31 377 TYR A C 1
ATOM 3036 O O . TYR A 1 377 ? 23.476 1.838 -18.611 1.00 92.31 377 TYR A O 1
ATOM 3044 N N . LYS A 1 378 ? 23.337 0.474 -16.819 1.00 90.25 378 LYS A N 1
ATOM 3045 C CA . LYS A 1 378 ? 23.876 1.451 -15.862 1.00 90.25 378 LYS A CA 1
ATOM 3046 C C . LYS A 1 378 ? 25.294 1.884 -16.224 1.00 90.25 378 LYS A C 1
ATOM 3048 O O . LYS A 1 378 ? 25.569 3.080 -16.193 1.00 90.25 378 LYS A O 1
ATOM 3053 N N . LEU A 1 379 ? 26.156 0.949 -16.628 1.00 92.62 379 LEU A N 1
ATOM 3054 C CA . LEU A 1 379 ? 27.517 1.250 -17.074 1.00 92.62 379 LEU A CA 1
ATOM 3055 C C . LEU A 1 379 ? 27.516 2.235 -18.250 1.00 92.62 379 LEU A C 1
ATOM 3057 O O . LEU A 1 379 ? 28.121 3.300 -18.154 1.00 92.62 379 LEU A O 1
ATOM 3061 N N . VAL A 1 380 ? 26.789 1.926 -19.331 1.00 91.25 380 VAL A N 1
ATOM 3062 C CA . VAL A 1 380 ? 26.723 2.800 -20.520 1.00 91.25 380 VAL A CA 1
ATOM 3063 C C . VAL A 1 380 ? 26.160 4.179 -20.163 1.00 91.25 380 VAL A C 1
ATOM 3065 O O . VAL A 1 380 ? 26.672 5.200 -20.623 1.00 91.25 380 VAL A O 1
ATOM 3068 N N . SER A 1 381 ? 25.143 4.226 -19.300 1.00 87.94 381 SER A N 1
ATOM 3069 C CA . SER A 1 381 ? 24.544 5.481 -18.830 1.00 87.94 381 SER A CA 1
ATOM 3070 C C . SER A 1 381 ? 25.523 6.327 -18.008 1.00 87.94 381 SER A C 1
ATOM 3072 O O . SER A 1 381 ? 25.576 7.546 -18.172 1.00 87.94 381 SER A O 1
ATOM 3074 N N . GLN A 1 382 ? 26.324 5.697 -17.143 1.00 89.19 382 GLN A N 1
ATOM 3075 C CA . GLN A 1 382 ? 27.354 6.376 -16.356 1.00 89.19 382 GLN A CA 1
ATOM 3076 C C . GLN A 1 382 ? 28.496 6.886 -17.231 1.00 89.19 382 GLN A C 1
ATOM 3078 O O . GLN A 1 382 ? 28.866 8.050 -17.093 1.00 89.19 382 GLN A O 1
ATOM 3083 N N . VAL A 1 383 ? 28.987 6.073 -18.175 1.00 92.19 383 VAL A N 1
ATOM 3084 C CA . VAL A 1 383 ? 29.991 6.501 -19.161 1.00 92.19 383 VAL A CA 1
ATOM 3085 C C . VAL A 1 383 ? 29.477 7.724 -19.915 1.00 92.19 383 VAL A C 1
ATOM 3087 O O . VAL A 1 383 ? 30.121 8.767 -19.877 1.00 92.19 383 VAL A O 1
ATOM 3090 N N . ALA A 1 384 ? 28.269 7.660 -20.485 1.00 89.06 384 ALA A N 1
ATOM 3091 C CA . ALA A 1 384 ? 27.668 8.786 -21.199 1.00 89.06 384 ALA A CA 1
ATOM 3092 C C . ALA A 1 384 ? 27.553 10.058 -20.339 1.00 89.06 384 ALA A C 1
ATOM 3094 O O . ALA A 1 384 ? 27.721 11.169 -20.850 1.00 89.06 384 ALA A O 1
ATOM 3095 N N . ARG A 1 385 ? 27.273 9.906 -19.036 1.00 87.38 385 ARG A N 1
ATOM 3096 C CA . ARG A 1 385 ? 27.204 11.018 -18.080 1.00 87.38 385 ARG A CA 1
ATOM 3097 C C . ARG A 1 385 ? 28.582 11.615 -17.807 1.00 87.38 385 ARG A C 1
ATOM 3099 O O . ARG A 1 385 ? 28.727 12.833 -17.875 1.00 87.38 385 ARG A O 1
ATOM 3106 N N . TRP A 1 386 ? 29.572 10.785 -17.489 1.00 89.69 386 TRP A N 1
ATOM 3107 C CA . TRP A 1 386 ? 30.928 11.227 -17.155 1.00 89.69 386 TRP A CA 1
ATOM 3108 C C . TRP A 1 386 ? 31.645 11.853 -18.345 1.00 89.69 386 TRP A C 1
ATOM 3110 O O . TRP A 1 386 ? 32.391 12.813 -18.174 1.00 89.69 386 TRP A O 1
ATOM 3120 N N . THR A 1 387 ? 31.368 11.380 -19.559 1.00 91.69 387 THR A N 1
ATOM 3121 C CA . THR A 1 387 ? 31.997 11.902 -20.775 1.00 91.69 387 THR A CA 1
ATOM 3122 C C . THR A 1 387 ? 31.243 13.066 -21.412 1.00 91.69 387 THR A C 1
ATOM 3124 O O . THR A 1 387 ? 31.624 13.511 -22.491 1.00 91.69 387 THR A O 1
ATOM 3127 N N . ARG A 1 388 ? 30.161 13.571 -20.797 1.00 89.19 388 ARG A N 1
ATOM 3128 C CA . ARG A 1 388 ? 29.305 14.617 -21.392 1.00 89.19 388 ARG A CA 1
ATOM 3129 C C . ARG A 1 388 ? 30.061 15.911 -21.712 1.00 89.19 388 ARG A C 1
ATOM 3131 O O . ARG A 1 388 ? 29.710 16.570 -22.684 1.00 89.19 388 ARG A O 1
ATOM 3138 N N . ASN A 1 389 ? 31.067 16.240 -20.904 1.00 91.00 389 ASN A N 1
ATOM 3139 C CA . ASN A 1 389 ? 31.850 17.474 -21.011 1.00 91.00 389 ASN A CA 1
ATOM 3140 C C . ASN A 1 389 ? 33.234 17.255 -21.652 1.00 91.00 389 ASN A C 1
ATOM 3142 O O . ASN A 1 389 ? 34.059 18.163 -21.631 1.00 91.00 389 ASN A O 1
ATOM 3146 N N . LEU A 1 390 ? 33.511 16.051 -22.164 1.00 91.19 390 LEU A N 1
ATOM 3147 C CA . LEU A 1 390 ? 34.745 15.769 -22.896 1.00 91.19 390 LEU A CA 1
ATOM 3148 C C . LEU A 1 390 ? 34.612 16.191 -24.361 1.00 91.19 390 LEU A C 1
ATOM 3150 O O . LEU A 1 390 ? 33.504 16.366 -24.870 1.00 91.19 390 LEU A O 1
ATOM 3154 N N . ASP A 1 391 ? 35.754 16.289 -25.041 1.00 93.88 391 ASP A N 1
ATOM 3155 C CA . ASP A 1 391 ? 35.796 16.445 -26.493 1.00 93.88 391 ASP A CA 1
ATOM 3156 C C . ASP A 1 391 ? 35.009 15.330 -27.208 1.00 93.88 391 ASP A C 1
ATOM 3158 O O . ASP A 1 391 ? 34.949 14.187 -26.741 1.00 93.88 391 ASP A O 1
ATOM 3162 N N . ASN A 1 392 ? 34.418 15.659 -28.360 1.00 90.00 392 ASN A N 1
ATOM 3163 C CA . ASN A 1 392 ? 33.577 14.738 -29.126 1.00 90.00 392 ASN A CA 1
ATOM 3164 C C . ASN A 1 392 ? 34.310 13.443 -29.506 1.00 90.00 392 ASN A C 1
ATOM 3166 O O . ASN A 1 392 ? 33.690 12.380 -29.473 1.00 90.00 392 ASN A O 1
ATOM 3170 N N . SER A 1 393 ? 35.608 13.508 -29.822 1.00 92.25 393 SER A N 1
ATOM 3171 C CA . SER A 1 393 ? 36.404 12.325 -30.175 1.00 92.25 393 SER A CA 1
ATOM 3172 C C . SER A 1 393 ? 36.572 11.376 -28.983 1.00 92.25 393 SER A C 1
ATOM 3174 O O . SER A 1 393 ? 36.290 10.183 -29.093 1.00 92.25 393 SER A O 1
ATOM 3176 N N . LEU A 1 394 ? 36.922 11.916 -27.812 1.00 90.25 394 LEU A N 1
ATOM 3177 C CA . LEU A 1 394 ? 37.079 11.159 -26.567 1.00 90.25 394 LEU A CA 1
ATOM 3178 C C . LEU A 1 394 ? 35.747 10.594 -26.076 1.00 90.25 394 LEU A C 1
ATOM 3180 O O . LEU A 1 394 ? 35.671 9.448 -25.631 1.00 90.25 394 LEU A O 1
ATOM 3184 N N . ARG A 1 395 ? 34.673 11.380 -26.186 1.00 90.69 395 ARG A N 1
ATOM 3185 C CA . ARG A 1 395 ? 33.320 10.932 -25.855 1.00 90.69 395 ARG A CA 1
ATOM 3186 C C . ARG A 1 395 ? 32.874 9.789 -26.764 1.00 90.69 395 ARG A C 1
ATOM 3188 O O . ARG A 1 395 ? 32.313 8.815 -26.264 1.00 90.69 395 ARG A O 1
ATOM 3195 N N . TYR A 1 396 ? 33.109 9.904 -28.070 1.00 91.62 396 TYR A N 1
ATOM 3196 C CA . TYR A 1 396 ? 32.798 8.846 -29.028 1.00 91.62 396 TYR A CA 1
ATOM 3197 C C . TYR A 1 396 ? 33.575 7.571 -28.695 1.00 91.62 396 TYR A C 1
ATOM 3199 O O . TYR A 1 396 ? 32.963 6.523 -28.514 1.00 91.62 396 TYR A O 1
ATOM 3207 N N . GLN A 1 397 ? 34.891 7.674 -28.491 1.00 93.31 397 GLN A N 1
ATOM 3208 C CA . GLN A 1 397 ? 35.739 6.533 -28.148 1.00 93.31 397 GLN A CA 1
ATOM 3209 C C . GLN A 1 397 ? 35.288 5.833 -26.856 1.00 93.31 397 GLN A C 1
ATOM 3211 O O . GLN A 1 397 ? 35.181 4.610 -26.822 1.00 93.31 397 GLN A O 1
ATOM 3216 N N . ALA A 1 398 ? 34.959 6.585 -25.803 1.00 92.25 398 ALA A N 1
ATOM 3217 C CA . ALA A 1 398 ? 34.489 6.005 -24.547 1.00 92.25 398 ALA A CA 1
ATOM 3218 C C . ALA A 1 398 ? 33.155 5.250 -24.698 1.00 92.25 398 ALA A C 1
ATOM 3220 O O . ALA A 1 398 ? 32.984 4.172 -24.124 1.00 92.25 398 ALA A O 1
ATOM 3221 N N . LEU A 1 399 ? 32.214 5.788 -25.482 1.00 90.62 399 LEU A N 1
ATOM 3222 C CA . LEU A 1 399 ? 30.938 5.125 -25.767 1.00 90.62 399 LEU A CA 1
ATOM 3223 C C . LEU A 1 399 ? 31.112 3.893 -26.665 1.00 90.62 399 LEU A C 1
ATOM 3225 O O . LEU A 1 399 ? 30.430 2.889 -26.447 1.00 90.62 399 LEU A O 1
ATOM 3229 N N . THR A 1 400 ? 32.036 3.941 -27.626 1.00 91.38 400 THR A N 1
ATOM 3230 C CA . THR A 1 400 ? 32.401 2.790 -28.462 1.00 91.38 400 THR A CA 1
ATOM 3231 C C . THR A 1 400 ? 32.994 1.673 -27.612 1.00 91.38 400 THR A C 1
ATOM 3233 O O . THR A 1 400 ? 32.465 0.567 -27.639 1.00 91.38 400 THR A O 1
ATOM 3236 N N . ASN A 1 401 ? 33.972 1.969 -26.750 1.00 92.88 401 ASN A N 1
ATOM 3237 C CA . ASN A 1 401 ? 34.569 0.979 -25.845 1.00 92.88 401 ASN A CA 1
ATOM 3238 C C . ASN A 1 401 ? 33.524 0.343 -24.913 1.00 92.88 401 ASN A C 1
ATOM 3240 O O . ASN A 1 401 ? 33.534 -0.864 -24.675 1.00 92.88 401 ASN A O 1
ATOM 3244 N N . ALA A 1 402 ? 32.591 1.147 -24.389 1.00 92.19 402 ALA A N 1
ATOM 3245 C CA . ALA A 1 402 ? 31.500 0.627 -23.570 1.00 92.19 402 ALA A CA 1
ATOM 3246 C C . ALA A 1 402 ? 30.592 -0.316 -24.376 1.00 92.19 402 ALA A C 1
ATOM 3248 O O . ALA A 1 402 ? 30.173 -1.349 -23.861 1.00 92.19 402 ALA A O 1
ATOM 3249 N N . THR A 1 403 ? 30.315 0.012 -25.640 1.00 88.88 403 THR A N 1
ATOM 3250 C CA . THR A 1 403 ? 29.507 -0.820 -26.543 1.00 88.88 403 THR A CA 1
ATOM 3251 C C . THR A 1 403 ? 30.226 -2.120 -26.902 1.00 88.88 403 THR A C 1
ATOM 3253 O O . THR A 1 403 ? 29.619 -3.184 -26.826 1.00 88.88 403 THR A O 1
ATOM 3256 N N . GLU A 1 404 ? 31.524 -2.075 -27.203 1.00 91.06 404 GLU A N 1
ATOM 3257 C CA . GLU A 1 404 ? 32.352 -3.268 -27.426 1.00 91.06 404 GLU A CA 1
ATOM 3258 C C . GLU A 1 404 ? 32.348 -4.197 -26.207 1.00 91.06 404 GLU A C 1
ATOM 3260 O O . GLU A 1 404 ? 32.186 -5.408 -26.347 1.00 91.06 404 GLU A O 1
ATOM 3265 N N . PHE A 1 405 ? 32.421 -3.639 -24.996 1.00 92.88 405 PHE A N 1
ATOM 3266 C CA . PHE A 1 405 ? 32.286 -4.418 -23.766 1.00 92.88 405 PHE A CA 1
ATOM 3267 C C . PHE A 1 405 ? 30.906 -5.091 -23.643 1.00 92.88 405 PHE A C 1
ATOM 3269 O O . PHE A 1 405 ? 30.815 -6.259 -23.260 1.00 92.88 405 PHE A O 1
ATOM 3276 N N . ILE A 1 406 ? 29.817 -4.397 -24.005 1.00 92.00 406 ILE A N 1
ATOM 3277 C CA . ILE A 1 406 ? 28.470 -4.999 -24.050 1.00 92.00 406 ILE A CA 1
ATOM 3278 C C . ILE A 1 406 ? 28.446 -6.182 -25.023 1.00 92.00 406 ILE A C 1
ATOM 3280 O O . ILE A 1 406 ? 27.922 -7.239 -24.679 1.00 92.00 406 ILE A O 1
ATOM 3284 N N . LEU A 1 407 ? 29.053 -6.033 -26.198 1.00 89.31 407 LEU A N 1
ATOM 3285 C CA . LEU A 1 407 ? 29.065 -7.039 -27.263 1.00 89.31 407 LEU A CA 1
ATOM 3286 C C . LEU A 1 407 ? 29.841 -8.316 -26.917 1.00 89.31 407 LEU A C 1
ATOM 3288 O O . LEU A 1 407 ? 29.578 -9.361 -27.500 1.00 89.31 407 LEU A O 1
ATOM 3292 N N . GLN A 1 408 ? 30.751 -8.267 -25.945 1.00 91.31 408 GLN A N 1
ATOM 3293 C CA . GLN A 1 408 ? 31.469 -9.450 -25.453 1.00 91.31 408 GLN A CA 1
ATOM 3294 C C . GLN A 1 408 ? 30.630 -10.317 -24.494 1.00 91.31 408 GLN A C 1
ATOM 3296 O O . GLN A 1 408 ? 31.081 -11.374 -24.052 1.00 91.31 408 GLN A O 1
ATOM 3301 N N . ASN A 1 409 ? 29.413 -9.886 -24.143 1.00 93.06 409 ASN A N 1
ATOM 3302 C CA . ASN A 1 409 ? 28.524 -10.640 -23.264 1.00 93.06 409 ASN A CA 1
ATOM 3303 C C . ASN A 1 409 ? 27.678 -11.675 -24.019 1.00 93.06 409 ASN A C 1
ATOM 3305 O O . ASN A 1 409 ? 27.541 -11.668 -25.239 1.00 93.06 409 ASN A O 1
ATOM 3309 N N . LEU A 1 410 ? 27.061 -12.569 -23.244 1.00 93.25 410 LEU A N 1
ATOM 3310 C CA . LEU A 1 410 ? 26.150 -13.594 -23.749 1.00 93.25 410 LEU A CA 1
ATOM 3311 C C . LEU A 1 410 ? 24.986 -12.959 -24.541 1.00 93.25 410 LEU A C 1
ATOM 3313 O O . LEU A 1 410 ? 24.373 -12.021 -24.018 1.00 93.25 410 LEU A O 1
ATOM 3317 N N . PRO A 1 411 ? 24.603 -13.500 -25.718 1.00 92.25 411 PRO A N 1
ATOM 3318 C CA . PRO A 1 411 ? 23.553 -12.927 -26.569 1.00 92.25 411 PRO A CA 1
ATOM 3319 C C . PRO A 1 411 ? 22.248 -12.620 -25.825 1.00 92.25 411 PRO A C 1
ATOM 3321 O O . PRO A 1 411 ? 21.694 -11.534 -25.961 1.00 92.25 411 PRO A O 1
ATOM 3324 N N . ARG A 1 412 ? 21.813 -13.515 -24.930 1.00 93.25 412 ARG A N 1
ATOM 3325 C CA . ARG A 1 412 ? 20.621 -13.318 -24.086 1.00 93.25 412 ARG A CA 1
ATOM 3326 C C . ARG A 1 412 ? 20.682 -12.095 -23.163 1.00 93.25 412 ARG A C 1
ATOM 3328 O O . ARG A 1 412 ? 19.659 -11.464 -22.921 1.00 93.25 412 ARG A O 1
ATOM 3335 N N . ARG A 1 413 ? 21.867 -11.726 -22.660 1.00 95.12 413 ARG A N 1
ATOM 3336 C CA . ARG A 1 413 ? 22.052 -10.522 -21.825 1.00 95.12 413 ARG A CA 1
ATOM 3337 C C . ARG A 1 413 ? 22.054 -9.259 -22.668 1.00 95.12 413 ARG A C 1
ATOM 3339 O O . ARG A 1 413 ? 21.508 -8.247 -22.244 1.00 95.12 413 ARG A O 1
ATOM 3346 N N . VAL A 1 414 ? 22.642 -9.331 -23.860 1.00 94.56 414 VAL A N 1
ATOM 3347 C CA . VAL A 1 414 ? 22.641 -8.227 -24.828 1.00 94.56 414 VAL A CA 1
ATOM 3348 C C . VAL A 1 414 ? 21.219 -7.956 -25.320 1.00 94.56 414 VAL A C 1
ATOM 3350 O O . VAL A 1 414 ? 20.794 -6.805 -25.341 1.00 94.56 414 VAL A O 1
ATOM 3353 N N . TRP A 1 415 ? 20.441 -9.003 -25.591 1.00 94.62 415 TRP A N 1
ATOM 3354 C CA . TRP A 1 415 ? 19.021 -8.905 -25.932 1.00 94.62 415 TRP A CA 1
ATOM 3355 C C . TRP A 1 415 ? 18.191 -8.249 -24.815 1.00 94.62 415 TRP A C 1
ATOM 3357 O O . TRP A 1 415 ? 17.482 -7.273 -25.066 1.00 94.62 415 TRP A O 1
ATOM 3367 N N . LEU A 1 416 ? 18.349 -8.682 -23.556 1.00 94.56 416 LEU A N 1
ATOM 3368 C CA . LEU A 1 416 ? 17.699 -8.021 -22.412 1.00 94.56 416 LEU A CA 1
ATOM 3369 C C . LEU A 1 416 ? 18.163 -6.562 -22.232 1.00 94.56 416 LEU A C 1
ATOM 3371 O O . LEU A 1 416 ? 17.363 -5.689 -21.892 1.00 94.56 416 LEU A O 1
ATOM 3375 N N . TYR A 1 417 ? 19.439 -6.266 -22.496 1.00 94.75 417 TYR A N 1
ATOM 3376 C CA . TYR A 1 417 ? 19.971 -4.901 -22.482 1.00 94.75 417 TYR A CA 1
ATOM 3377 C C . TYR A 1 417 ? 19.292 -4.020 -23.543 1.00 94.75 417 TYR A C 1
ATOM 3379 O O . TYR A 1 417 ? 18.917 -2.884 -23.237 1.00 94.75 417 TYR A O 1
ATOM 3387 N N . VAL A 1 418 ? 19.071 -4.539 -24.757 1.00 93.62 418 VAL A N 1
ATOM 3388 C CA . VAL A 1 418 ? 18.334 -3.834 -25.820 1.00 93.62 418 VAL A CA 1
ATOM 3389 C C . VAL A 1 418 ? 16.906 -3.535 -25.370 1.00 93.62 418 VAL A C 1
ATOM 3391 O O . VAL A 1 418 ? 16.470 -2.388 -25.489 1.00 93.62 418 VAL A O 1
ATOM 3394 N N . LYS A 1 419 ? 16.217 -4.508 -24.760 1.00 92.69 419 LYS A N 1
ATOM 3395 C CA . LYS A 1 419 ? 14.876 -4.308 -24.184 1.00 92.69 419 LYS A CA 1
ATOM 3396 C C . LYS A 1 419 ? 14.846 -3.198 -23.134 1.00 92.69 419 LYS A C 1
ATOM 3398 O O . LYS A 1 419 ? 13.999 -2.307 -23.214 1.00 92.69 419 LYS A O 1
ATOM 3403 N N . HIS A 1 420 ? 15.797 -3.181 -22.195 1.00 91.62 420 HIS A N 1
ATOM 3404 C CA . HIS A 1 420 ? 15.920 -2.082 -21.230 1.00 91.62 420 HIS A CA 1
ATOM 3405 C C . HIS A 1 420 ? 16.138 -0.739 -21.925 1.00 91.62 420 HIS A C 1
ATOM 3407 O O . HIS A 1 420 ? 15.451 0.233 -21.620 1.00 91.62 420 HIS A O 1
ATOM 3413 N N . ARG A 1 421 ? 17.067 -0.671 -22.883 1.00 90.50 421 ARG A N 1
ATOM 3414 C CA . ARG A 1 421 ? 17.386 0.577 -23.582 1.00 90.50 421 ARG A CA 1
ATOM 3415 C C . ARG A 1 421 ? 16.205 1.094 -24.406 1.00 90.50 421 ARG A C 1
ATOM 3417 O O . ARG A 1 421 ? 16.004 2.306 -24.439 1.00 90.50 421 ARG A O 1
ATOM 3424 N N . ARG A 1 422 ? 15.411 0.211 -25.023 1.00 90.38 422 ARG A N 1
ATOM 3425 C CA . ARG A 1 422 ? 14.159 0.571 -25.710 1.00 90.38 422 ARG A CA 1
ATOM 3426 C C . ARG A 1 422 ? 13.129 1.138 -24.743 1.00 90.38 422 ARG A C 1
ATOM 3428 O O . ARG A 1 422 ? 12.603 2.211 -25.012 1.00 90.38 422 ARG A O 1
ATOM 3435 N N . TRP A 1 423 ? 12.887 0.467 -23.615 1.00 90.62 423 TRP A N 1
ATOM 3436 C CA . TRP A 1 423 ? 11.985 0.972 -22.576 1.00 90.62 423 TRP A CA 1
ATOM 3437 C C . TRP A 1 423 ? 12.390 2.380 -22.129 1.00 90.62 423 TRP A C 1
ATOM 3439 O O . TRP A 1 423 ? 11.592 3.307 -22.230 1.00 90.62 423 TRP A O 1
ATOM 3449 N N . MET A 1 424 ? 13.656 2.567 -21.757 1.00 87.88 424 MET A N 1
ATOM 3450 C CA . MET A 1 424 ? 14.171 3.842 -21.244 1.00 87.88 424 MET A CA 1
ATOM 3451 C C . MET A 1 424 ? 14.155 4.988 -22.268 1.00 87.88 424 MET A C 1
ATOM 3453 O O . MET A 1 424 ? 14.265 6.150 -21.885 1.00 87.88 424 MET A O 1
ATOM 3457 N N . ARG A 1 425 ? 14.045 4.677 -23.565 1.00 88.25 425 ARG A N 1
ATOM 3458 C CA . ARG A 1 425 ? 13.950 5.652 -24.666 1.00 88.25 425 ARG A CA 1
ATOM 3459 C C . ARG A 1 425 ? 12.541 5.786 -25.239 1.00 88.25 425 ARG A C 1
ATOM 3461 O O . ARG A 1 425 ? 12.359 6.523 -26.200 1.00 88.25 425 ARG A O 1
ATOM 3468 N N . SER A 1 426 ? 11.576 5.045 -24.707 1.00 88.69 426 SER A N 1
ATOM 3469 C CA . SER A 1 426 ? 10.214 5.052 -25.225 1.00 88.69 426 SER A CA 1
ATOM 3470 C C . SER A 1 426 ? 9.448 6.292 -24.774 1.00 88.69 426 SER A C 1
ATOM 3472 O O . SER A 1 426 ? 9.608 6.756 -23.642 1.00 88.69 426 SER A O 1
ATOM 3474 N N . ASP A 1 427 ? 8.542 6.762 -25.632 1.00 87.31 427 ASP A N 1
ATOM 3475 C CA . ASP A 1 427 ? 7.568 7.796 -25.270 1.00 87.31 427 ASP A CA 1
ATOM 3476 C C . ASP A 1 427 ? 6.694 7.343 -24.091 1.00 87.31 427 ASP A C 1
ATOM 3478 O O . ASP A 1 427 ? 6.299 8.157 -23.266 1.00 87.31 427 ASP A O 1
ATOM 3482 N N . GLU A 1 428 ? 6.445 6.033 -23.959 1.00 86.62 428 GLU A N 1
ATOM 3483 C CA . GLU A 1 428 ? 5.712 5.436 -22.833 1.00 86.62 428 GLU A CA 1
ATOM 3484 C C . GLU A 1 428 ? 6.443 5.677 -21.500 1.00 86.62 428 GLU A C 1
ATOM 3486 O O . GLU A 1 428 ? 5.830 6.137 -20.537 1.00 86.62 428 GLU A O 1
ATOM 3491 N N . TYR A 1 429 ? 7.759 5.444 -21.437 1.00 84.81 429 TYR A N 1
ATOM 3492 C CA . TYR A 1 429 ? 8.551 5.742 -20.241 1.00 84.81 429 TYR A CA 1
ATOM 3493 C C . TYR A 1 429 ? 8.627 7.246 -19.963 1.00 84.81 429 TYR A C 1
ATOM 3495 O O . TYR A 1 429 ? 8.428 7.656 -18.819 1.00 84.81 429 TYR A O 1
ATOM 3503 N N . ALA A 1 430 ? 8.861 8.070 -20.991 1.00 81.00 430 ALA A N 1
ATOM 3504 C CA . ALA A 1 430 ? 8.897 9.526 -20.845 1.00 81.00 430 ALA A CA 1
ATOM 3505 C C . ALA A 1 430 ? 7.569 10.070 -20.292 1.00 81.00 430 ALA A C 1
ATOM 3507 O O . ALA A 1 430 ? 7.568 10.841 -19.335 1.00 81.00 430 ALA A O 1
ATOM 3508 N N . LEU A 1 431 ? 6.444 9.575 -20.813 1.00 80.81 431 LEU A N 1
ATOM 3509 C CA . LEU A 1 431 ? 5.101 9.901 -20.344 1.00 80.81 431 LEU A CA 1
ATOM 3510 C C . LEU A 1 431 ? 4.895 9.509 -18.877 1.00 80.81 431 LEU A C 1
ATOM 3512 O O . LEU A 1 431 ? 4.299 10.265 -18.115 1.00 80.81 431 LEU A O 1
ATOM 3516 N N . HIS A 1 432 ? 5.379 8.335 -18.469 1.00 78.12 432 HIS A N 1
ATOM 3517 C CA . HIS A 1 432 ? 5.294 7.872 -17.085 1.00 78.12 432 HIS A CA 1
ATOM 3518 C C . HIS A 1 432 ? 6.174 8.675 -16.120 1.00 78.12 432 HIS A C 1
ATOM 3520 O O . HIS A 1 432 ? 5.802 8.822 -14.958 1.00 78.12 432 HIS A O 1
ATOM 3526 N N . GLN A 1 433 ? 7.312 9.196 -16.584 1.00 72.62 433 GLN A N 1
ATOM 3527 C CA . GLN A 1 433 ? 8.147 10.117 -15.809 1.00 72.62 433 GLN A CA 1
ATOM 3528 C C . GLN A 1 433 ? 7.493 11.498 -15.686 1.00 72.62 433 GLN A C 1
ATOM 3530 O O . GLN A 1 433 ? 7.483 12.069 -14.603 1.00 72.62 433 GLN A O 1
ATOM 3535 N N . GLU A 1 434 ? 6.916 12.019 -16.772 1.00 70.94 434 GLU A N 1
ATOM 3536 C CA . GLU A 1 434 ? 6.268 13.335 -16.789 1.00 70.94 434 GLU A CA 1
ATOM 3537 C C . GLU A 1 434 ? 4.969 13.354 -15.974 1.00 70.94 434 GLU A C 1
ATOM 3539 O O . GLU A 1 434 ? 4.716 14.279 -15.210 1.00 70.94 434 GLU A O 1
ATOM 3544 N N . LYS A 1 435 ? 4.138 12.319 -16.117 1.00 70.25 435 LYS A N 1
ATOM 3545 C CA . LYS A 1 435 ? 2.828 12.246 -15.459 1.00 70.25 435 LYS A CA 1
ATOM 3546 C C . LYS A 1 435 ? 2.861 11.648 -14.058 1.00 70.25 435 LYS A C 1
ATOM 3548 O O . LYS A 1 435 ? 1.789 11.571 -13.473 1.00 70.25 435 LYS A O 1
ATOM 3553 N N . TYR A 1 436 ? 4.021 11.164 -13.603 1.00 68.75 436 TYR A N 1
ATOM 3554 C CA . TYR A 1 436 ? 4.242 10.306 -12.432 1.00 68.75 436 TYR A CA 1
ATOM 3555 C C . TYR A 1 436 ? 3.011 10.103 -11.529 1.00 68.75 436 TYR A C 1
ATOM 3557 O O . TYR A 1 436 ? 2.644 10.961 -10.741 1.00 68.75 436 TYR A O 1
ATOM 3565 N N . ILE A 1 437 ? 2.394 8.923 -11.611 1.00 66.88 437 ILE A N 1
ATOM 3566 C CA . ILE A 1 437 ? 1.223 8.543 -10.795 1.00 66.88 437 ILE A CA 1
ATOM 3567 C C . ILE A 1 437 ? 1.559 7.427 -9.796 1.00 66.88 437 ILE A C 1
ATOM 3569 O O . ILE A 1 437 ? 0.727 6.576 -9.485 1.00 66.88 437 ILE A O 1
ATOM 3573 N N . GLY A 1 438 ? 2.812 7.396 -9.336 1.00 70.62 438 GLY A N 1
ATOM 3574 C CA . GLY A 1 438 ? 3.339 6.370 -8.435 1.00 70.62 438 GLY A CA 1
ATOM 3575 C C . GLY A 1 438 ? 4.135 5.259 -9.129 1.00 70.62 438 GLY A C 1
ATOM 3576 O O . GLY A 1 438 ? 4.129 5.105 -10.351 1.00 70.62 438 GLY A O 1
ATOM 3577 N N . THR A 1 439 ? 4.833 4.461 -8.319 1.00 74.38 439 THR A N 1
ATOM 3578 C CA . THR A 1 439 ? 5.765 3.405 -8.755 1.00 74.38 439 THR A CA 1
ATOM 3579 C C . THR A 1 439 ? 5.065 2.214 -9.410 1.00 74.38 439 THR A C 1
ATOM 3581 O O . THR A 1 439 ? 5.542 1.691 -10.416 1.00 74.38 439 THR A O 1
ATOM 3584 N N . GLY A 1 440 ? 3.906 1.807 -8.885 1.00 75.56 440 GLY A N 1
ATOM 3585 C CA . GLY A 1 440 ? 3.150 0.642 -9.358 1.00 75.56 440 GLY A CA 1
ATOM 3586 C C . GLY A 1 440 ? 2.820 0.683 -10.857 1.00 75.56 440 GLY A C 1
ATOM 3587 O O . GLY A 1 440 ? 3.173 -0.258 -11.572 1.00 75.56 440 GLY A O 1
ATOM 3588 N N . PRO A 1 441 ? 2.203 1.764 -11.377 1.00 76.69 441 PRO A N 1
ATOM 3589 C CA . PRO A 1 441 ? 1.952 1.921 -12.810 1.00 76.69 441 PRO A CA 1
ATOM 3590 C C . PRO A 1 441 ? 3.223 1.864 -13.666 1.00 76.69 441 PRO A C 1
ATOM 3592 O O . PRO A 1 441 ? 3.219 1.220 -14.715 1.00 76.69 441 PRO A O 1
ATOM 3595 N N . VAL A 1 442 ? 4.326 2.465 -13.202 1.00 81.38 442 VAL A N 1
ATOM 3596 C CA . VAL A 1 442 ? 5.622 2.413 -13.901 1.00 81.38 442 VAL A CA 1
ATOM 3597 C C . VAL A 1 442 ? 6.153 0.980 -13.950 1.00 81.38 442 VAL A C 1
ATOM 3599 O O . VAL A 1 442 ? 6.607 0.526 -14.999 1.00 81.38 442 VAL A O 1
ATOM 3602 N N . PHE A 1 443 ? 6.054 0.230 -12.849 1.00 85.31 443 PHE A N 1
ATOM 3603 C CA . PHE A 1 443 ? 6.482 -1.170 -12.791 1.00 85.31 443 PHE A CA 1
ATOM 3604 C C . PHE A 1 443 ? 5.627 -2.061 -13.684 1.00 85.31 443 PHE A C 1
ATOM 3606 O O . PHE A 1 443 ? 6.165 -2.917 -14.387 1.00 85.31 443 PHE A O 1
ATOM 3613 N N . ALA A 1 444 ? 4.310 -1.853 -13.703 1.00 81.94 444 ALA A N 1
ATOM 3614 C CA . ALA A 1 444 ? 3.402 -2.586 -14.575 1.00 81.94 444 ALA A CA 1
ATOM 3615 C C . ALA A 1 444 ? 3.716 -2.322 -16.056 1.00 81.94 444 ALA A C 1
ATOM 3617 O O . ALA A 1 444 ? 3.840 -3.271 -16.834 1.00 81.94 444 ALA A O 1
ATOM 3618 N N . ALA A 1 445 ? 3.914 -1.056 -16.436 1.00 86.44 445 ALA A N 1
ATOM 3619 C CA . ALA A 1 445 ? 4.277 -0.668 -17.795 1.00 86.44 445 ALA A CA 1
ATOM 3620 C C . ALA A 1 445 ? 5.646 -1.230 -18.205 1.00 86.44 445 ALA A C 1
ATOM 3622 O O . ALA A 1 445 ? 5.756 -1.849 -19.263 1.00 86.44 445 ALA A O 1
ATOM 3623 N N . LYS A 1 446 ? 6.657 -1.142 -17.332 1.00 90.31 446 LYS A N 1
ATOM 3624 C CA . LYS A 1 446 ? 7.985 -1.728 -17.566 1.00 90.31 446 LYS A CA 1
ATOM 3625 C C . LYS A 1 446 ? 7.930 -3.247 -17.723 1.00 90.31 446 LYS A C 1
ATOM 3627 O O . LYS A 1 446 ? 8.534 -3.797 -18.640 1.00 90.31 446 LYS A O 1
ATOM 3632 N N . THR A 1 447 ? 7.174 -3.930 -16.864 1.00 89.06 447 THR A N 1
ATOM 3633 C CA . THR A 1 447 ? 6.974 -5.386 -16.946 1.00 89.06 447 THR A CA 1
ATOM 3634 C C . THR A 1 447 ? 6.288 -5.753 -18.259 1.00 89.06 447 THR A C 1
ATOM 3636 O O . THR A 1 447 ? 6.742 -6.645 -18.970 1.00 89.06 447 THR A O 1
ATOM 3639 N N . LYS A 1 448 ? 5.239 -5.017 -18.644 1.00 88.38 448 LYS A N 1
ATOM 3640 C CA . LYS A 1 448 ? 4.564 -5.196 -19.934 1.00 88.38 448 LYS A CA 1
ATOM 3641 C C . LYS A 1 448 ? 5.512 -4.948 -21.107 1.00 88.38 448 LYS A C 1
ATOM 3643 O O . LYS A 1 448 ? 5.450 -5.692 -22.077 1.00 88.38 448 LYS A O 1
ATOM 3648 N N . ALA A 1 449 ? 6.363 -3.927 -21.039 1.00 89.75 449 ALA A N 1
ATOM 3649 C CA . ALA A 1 449 ? 7.336 -3.606 -22.078 1.00 89.75 449 ALA A CA 1
ATOM 3650 C C . ALA A 1 449 ? 8.409 -4.695 -22.223 1.00 89.75 449 ALA A C 1
ATOM 3652 O O . ALA A 1 449 ? 8.746 -5.051 -23.346 1.00 89.75 449 ALA A O 1
ATOM 3653 N N . LEU A 1 450 ? 8.882 -5.276 -21.114 1.00 90.69 450 LEU A N 1
ATOM 3654 C CA . LEU A 1 450 ? 9.828 -6.396 -21.131 1.00 90.69 450 LEU A CA 1
ATOM 3655 C C . LEU A 1 450 ? 9.282 -7.595 -21.919 1.00 90.69 450 LEU A C 1
ATOM 3657 O O . LEU A 1 450 ? 10.001 -8.182 -22.722 1.00 90.69 450 LEU A O 1
ATOM 3661 N N . PHE A 1 451 ? 8.014 -7.947 -21.699 1.00 89.44 451 PHE A N 1
ATOM 3662 C CA . PHE A 1 451 ? 7.376 -9.099 -22.345 1.00 89.44 451 PHE A CA 1
ATOM 3663 C C . PHE A 1 451 ? 6.720 -8.776 -23.696 1.00 89.44 451 PHE A C 1
ATOM 3665 O O . PHE A 1 451 ? 6.194 -9.675 -24.350 1.00 89.44 451 PHE A O 1
ATOM 3672 N N . ARG A 1 452 ? 6.715 -7.506 -24.119 1.00 87.88 452 ARG A N 1
ATOM 3673 C CA . ARG A 1 452 ? 6.144 -7.086 -25.402 1.00 87.88 452 ARG A CA 1
ATOM 3674 C C . ARG A 1 452 ? 7.055 -7.550 -26.537 1.00 87.88 452 ARG A C 1
ATOM 3676 O O . ARG A 1 452 ? 8.267 -7.343 -26.471 1.00 87.88 452 ARG A O 1
ATOM 3683 N N . ALA A 1 453 ? 6.440 -8.115 -27.577 1.00 87.44 453 ALA A N 1
ATOM 3684 C CA . ALA A 1 453 ? 7.121 -8.417 -28.828 1.00 87.44 453 ALA A CA 1
ATOM 3685 C C . ALA A 1 453 ? 7.686 -7.130 -29.453 1.00 87.44 453 ALA A C 1
ATOM 3687 O O . ALA A 1 453 ? 6.989 -6.114 -29.537 1.00 87.44 453 ALA A O 1
ATOM 3688 N N . ALA A 1 454 ? 8.944 -7.178 -29.865 1.00 87.00 454 ALA A N 1
ATOM 3689 C CA . ALA A 1 454 ? 9.706 -6.066 -30.413 1.00 87.00 454 ALA A CA 1
ATOM 3690 C C . ALA A 1 454 ? 10.744 -6.579 -31.435 1.00 87.00 454 ALA A C 1
ATOM 3692 O O . ALA A 1 454 ? 10.995 -7.782 -31.490 1.00 87.00 454 ALA A O 1
ATOM 3693 N N . PRO A 1 455 ? 11.368 -5.702 -32.246 1.00 88.12 455 PRO A N 1
ATOM 3694 C CA . PRO A 1 455 ? 12.251 -6.126 -33.340 1.00 88.12 455 PRO A CA 1
ATOM 3695 C C . PRO A 1 455 ? 13.415 -7.035 -32.916 1.00 88.12 455 PRO A C 1
ATOM 3697 O O . PRO A 1 455 ? 13.817 -7.922 -33.663 1.00 88.12 455 PRO A O 1
ATOM 3700 N N . GLU A 1 456 ? 13.948 -6.864 -31.704 1.00 87.88 456 GLU A N 1
ATOM 3701 C CA . GLU A 1 456 ? 14.991 -7.745 -31.168 1.00 87.88 456 GLU A CA 1
ATOM 3702 C C . GLU A 1 456 ? 14.517 -9.184 -30.933 1.00 87.88 456 GLU A C 1
ATOM 3704 O O . GLU A 1 456 ? 15.342 -10.094 -30.919 1.00 87.88 456 GLU A O 1
ATOM 3709 N N . ASP A 1 457 ? 13.210 -9.405 -30.783 1.00 88.06 457 ASP A N 1
ATOM 3710 C CA . ASP A 1 457 ? 12.614 -10.736 -30.651 1.00 88.06 457 ASP A CA 1
ATOM 3711 C C . ASP A 1 457 ? 12.539 -11.430 -32.008 1.00 88.06 457 ASP A C 1
ATOM 3713 O O . ASP A 1 457 ? 12.809 -12.620 -32.104 1.00 88.06 457 ASP A O 1
ATOM 3717 N N . GLU A 1 458 ? 12.238 -10.690 -33.075 1.00 84.81 458 GLU A N 1
ATOM 3718 C CA . GLU A 1 458 ? 12.263 -11.229 -34.437 1.00 84.81 458 GLU A CA 1
ATOM 3719 C C . GLU A 1 458 ? 13.685 -11.627 -34.834 1.00 84.81 458 GLU A C 1
ATOM 3721 O O . GLU A 1 458 ? 13.899 -12.739 -35.315 1.00 84.81 458 GLU A O 1
ATOM 3726 N N . VAL A 1 459 ? 14.677 -10.775 -34.540 1.00 83.81 459 VAL A N 1
ATOM 3727 C CA . VAL A 1 459 ? 16.090 -11.127 -34.741 1.00 83.81 459 VAL A CA 1
ATOM 3728 C C . VAL A 1 459 ? 16.451 -12.372 -33.931 1.00 83.81 459 VAL A C 1
ATOM 3730 O O . VAL A 1 459 ? 17.054 -13.275 -34.504 1.00 83.81 459 VAL A O 1
ATOM 3733 N N . ALA A 1 460 ? 16.017 -12.456 -32.661 1.00 84.12 460 ALA A N 1
ATOM 3734 C CA . ALA A 1 460 ? 16.174 -13.622 -31.779 1.00 84.12 460 ALA A CA 1
ATOM 3735 C C . ALA A 1 460 ? 15.571 -14.924 -32.340 1.00 84.12 460 ALA A C 1
ATOM 3737 O O . ALA A 1 460 ? 16.142 -15.997 -32.155 1.00 84.12 460 ALA A O 1
ATOM 3738 N N . LEU A 1 461 ? 14.418 -14.837 -33.006 1.00 80.75 461 LEU A N 1
ATOM 3739 C CA . LEU A 1 461 ? 13.653 -15.991 -33.484 1.00 80.75 461 LEU A CA 1
ATOM 3740 C C . LEU A 1 461 ? 14.103 -16.495 -34.865 1.00 80.75 461 LEU A C 1
ATOM 3742 O O . LEU A 1 461 ? 13.905 -17.669 -35.168 1.00 80.75 461 LEU A O 1
ATOM 3746 N N . VAL A 1 462 ? 14.688 -15.635 -35.706 1.00 73.50 462 VAL A N 1
ATOM 3747 C CA . VAL A 1 462 ? 15.015 -15.962 -37.108 1.00 73.50 462 VAL A CA 1
ATOM 3748 C C . VAL A 1 462 ? 16.393 -16.618 -37.271 1.00 73.50 462 VAL A C 1
ATOM 3750 O O . VAL A 1 462 ? 16.594 -17.375 -38.219 1.00 73.50 462 VAL A O 1
ATOM 3753 N N . ASN A 1 463 ? 17.338 -16.391 -36.354 1.00 63.25 463 ASN A N 1
ATOM 3754 C CA . ASN A 1 463 ? 18.716 -16.871 -36.492 1.00 63.25 463 ASN A CA 1
ATOM 3755 C C . ASN A 1 463 ? 19.112 -17.828 -35.354 1.00 63.25 463 ASN A C 1
ATOM 3757 O O . ASN A 1 463 ? 19.131 -17.466 -34.185 1.00 63.25 463 ASN A O 1
ATOM 3761 N N . SER A 1 464 ? 19.528 -19.053 -35.687 1.00 55.06 464 SER A N 1
ATOM 3762 C CA . SER A 1 464 ? 20.035 -20.028 -34.703 1.00 55.06 464 SER A CA 1
ATOM 3763 C C . SER A 1 464 ? 21.464 -19.732 -34.211 1.00 55.06 464 SER A C 1
ATOM 3765 O O . SER A 1 464 ? 21.972 -20.439 -33.345 1.00 55.06 464 SER A O 1
ATOM 3767 N N . ALA A 1 465 ? 22.128 -18.712 -34.771 1.00 61.53 465 ALA A N 1
ATOM 3768 C CA . ALA A 1 465 ? 23.502 -18.305 -34.461 1.00 61.53 465 ALA A CA 1
ATOM 3769 C C . ALA A 1 465 ? 23.629 -16.770 -34.397 1.00 61.53 465 ALA A C 1
ATOM 3771 O O . ALA A 1 465 ? 24.374 -16.157 -35.156 1.00 61.53 465 ALA A O 1
ATOM 3772 N N . ILE A 1 466 ? 22.850 -16.139 -33.521 1.00 73.44 466 ILE A N 1
ATOM 3773 C CA . ILE A 1 466 ? 22.817 -14.675 -33.383 1.00 73.44 466 ILE A CA 1
ATOM 3774 C C . ILE A 1 466 ? 24.062 -14.180 -32.674 1.00 73.44 466 ILE A C 1
ATOM 3776 O O . ILE A 1 466 ? 24.346 -14.582 -31.541 1.00 73.44 466 ILE A O 1
ATOM 3780 N N . SER A 1 467 ? 24.771 -13.258 -33.319 1.00 77.50 467 SER A N 1
ATOM 3781 C CA . SER A 1 467 ? 25.851 -12.544 -32.664 1.00 77.50 467 SER A CA 1
ATOM 3782 C C . SER A 1 467 ? 25.286 -11.394 -31.815 1.00 77.50 467 SER A C 1
ATOM 3784 O O . SER A 1 467 ? 24.273 -10.784 -32.167 1.00 77.50 467 SER A O 1
ATOM 3786 N N . PRO A 1 468 ? 25.949 -11.024 -30.708 1.00 75.50 468 PRO A N 1
ATOM 3787 C CA . PRO A 1 468 ? 25.652 -9.786 -29.989 1.00 75.50 468 PRO A CA 1
ATOM 3788 C C . PRO A 1 468 ? 25.597 -8.535 -30.883 1.00 75.50 468 PRO A C 1
ATOM 3790 O O . PRO A 1 468 ? 24.851 -7.601 -30.584 1.00 75.50 468 PRO A O 1
ATOM 3793 N N . GLN A 1 469 ? 26.353 -8.523 -31.987 1.00 76.62 469 GLN A N 1
ATOM 3794 C CA . GLN A 1 469 ? 26.395 -7.409 -32.932 1.00 76.62 469 GLN A CA 1
ATOM 3795 C C . GLN A 1 469 ? 25.058 -7.211 -33.650 1.00 76.62 469 GLN A C 1
ATOM 3797 O O . GLN A 1 469 ? 24.596 -6.076 -33.764 1.00 76.62 469 GLN A O 1
ATOM 3802 N N . ASP A 1 470 ? 24.408 -8.301 -34.064 1.00 78.75 470 ASP A N 1
ATOM 3803 C CA . ASP A 1 470 ? 23.118 -8.258 -34.764 1.00 78.75 470 ASP A CA 1
ATOM 3804 C C . ASP A 1 470 ? 22.033 -7.609 -33.892 1.00 78.75 470 ASP A C 1
ATOM 3806 O O . ASP A 1 470 ? 21.224 -6.816 -34.370 1.00 78.75 470 ASP A O 1
ATOM 3810 N N . LEU A 1 471 ? 22.071 -7.877 -32.583 1.00 77.75 471 LEU A N 1
ATOM 3811 C CA . LEU A 1 471 ? 21.158 -7.292 -31.599 1.00 77.75 471 LEU A CA 1
ATOM 3812 C C . LEU A 1 471 ? 21.463 -5.812 -31.325 1.00 77.75 471 LEU A C 1
ATOM 3814 O O . LEU A 1 471 ? 20.546 -4.998 -31.214 1.00 77.75 471 LEU A O 1
ATOM 3818 N N . CYS A 1 472 ? 22.741 -5.437 -31.226 1.00 71.69 472 CYS A N 1
ATOM 3819 C CA . CYS A 1 472 ? 23.145 -4.052 -30.962 1.00 71.69 472 CYS A CA 1
ATOM 3820 C C . CYS A 1 472 ? 22.896 -3.098 -32.136 1.00 71.69 472 CYS A C 1
ATOM 3822 O O . CYS A 1 472 ? 22.684 -1.903 -31.913 1.00 71.69 472 CYS A O 1
ATOM 3824 N N . ASN A 1 473 ? 22.879 -3.602 -33.370 1.00 76.19 473 ASN A N 1
ATOM 3825 C CA . ASN A 1 473 ? 22.565 -2.796 -34.550 1.00 76.19 473 ASN A CA 1
ATOM 3826 C C . ASN A 1 473 ? 21.114 -2.279 -34.545 1.00 76.19 473 ASN A C 1
ATOM 3828 O O . ASN A 1 473 ? 20.826 -1.300 -35.214 1.00 76.19 473 ASN A O 1
ATOM 3832 N N . LEU A 1 474 ? 20.214 -2.867 -33.746 1.00 71.31 474 LEU A N 1
ATOM 3833 C CA . LEU A 1 474 ? 18.823 -2.412 -33.595 1.00 71.31 474 LEU A CA 1
ATOM 3834 C C . LEU A 1 474 ? 18.661 -1.159 -32.720 1.00 71.31 474 LEU A C 1
ATOM 3836 O O . LEU A 1 474 ? 17.531 -0.722 -32.478 1.00 71.31 474 LEU A O 1
ATOM 3840 N N . ILE A 1 475 ? 19.757 -0.640 -32.158 1.00 61.12 475 ILE A N 1
ATOM 3841 C CA . ILE A 1 475 ? 19.733 0.454 -31.180 1.00 61.12 475 ILE A CA 1
ATOM 3842 C C . ILE A 1 475 ? 20.244 1.794 -31.734 1.00 61.12 475 ILE A C 1
ATOM 3844 O O . ILE A 1 475 ? 20.214 2.807 -31.015 1.00 61.12 475 ILE A O 1
ATOM 3848 N N . TYR A 1 476 ? 20.720 1.787 -32.976 1.00 53.16 476 TYR A N 1
ATOM 3849 C CA . TYR A 1 476 ? 21.113 2.944 -33.780 1.00 53.16 476 TYR A CA 1
ATOM 3850 C C . TYR A 1 476 ? 20.200 3.010 -34.997 1.00 53.16 476 TYR A C 1
ATOM 3852 O O . TYR A 1 476 ? 19.900 4.151 -35.405 1.00 53.16 476 TYR A O 1
#

Radius of gyration: 26.06 Å; chains: 1; bounding box: 64×56×73 Å

Organism: Rhynchosporium secalis (NCBI:txid38038)